Protein AF-0000000075578015 (afdb_homodimer)

Nearest PDB structures (foldseek):
  3hz7-assembly1_A  TM=9.507E-01  e=8.071E-06  Desulfitobacterium hafniense
  2pd2-assembly1_A  TM=6.941E-01  e=3.840E-02  Sulfurisphaera tokodaii str. 7
  8uja-assembly1_A  TM=7.040E-01  e=8.244E-02  Sulfurisphaera tokodaii str. 7
  1ako-assembly1_A  TM=5.306E-01  e=6.739E-01  Escherichia coli K-12
  4dcm-assembly1_A  TM=3.090E-01  e=4.092E-02  Escherichia coli K-12

Radius of gyration: 25.87 Å; Cα contacts (8 Å, |Δi|>4): 712; chains: 2; bounding box: 61×65×74 Å

Structure (mmCIF, N/CA/C/O backbone):
data_AF-0000000075578015-model_v1
#
loop_
_entity.id
_entity.type
_entity.pdbx_description
1 polymer 'UPF0033 domain-containing protein'
#
loop_
_atom_site.group_PDB
_atom_site.id
_atom_site.type_symbol
_atom_site.label_atom_id
_atom_site.label_alt_id
_atom_site.label_comp_id
_atom_site.label_asym_id
_atom_site.label_entity_id
_atom_site.label_seq_id
_atom_site.pdbx_PDB_ins_code
_atom_site.Cartn_x
_atom_site.Cartn_y
_atom_site.Cartn_z
_atom_site.occupancy
_atom_site.B_iso_or_equiv
_atom_site.auth_seq_id
_atom_site.auth_comp_id
_atom_site.auth_asym_id
_atom_site.auth_atom_id
_atom_site.pdbx_PDB_model_num
ATOM 1 N N . MET A 1 1 ? 0.118 32.438 24.547 1 87.56 1 MET A N 1
ATOM 2 C CA . MET A 1 1 ? 0.528 32.562 23.156 1 87.56 1 MET A CA 1
ATOM 3 C C . MET A 1 1 ? -0.663 32.375 22.219 1 87.56 1 MET A C 1
ATOM 5 O O . MET A 1 1 ? -1.585 31.609 22.516 1 87.56 1 MET A O 1
ATOM 9 N N . THR A 1 2 ? -0.71 33.25 21.125 1 94.19 2 THR A N 1
ATOM 10 C CA . THR A 1 2 ? -1.819 33.188 20.172 1 94.19 2 THR A CA 1
ATOM 11 C C . THR A 1 2 ? -1.326 32.75 18.797 1 94.19 2 THR A C 1
ATOM 13 O O . THR A 1 2 ? -0.339 33.281 18.297 1 94.19 2 THR A O 1
ATOM 16 N N . ILE A 1 3 ? -1.949 31.719 18.266 1 95.06 3 ILE A N 1
ATOM 17 C CA . ILE A 1 3 ? -1.655 31.203 16.938 1 95.06 3 ILE A CA 1
ATOM 18 C C . ILE A 1 3 ? -2.734 31.656 15.961 1 95.06 3 ILE A C 1
ATOM 20 O O . ILE A 1 3 ? -3.928 31.469 16.203 1 95.06 3 ILE A O 1
ATOM 24 N N . ASP A 1 4 ? -2.311 32.344 14.891 1 95.75 4 ASP A N 1
ATOM 25 C CA . ASP A 1 4 ? -3.281 32.75 13.875 1 95.75 4 ASP A CA 1
ATOM 26 C C . ASP A 1 4 ? -3.346 31.734 12.734 1 95.75 4 ASP A C 1
ATOM 28 O O . ASP A 1 4 ? -2.455 31.688 11.883 1 95.75 4 ASP A O 1
ATOM 32 N N . ALA A 1 5 ? -4.434 30.984 12.758 1 94.25 5 ALA A N 1
ATOM 33 C CA . ALA A 1 5 ? -4.621 29.953 11.727 1 94.25 5 ALA A CA 1
ATOM 34 C C . ALA A 1 5 ? -5.781 30.312 10.805 1 94.25 5 ALA A C 1
ATOM 36 O O . ALA A 1 5 ? -6.324 29.453 10.117 1 94.25 5 ALA A O 1
ATOM 37 N N . ARG A 1 6 ? -6.219 31.562 10.859 1 93.94 6 ARG A N 1
ATOM 38 C CA . ARG A 1 6 ? -7.254 32.031 9.93 1 93.94 6 ARG A CA 1
ATOM 39 C C . ARG A 1 6 ? -6.789 31.891 8.484 1 93.94 6 ARG A C 1
ATOM 41 O O . ARG A 1 6 ? -5.629 32.188 8.172 1 93.94 6 ARG A O 1
ATOM 48 N N . GLY A 1 7 ? -7.641 31.469 7.621 1 90.94 7 GLY A N 1
ATOM 49 C CA . GLY A 1 7 ? -7.301 31.297 6.219 1 90.94 7 GLY A CA 1
ATOM 50 C C . GLY A 1 7 ? -6.672 29.938 5.922 1 90.94 7 GLY A C 1
ATOM 51 O O . GLY A 1 7 ? -6.453 29.594 4.758 1 90.94 7 GLY A O 1
ATOM 52 N N . LYS A 1 8 ? -6.348 29.141 6.93 1 87.81 8 LYS A N 1
ATOM 53 C CA . LYS A 1 8 ? -5.742 27.828 6.738 1 87.81 8 LYS A CA 1
ATOM 54 C C . LYS A 1 8 ? -6.801 26.734 6.719 1 87.81 8 LYS A C 1
ATOM 56 O O . LYS A 1 8 ? -7.68 26.688 7.582 1 87.81 8 LYS A O 1
ATOM 61 N N . ASN A 1 9 ? -6.766 25.938 5.676 1 78.38 9 ASN A N 1
ATOM 62 C CA . ASN A 1 9 ? -7.719 24.844 5.559 1 78.38 9 ASN A CA 1
ATOM 63 C C . ASN A 1 9 ? -7.398 23.719 6.531 1 78.38 9 ASN A C 1
ATOM 65 O O . ASN A 1 9 ? -6.25 23.562 6.957 1 78.38 9 ASN A O 1
ATOM 69 N N . CYS A 1 10 ? -8.484 22.969 6.91 1 77 10 CYS A N 1
ATOM 70 C CA . CYS A 1 10 ? -8.227 21.75 7.66 1 77 10 CYS A CA 1
ATOM 71 C C . CYS A 1 10 ? -7.32 20.812 6.875 1 77 10 CYS A C 1
ATOM 73 O O . CYS A 1 10 ? -7.457 20.688 5.656 1 77 10 CYS A O 1
ATOM 75 N N . PRO A 1 11 ? -6.406 20.156 7.578 1 80.19 11 PRO A N 1
ATOM 76 C CA . PRO A 1 11 ? -6.266 20.016 9.031 1 80.19 11 PRO A CA 1
ATOM 77 C C . PRO A 1 11 ? -5.184 20.922 9.609 1 80.19 11 PRO A C 1
ATOM 79 O O . PRO A 1 11 ? -4.699 20.672 10.719 1 80.19 11 PRO A O 1
ATOM 82 N N . ILE A 1 12 ? -4.816 22.016 9 1 84.31 12 ILE A N 1
ATOM 83 C CA . ILE A 1 12 ? -3.645 22.797 9.375 1 84.31 12 ILE A CA 1
ATOM 84 C C . ILE A 1 12 ? -3.842 23.391 10.773 1 84.31 12 ILE A C 1
ATOM 86 O O . ILE A 1 12 ? -2.971 23.25 11.641 1 84.31 12 ILE A O 1
ATOM 90 N N . PRO A 1 13 ? -4.965 24.016 11.094 1 90.5 13 PRO A N 1
ATOM 91 C CA . PRO A 1 13 ? -5.148 24.547 12.453 1 90.5 13 PRO A CA 1
ATOM 92 C C . PRO A 1 13 ? -4.973 23.484 13.531 1 90.5 13 PRO A C 1
ATOM 94 O O . PRO A 1 13 ? -4.387 23.75 14.578 1 90.5 13 PRO A O 1
ATOM 97 N N . VAL A 1 14 ? -5.469 22.297 13.195 1 91.25 14 VAL A N 1
ATOM 98 C CA . VAL A 1 14 ? -5.395 21.203 14.156 1 91.25 14 VAL A CA 1
ATOM 99 C C . VAL A 1 14 ? -3.939 20.781 14.352 1 91.25 14 VAL A C 1
ATOM 101 O O . VAL A 1 14 ? -3.5 20.531 15.477 1 91.25 14 VAL A O 1
ATOM 104 N N . ILE A 1 15 ? -3.234 20.797 13.281 1 87.75 15 ILE A N 1
ATOM 105 C CA . ILE A 1 15 ? -1.821 20.438 13.312 1 87.75 15 ILE A CA 1
ATOM 106 C C . ILE A 1 15 ? -1.045 21.453 14.148 1 87.75 15 ILE A C 1
ATOM 108 O O . ILE A 1 15 ? -0.224 21.078 14.984 1 87.75 15 ILE A O 1
ATOM 112 N N . LEU A 1 16 ? -1.325 22.688 14.031 1 90.25 16 LEU A N 1
ATOM 113 C CA . LEU A 1 16 ? -0.649 23.766 14.758 1 90.25 16 LEU A CA 1
ATOM 114 C C . LEU A 1 16 ? -0.935 23.672 16.25 1 90.25 16 LEU A C 1
ATOM 116 O O . LEU A 1 16 ? -0.026 23.812 17.078 1 90.25 16 LEU A O 1
ATOM 120 N N . ALA A 1 17 ? -2.16 23.438 16.578 1 92.62 17 ALA A N 1
ATOM 121 C CA . ALA A 1 17 ? -2.529 23.281 17.984 1 92.62 17 ALA A CA 1
ATOM 122 C C . ALA A 1 17 ? -1.826 22.078 18.609 1 92.62 17 ALA A C 1
ATOM 124 O O . ALA A 1 17 ? -1.276 22.172 19.703 1 92.62 17 ALA A O 1
ATOM 125 N N . ASN A 1 18 ? -1.867 20.953 17.859 1 90.88 18 ASN A N 1
ATOM 126 C CA . ASN A 1 18 ? -1.242 19.734 18.359 1 90.88 18 ASN A CA 1
ATOM 127 C C . ASN A 1 18 ? 0.254 19.922 18.594 1 90.88 18 ASN A C 1
ATOM 129 O O . ASN A 1 18 ? 0.811 19.391 19.547 1 90.88 18 ASN A O 1
ATOM 133 N N . LYS A 1 19 ? 0.865 20.672 17.75 1 89.62 19 LYS A N 1
ATOM 134 C CA . LYS A 1 19 ? 2.287 20.953 17.906 1 89.62 19 LYS A CA 1
ATOM 135 C C . LYS A 1 19 ? 2.553 21.703 19.219 1 89.62 19 LYS A C 1
ATOM 137 O O . LYS A 1 19 ? 3.527 21.406 19.906 1 89.62 19 LYS A O 1
ATOM 142 N N . GLU A 1 20 ? 1.71 22.594 19.594 1 91.5 20 GLU A N 1
ATOM 143 C CA . GLU A 1 20 ? 1.866 23.312 20.859 1 91.5 20 GLU A CA 1
ATOM 144 C C . GLU A 1 20 ? 1.693 22.391 22.047 1 91.5 20 GLU A C 1
ATOM 146 O O . GLU A 1 20 ? 2.436 22.484 23.031 1 91.5 20 GLU A O 1
ATOM 151 N N . ILE A 1 21 ? 0.729 21.531 21.875 1 90.19 21 ILE A N 1
ATOM 152 C CA . ILE A 1 21 ? 0.454 20.562 22.938 1 90.19 21 ILE A CA 1
ATOM 153 C C . ILE A 1 21 ? 1.66 19.656 23.125 1 90.19 21 ILE A C 1
ATOM 155 O O . ILE A 1 21 ? 2.068 19.391 24.266 1 90.19 21 ILE A O 1
ATOM 159 N N . GLU A 1 22 ? 2.254 19.266 22.047 1 87.06 22 GLU A N 1
ATOM 160 C CA . GLU A 1 22 ? 3.396 18.359 22.094 1 87.06 22 GLU A CA 1
ATOM 161 C C . GLU A 1 22 ? 4.629 19.047 22.672 1 87.06 22 GLU A C 1
ATOM 163 O O . GLU A 1 22 ? 5.484 18.406 23.281 1 87.06 22 GLU A O 1
ATOM 168 N N . LYS A 1 23 ? 4.629 20.359 22.516 1 89.38 23 LYS A N 1
ATOM 169 C CA . LYS A 1 23 ? 5.699 21.156 23.109 1 89.38 23 LYS A CA 1
ATOM 170 C C . LYS A 1 23 ? 5.441 21.406 24.594 1 89.38 23 LYS A C 1
ATOM 172 O O . LYS A 1 23 ? 6.18 22.156 25.234 1 89.38 23 LYS A O 1
ATOM 177 N N . LYS A 1 24 ? 4.328 20.859 25.047 1 90.38 24 LYS A N 1
ATOM 178 C CA . LYS A 1 24 ? 3.932 20.938 26.453 1 90.38 24 LYS A CA 1
ATOM 179 C C . LYS A 1 24 ? 3.527 22.359 26.828 1 90.38 24 LYS A C 1
ATOM 181 O O . LYS A 1 24 ? 3.779 22.812 27.938 1 90.38 24 LYS A O 1
ATOM 186 N N . VAL A 1 25 ? 3.09 23.062 25.828 1 89.75 25 VAL A N 1
ATOM 187 C CA . VAL A 1 25 ? 2.455 24.344 26.125 1 89.75 25 VAL A CA 1
ATOM 188 C C . VAL A 1 25 ? 1.088 24.109 26.766 1 89.75 25 VAL A C 1
ATOM 190 O O . VAL A 1 25 ? 0.22 23.453 26.172 1 89.75 25 VAL A O 1
ATOM 193 N N . LEU A 1 26 ? 0.885 24.578 27.891 1 91.62 26 LEU A N 1
ATOM 194 C CA . LEU A 1 26 ? -0.275 24.188 28.688 1 91.62 26 LEU A CA 1
ATOM 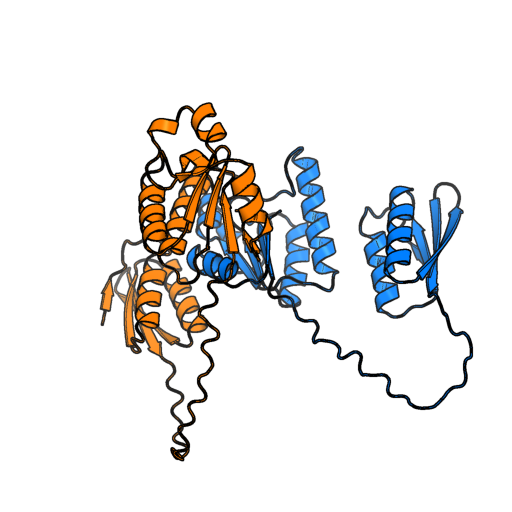195 C C . LEU A 1 26 ? -1.457 25.109 28.406 1 91.62 26 LEU A C 1
ATOM 197 O O . LEU A 1 26 ? -2.604 24.766 28.703 1 91.62 26 LEU A O 1
ATOM 201 N N . VAL A 1 27 ? -1.139 26.391 28.047 1 93.94 27 VAL A N 1
ATOM 202 C CA . VAL A 1 27 ? -2.197 27.328 27.719 1 93.94 27 VAL A CA 1
ATOM 203 C C . VAL A 1 27 ? -1.853 28.078 26.438 1 93.94 27 VAL A C 1
ATOM 205 O O . VAL A 1 27 ? -0.749 28.625 26.297 1 93.94 27 VAL A O 1
ATOM 208 N N . PHE A 1 28 ? -2.773 28.031 25.453 1 95.88 28 PHE A N 1
ATOM 209 C CA . PHE A 1 28 ? -2.59 28.812 24.234 1 95.88 28 PHE A CA 1
ATOM 210 C C . PHE A 1 28 ? -3.926 29.062 23.547 1 95.88 28 PHE A C 1
ATOM 212 O O . PHE A 1 28 ? -4.949 28.5 23.938 1 95.88 28 PHE A O 1
ATOM 219 N N . THR A 1 29 ? -3.863 30.047 22.609 1 96.5 29 THR A N 1
ATOM 220 C CA . THR A 1 29 ? -5.059 30.406 21.844 1 96.5 29 THR A CA 1
ATOM 221 C C . THR A 1 29 ? -4.809 30.25 20.344 1 96.5 29 THR A C 1
ATOM 223 O O . THR A 1 29 ? -3.715 30.562 19.859 1 96.5 29 THR A O 1
ATOM 226 N N . ILE A 1 30 ? -5.84 29.781 19.656 1 96.44 30 ILE A N 1
ATOM 227 C CA . ILE A 1 30 ? -5.73 29.688 18.203 1 96.44 30 ILE A CA 1
ATOM 228 C C . ILE A 1 30 ? -6.934 30.359 17.547 1 96.44 30 ILE A C 1
ATOM 230 O O . ILE A 1 30 ? -8.07 30.188 18 1 96.44 30 ILE A O 1
ATOM 234 N N . LEU A 1 31 ? -6.625 31.203 16.531 1 96.12 31 LEU A N 1
ATOM 235 C CA . LEU A 1 31 ? -7.672 31.891 15.781 1 96.12 31 LEU A CA 1
ATOM 236 C C . LEU A 1 31 ? -8.016 31.141 14.508 1 96.12 31 LEU A C 1
ATOM 238 O O . LEU A 1 31 ? -7.113 30.734 13.766 1 96.12 31 LEU A O 1
ATOM 242 N N . VAL A 1 32 ? -9.305 30.922 14.211 1 95.38 32 VAL A N 1
ATOM 243 C CA . VAL A 1 32 ? -9.773 30.25 13.008 1 95.38 32 VAL A CA 1
ATOM 244 C C . VAL A 1 32 ? -10.969 31 12.414 1 95.38 32 VAL A C 1
ATOM 246 O O . VAL A 1 32 ? -11.562 31.844 13.078 1 95.38 32 VAL A O 1
ATOM 249 N N . ASP A 1 33 ? -11.266 30.656 11.117 1 93.38 33 ASP A N 1
ATOM 250 C CA . ASP A 1 33 ? -12.266 31.484 10.445 1 93.38 33 ASP A CA 1
ATOM 251 C C . ASP A 1 33 ? -13.461 30.641 10 1 93.38 33 ASP A C 1
ATOM 253 O O . ASP A 1 33 ? -14.195 31.047 9.094 1 93.38 33 ASP A O 1
ATOM 257 N N . ASN A 1 34 ? -13.602 29.375 10.477 1 88.5 34 ASN A N 1
ATOM 258 C CA . ASN A 1 34 ? -14.75 28.547 10.133 1 88.5 34 ASN A CA 1
ATOM 259 C C . ASN A 1 34 ? -15.109 27.594 11.266 1 88.5 34 ASN A C 1
ATOM 261 O O . ASN A 1 34 ? -14.258 27.25 12.086 1 88.5 34 ASN A O 1
ATOM 265 N N . ALA A 1 35 ? -16.359 27.219 11.172 1 89.38 35 ALA A N 1
ATOM 266 C CA . ALA A 1 35 ? -16.938 26.453 12.266 1 89.38 35 ALA A CA 1
ATOM 267 C C . ALA A 1 35 ? -16.391 25.031 12.289 1 89.38 35 ALA A C 1
ATOM 269 O O . ALA A 1 35 ? -16.297 24.406 13.359 1 89.38 35 ALA A O 1
ATOM 270 N N . ILE A 1 36 ? -16.016 24.578 11.156 1 86.19 36 ILE A N 1
ATOM 271 C CA . ILE A 1 36 ? -15.492 23.219 11.062 1 86.19 36 ILE A CA 1
ATOM 272 C C . ILE A 1 36 ? -14.164 23.109 11.805 1 86.19 36 ILE A C 1
ATOM 274 O O . ILE A 1 36 ? -13.938 22.156 12.555 1 86.19 36 ILE A O 1
ATOM 278 N N . ALA A 1 37 ? -13.375 24.156 11.68 1 89.88 37 ALA A N 1
ATOM 279 C CA . ALA A 1 37 ? -12.102 24.203 12.391 1 89.88 37 ALA A CA 1
ATOM 280 C C . ALA A 1 37 ? -12.32 24.234 13.898 1 89.88 37 ALA A C 1
ATOM 282 O O . ALA A 1 37 ? -11.602 23.578 14.656 1 89.88 37 ALA A O 1
ATOM 283 N N . VAL A 1 38 ? -13.289 25 14.352 1 92.81 38 VAL A N 1
ATOM 284 C CA . VAL A 1 38 ? -13.594 25.078 15.773 1 92.81 38 VAL A CA 1
ATOM 285 C C . VAL A 1 38 ? -13.93 23.688 16.312 1 92.81 38 VAL A C 1
ATOM 287 O O . VAL A 1 38 ? -13.383 23.281 17.344 1 92.81 38 VAL A O 1
ATOM 290 N N . GLU A 1 39 ? -14.75 22.984 15.562 1 90.31 39 GLU A N 1
ATOM 291 C CA . GLU A 1 39 ? -15.18 21.672 16.016 1 90.31 39 GLU A CA 1
ATOM 292 C C . GLU A 1 39 ? -14.008 20.688 16.062 1 90.31 39 GLU A C 1
ATOM 294 O O . GLU A 1 39 ? -13.891 19.906 17.016 1 90.31 39 GLU A O 1
ATOM 299 N N . ASN A 1 40 ? -13.164 20.75 15.062 1 89.62 40 ASN A N 1
ATOM 300 C CA . ASN A 1 40 ? -12.008 19.875 15.016 1 89.62 40 ASN A CA 1
ATOM 301 C C . ASN A 1 40 ? -11.023 20.172 16.141 1 89.62 40 ASN A C 1
ATOM 303 O O . ASN A 1 40 ? -10.406 19.266 16.688 1 89.62 40 ASN A O 1
ATOM 307 N N . LEU A 1 41 ? -10.938 21.438 16.562 1 93.31 41 LEU A N 1
ATOM 308 C CA . LEU A 1 41 ? -10.062 21.844 17.656 1 93.31 41 LEU A CA 1
ATOM 309 C C . LEU A 1 41 ? -10.602 21.375 19 1 93.31 41 LEU A C 1
ATOM 311 O O . LEU A 1 41 ? -9.836 20.938 19.859 1 93.31 41 LEU A O 1
ATOM 315 N N . LYS A 1 42 ? -11.883 21.422 19.109 1 92.12 42 LYS A N 1
ATOM 316 C CA . LYS A 1 42 ? -12.508 20.906 20.328 1 92.12 42 LYS A CA 1
ATOM 317 C C . LYS A 1 42 ? -12.234 19.422 20.484 1 92.12 42 LYS A C 1
ATOM 319 O O . LYS A 1 42 ? -11.93 18.953 21.594 1 92.12 42 LYS A O 1
ATOM 324 N N . LYS A 1 43 ? -12.359 18.75 19.406 1 91.44 43 LYS A N 1
ATOM 325 C CA . LYS A 1 43 ? -12.117 17.312 19.438 1 91.44 43 LYS A CA 1
ATOM 326 C C . LYS A 1 43 ? -10.664 17.016 19.812 1 91.44 43 LYS A C 1
ATOM 328 O O . LYS A 1 43 ? -10.406 16.109 20.609 1 91.44 43 LYS A O 1
ATOM 333 N N . LEU A 1 44 ? -9.766 17.734 19.266 1 91.25 44 LEU A N 1
ATOM 334 C CA . LEU A 1 44 ? -8.359 17.578 19.609 1 91.25 44 LEU A CA 1
ATOM 335 C C . LEU A 1 44 ? -8.141 17.797 21.109 1 91.25 44 LEU A C 1
ATOM 337 O O . LEU A 1 44 ? -7.449 17.016 21.75 1 91.25 44 LEU A O 1
ATOM 341 N N . ALA A 1 45 ? -8.695 18.844 21.594 1 92.69 45 ALA A N 1
ATOM 342 C CA . ALA A 1 45 ? -8.531 19.188 23 1 92.69 45 ALA A CA 1
ATOM 343 C C . ALA A 1 45 ? -9.023 18.062 23.906 1 92.69 45 ALA A C 1
ATOM 345 O O . ALA A 1 45 ? -8.344 17.672 24.859 1 92.69 45 ALA A O 1
ATOM 346 N N . LYS A 1 46 ? -10.172 17.578 23.547 1 88.38 46 LYS A N 1
ATOM 347 C CA . LYS A 1 46 ? -10.75 16.469 24.312 1 88.38 46 LYS A CA 1
ATOM 348 C C . LYS A 1 46 ? -9.844 15.242 24.281 1 88.38 46 LYS A C 1
ATOM 350 O O . LYS A 1 46 ? -9.602 14.625 25.312 1 88.38 46 LYS A O 1
ATOM 355 N N . ASN A 1 47 ? -9.297 14.984 23.172 1 88 47 ASN A N 1
ATOM 356 C CA . ASN A 1 47 ? -8.43 13.82 22.969 1 88 47 ASN A CA 1
ATOM 357 C C . ASN A 1 47 ? -7.113 13.977 23.734 1 88 47 ASN A C 1
ATOM 359 O O . ASN A 1 47 ? -6.523 12.984 24.156 1 88 47 ASN A O 1
ATOM 363 N N . LYS A 1 48 ? -6.68 15.234 23.922 1 90.44 48 LYS A N 1
ATOM 364 C CA . LYS A 1 48 ? -5.375 15.516 24.516 1 90.44 48 LYS A CA 1
ATOM 365 C C . LYS A 1 48 ? -5.523 15.984 25.969 1 90.44 48 LYS A C 1
ATOM 367 O O . LYS A 1 48 ? -4.562 16.453 26.578 1 90.44 48 LYS A O 1
ATOM 372 N N . ASP A 1 49 ? -6.727 15.852 26.484 1 90.25 49 ASP A N 1
ATOM 373 C CA . ASP A 1 49 ? -7.039 16.234 27.859 1 90.25 49 ASP A CA 1
ATOM 374 C C . ASP A 1 49 ? -6.797 17.719 28.094 1 90.25 49 ASP A C 1
ATOM 376 O O . ASP A 1 49 ? -6.184 18.109 29.078 1 90.25 49 ASP A O 1
ATOM 380 N N . PHE A 1 50 ? -7.156 18.453 27.109 1 92.38 50 PHE A N 1
ATOM 381 C CA . PHE A 1 50 ? -7.219 19.906 27.219 1 92.38 50 PHE A CA 1
ATOM 382 C C . PHE A 1 50 ? -8.664 20.375 27.297 1 92.38 50 PHE A C 1
ATOM 384 O O . PHE A 1 50 ? -9.57 19.719 26.766 1 92.38 50 PHE A O 1
ATOM 391 N N . GLN A 1 51 ? -8.93 21.5 27.938 1 93.56 51 GLN A N 1
ATOM 392 C CA . GLN A 1 51 ? -10.188 22.219 27.859 1 93.56 51 GLN A CA 1
ATOM 393 C C . GLN A 1 51 ? -10.102 23.344 26.828 1 93.56 51 GLN A C 1
ATOM 395 O O . GLN A 1 51 ? -9.023 23.906 26.594 1 93.56 51 GLN A O 1
ATOM 400 N N . THR A 1 52 ? -11.266 23.609 26.219 1 95.94 52 THR A N 1
ATOM 401 C CA . THR A 1 52 ? -11.266 24.719 25.25 1 95.94 52 THR A CA 1
ATOM 402 C C . THR A 1 52 ? -12.344 25.734 25.594 1 95.94 52 THR A C 1
ATOM 404 O O . THR A 1 52 ? -13.391 25.375 26.156 1 95.94 52 THR A O 1
ATOM 407 N N . GLU A 1 53 ? -12.078 27 25.391 1 94 53 GLU A N 1
ATOM 408 C CA . GLU A 1 53 ? -13.047 28.094 25.422 1 94 53 GLU A CA 1
ATOM 409 C C . GLU A 1 53 ? -13.117 28.797 24.078 1 94 53 GLU A C 1
ATOM 411 O O . GLU A 1 53 ? -12.109 29.312 23.578 1 94 53 GLU A O 1
ATOM 416 N N . VAL A 1 54 ? -14.328 28.828 23.547 1 95.62 54 VAL A N 1
ATOM 417 C CA . VAL A 1 54 ? -14.492 29.406 22.219 1 95.62 54 VAL A CA 1
ATOM 418 C C . VAL A 1 54 ? -15.141 30.781 22.328 1 95.62 54 VAL A C 1
ATOM 420 O O . VAL A 1 54 ? -16.125 30.953 23.047 1 95.62 54 VAL A O 1
ATOM 423 N N . SER A 1 55 ? -14.508 31.766 21.656 1 94.12 55 SER A N 1
ATOM 424 C CA . SER A 1 55 ? -15.086 33.094 21.578 1 94.12 55 SER A CA 1
ATOM 425 C C . SER A 1 55 ? -15.195 33.562 20.141 1 94.12 55 SER A 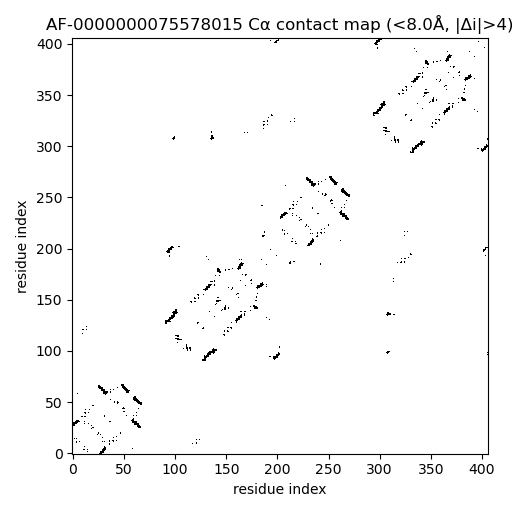C 1
ATOM 427 O O . SER A 1 55 ? -14.328 33.281 19.312 1 94.12 55 SER A O 1
ATOM 429 N N . GLU A 1 56 ? -16.266 34.281 19.828 1 91.69 56 GLU A N 1
ATOM 430 C CA . GLU A 1 56 ? -16.438 34.844 18.5 1 91.69 56 GLU A CA 1
ATOM 431 C C . GLU A 1 56 ? -15.703 36.156 18.344 1 91.69 56 GLU A C 1
ATOM 433 O O . GLU A 1 56 ? -15.711 36.969 19.266 1 91.69 56 GLU A O 1
ATOM 438 N N . LEU A 1 57 ? -14.977 36.25 17.297 1 89.31 57 LEU A N 1
ATOM 439 C CA . LEU A 1 57 ? -14.289 37.5 16.922 1 89.31 57 LEU A CA 1
ATOM 440 C C . LEU A 1 57 ? -14.781 38 15.578 1 89.31 57 LEU A C 1
ATOM 442 O O . LEU A 1 57 ? -14.125 37.812 14.555 1 89.31 57 LEU A O 1
ATOM 446 N N . GLY A 1 58 ? -15.836 38.688 15.625 1 89.94 58 GLY A N 1
ATOM 447 C CA . GLY A 1 58 ? -16.469 39.031 14.359 1 89.94 58 GLY A CA 1
ATOM 448 C C . GLY A 1 58 ? -16.953 37.812 13.602 1 89.94 58 GLY A C 1
ATOM 449 O O . GLY A 1 58 ? -17.812 37.062 14.102 1 89.94 58 GLY A O 1
ATOM 450 N N . SER A 1 59 ? -16.453 37.594 12.469 1 92.5 59 SER A N 1
ATOM 451 C CA . SER A 1 59 ? -16.812 36.438 11.672 1 92.5 59 SER A CA 1
ATOM 452 C C . SER A 1 59 ? -15.875 35.281 11.945 1 92.5 59 SER A C 1
ATOM 454 O O . SER A 1 59 ? -16.078 34.188 11.422 1 92.5 59 SER A O 1
ATOM 456 N N . ASP A 1 60 ? -14.938 35.594 12.797 1 95.69 60 ASP A N 1
ATOM 457 C CA . ASP A 1 60 ? -13.945 34.562 13.109 1 95.69 60 ASP A CA 1
ATOM 458 C C . ASP A 1 60 ? -14.156 34 14.516 1 95.69 60 ASP A C 1
ATOM 460 O O . ASP A 1 60 ? -15.117 34.375 15.195 1 95.69 60 ASP A O 1
ATOM 464 N N . TYR A 1 61 ? -13.273 33.031 14.883 1 95.06 61 TYR A N 1
ATOM 465 C CA . TYR A 1 61 ? -13.375 32.375 16.188 1 95.06 61 TYR A CA 1
ATOM 466 C C . TYR A 1 61 ? -12.031 32.344 16.891 1 95.06 61 TYR A C 1
ATOM 468 O O . TYR A 1 61 ? -10.984 32.219 16.25 1 95.06 61 TYR A O 1
ATOM 476 N N . SER A 1 62 ? -12.055 32.594 18.141 1 96.5 62 SER A N 1
ATOM 477 C CA . SER A 1 62 ? -10.922 32.344 19.031 1 96.5 62 SER A CA 1
ATOM 478 C C . SER A 1 62 ? -11.148 31.109 19.891 1 96.5 62 SER A C 1
ATOM 480 O O . SER A 1 62 ? -12.164 31 20.578 1 96.5 62 SER A O 1
ATOM 482 N N . VAL A 1 63 ? -10.203 30.156 19.812 1 96.88 63 VAL A N 1
ATOM 483 C CA . VAL A 1 63 ? -10.305 28.953 20.609 1 96.88 63 VAL A CA 1
ATOM 484 C C . VAL A 1 63 ? -9.141 28.891 21.609 1 96.88 63 VAL A C 1
ATOM 486 O O . VAL A 1 63 ? -7.988 28.719 21.203 1 96.88 63 VAL A O 1
ATOM 489 N N . ALA A 1 64 ? -9.492 29 22.844 1 96.81 64 ALA A N 1
ATOM 490 C CA . ALA A 1 64 ? -8.492 28.953 23.906 1 96.81 64 ALA A CA 1
ATOM 491 C C . ALA A 1 64 ? -8.32 27.516 24.422 1 96.81 64 ALA A C 1
ATOM 493 O O . ALA A 1 64 ? -9.312 26.844 24.703 1 96.81 64 ALA A O 1
ATOM 494 N N . PHE A 1 65 ? -7.121 27.031 24.5 1 95.94 65 PHE A N 1
ATOM 495 C CA . PHE A 1 65 ? -6.758 25.734 25.047 1 95.94 65 PHE A CA 1
ATOM 496 C C . PHE A 1 65 ? -6.152 25.875 26.438 1 95.94 65 PHE A C 1
ATOM 498 O O . PHE A 1 65 ? -5.352 26.781 26.688 1 95.94 65 PHE A O 1
ATOM 505 N N . ALA A 1 66 ? -6.535 25.016 27.344 1 94.94 66 ALA A N 1
ATOM 506 C CA . ALA A 1 66 ? -5.949 24.906 28.672 1 94.94 66 ALA A CA 1
ATOM 507 C C . ALA A 1 66 ? -5.852 23.453 29.125 1 94.94 66 ALA A C 1
ATOM 509 O O . ALA A 1 66 ? -6.832 22.719 29.062 1 94.94 66 ALA A O 1
ATOM 510 N N . ALA A 1 67 ? -4.688 23.094 29.5 1 93.44 67 ALA A N 1
ATOM 511 C CA . ALA A 1 67 ? -4.496 21.719 29.969 1 93.44 67 ALA A CA 1
ATOM 512 C C . ALA A 1 67 ? -5.316 21.453 31.219 1 93.44 67 ALA A C 1
ATOM 514 O O . ALA A 1 67 ? -5.414 22.312 32.094 1 93.44 67 ALA A O 1
ATOM 515 N N . ASN A 1 68 ? -5.871 20.328 31.328 1 86.94 68 ASN A N 1
ATOM 516 C CA . ASN A 1 68 ? -6.617 19.953 32.531 1 86.94 68 ASN A CA 1
ATOM 517 C C . ASN A 1 68 ? -5.688 19.609 33.688 1 86.94 68 ASN A C 1
ATOM 519 O O . ASN A 1 68 ? -4.773 18.797 33.531 1 86.94 68 ASN A O 1
ATOM 523 N N . ASN A 1 69 ? -5.172 20.578 34.531 1 67 69 ASN A N 1
ATOM 524 C CA . ASN A 1 69 ? -4.402 20.312 35.75 1 67 69 ASN A CA 1
ATOM 525 C C . ASN A 1 69 ? -5.211 19.5 36.75 1 67 69 ASN A C 1
ATOM 527 O O . ASN A 1 69 ? -6.117 20.031 37.406 1 67 69 ASN A O 1
ATOM 531 N N . ASN A 1 70 ? -5.828 18.422 36.719 1 51.59 70 ASN A N 1
ATOM 532 C CA . ASN A 1 70 ? -6.309 17.734 37.906 1 51.59 70 ASN A CA 1
ATOM 533 C C . ASN A 1 70 ? -5.223 17.641 39 1 51.59 70 ASN A C 1
ATOM 535 O O . ASN A 1 70 ? -4.449 16.688 39 1 51.59 70 ASN A O 1
ATOM 539 N N . SER A 1 71 ? -4.453 18.688 39.406 1 42.12 71 SER A N 1
ATOM 540 C CA . SER A 1 71 ? -3.715 18.641 40.688 1 42.12 71 SER A CA 1
ATOM 541 C C . SER A 1 71 ? -4.664 18.562 41.875 1 42.12 71 SER A C 1
ATOM 543 O O . SER A 1 71 ? -5.129 19.594 42.375 1 42.12 71 SER A O 1
ATOM 545 N N . ASN A 1 72 ? -5.793 17.938 42.156 1 36.72 72 ASN A N 1
ATOM 546 C CA . ASN A 1 72 ? -6.117 17.766 43.562 1 36.72 72 ASN A CA 1
ATOM 547 C C . ASN A 1 72 ? -4.906 17.281 44.344 1 36.72 72 ASN A C 1
ATOM 549 O O . ASN A 1 72 ? -4.191 16.375 43.906 1 36.72 72 ASN A O 1
ATOM 553 N N . GLN A 1 73 ? -4.496 18.062 45.5 1 32.91 73 GLN A N 1
ATOM 554 C CA . GLN A 1 73 ? -3.482 18.016 46.531 1 32.91 73 GLN A CA 1
ATOM 555 C C . GLN A 1 73 ? -3.449 16.641 47.219 1 32.91 73 GLN A C 1
ATOM 557 O O . GLN A 1 73 ? -3.812 16.5 48.375 1 32.91 73 GLN A O 1
ATOM 562 N N . ALA A 1 74 ? -4.016 15.523 47.062 1 31.41 74 ALA A N 1
ATOM 563 C CA . ALA A 1 74 ? -3.615 14.539 48.062 1 31.41 74 ALA A CA 1
ATOM 564 C C . ALA A 1 74 ? -2.105 14.555 48.281 1 31.41 74 ALA A C 1
ATOM 566 O O . ALA A 1 74 ? -1.351 14.984 47.406 1 31.41 74 ALA A O 1
ATOM 567 N N . ALA A 1 75 ? -1.69 14.258 49.625 1 32.22 75 ALA A N 1
ATOM 568 C CA . ALA A 1 75 ? -0.427 14.031 50.312 1 32.22 75 ALA A CA 1
ATOM 569 C C . ALA A 1 75 ? 0.603 13.383 49.406 1 32.22 75 ALA A C 1
ATOM 571 O O . ALA A 1 75 ? 0.268 12.508 48.594 1 32.22 75 ALA A O 1
ATOM 572 N N . ILE A 1 76 ? 1.646 14.102 49.125 1 30.83 76 ILE A N 1
ATOM 573 C CA . ILE A 1 76 ? 2.887 13.953 48.375 1 30.83 76 ILE A CA 1
ATOM 574 C C . ILE A 1 76 ? 3.531 12.609 48.688 1 30.83 76 ILE A C 1
ATOM 576 O O . ILE A 1 76 ? 4.289 12.5 49.656 1 30.83 76 ILE A O 1
ATOM 580 N N . GLU A 1 77 ? 2.729 11.656 49.281 1 27.7 77 GLU A N 1
ATOM 581 C CA . GLU A 1 77 ? 3.682 10.578 49.531 1 27.7 77 GLU A CA 1
ATOM 582 C C . GLU A 1 77 ? 4.613 10.383 48.344 1 27.7 77 GLU A C 1
ATOM 584 O O . GLU A 1 77 ? 4.207 10.578 47.188 1 27.7 77 GLU A O 1
ATOM 589 N N . ASP A 1 78 ? 5.941 10.516 48.594 1 28.97 78 ASP A N 1
ATOM 590 C CA . ASP A 1 78 ? 7.23 10.508 47.906 1 28.97 78 ASP A CA 1
ATOM 591 C C . ASP A 1 78 ? 7.258 9.453 46.812 1 28.97 78 ASP A C 1
ATOM 593 O O . ASP A 1 78 ? 8.297 9.219 46.188 1 28.97 78 ASP A O 1
ATOM 597 N N . SER A 1 79 ? 6.426 8.414 47.062 1 29.03 79 SER A N 1
ATOM 598 C CA . SER A 1 79 ? 7.133 7.426 46.25 1 29.03 79 SER A CA 1
ATOM 599 C C . SER A 1 79 ? 7.152 7.836 44.781 1 29.03 79 SER A C 1
ATOM 601 O O . SER A 1 79 ? 6.102 7.953 44.125 1 29.03 79 SER A O 1
ATOM 603 N N . PRO A 1 80 ? 8.078 8.766 44.438 1 28.41 80 PRO A N 1
ATOM 604 C CA . PRO A 1 80 ? 8.266 9.203 43.062 1 28.41 80 PRO A CA 1
ATOM 605 C C . PRO A 1 80 ? 8.156 8.055 42.062 1 28.41 80 PRO A C 1
ATOM 607 O O . PRO A 1 80 ? 8.555 8.203 40.906 1 28.41 80 PRO A O 1
ATOM 610 N N . VAL A 1 81 ? 7.699 6.914 42.5 1 25.95 81 VAL A N 1
ATOM 611 C CA . VAL A 1 81 ? 8.086 6.039 41.406 1 25.95 81 VAL A CA 1
ATOM 612 C C . VAL A 1 81 ? 7.383 6.488 40.125 1 25.95 81 VAL A C 1
ATOM 614 O O . VAL A 1 81 ? 6.16 6.367 40 1 25.95 81 VAL A O 1
ATOM 617 N N . ILE A 1 82 ? 7.488 7.773 39.781 1 27.28 82 ILE A N 1
ATOM 618 C CA . ILE A 1 82 ? 7.035 7.961 38.406 1 27.28 82 ILE A CA 1
ATOM 619 C C . ILE A 1 82 ? 7.445 6.762 37.562 1 27.28 82 ILE A C 1
ATOM 621 O O . ILE A 1 82 ? 8.633 6.48 37.406 1 27.28 82 ILE A O 1
ATOM 625 N N . GLU A 1 83 ? 6.805 5.699 37.781 1 26.03 83 GLU A N 1
ATOM 626 C CA . GLU A 1 83 ? 7.016 4.668 36.781 1 26.03 83 GLU A CA 1
ATOM 627 C C . GLU A 1 83 ? 7.238 5.281 35.375 1 26.03 83 GLU A C 1
ATOM 629 O O . GLU A 1 83 ? 6.562 6.242 35.031 1 26.03 83 GLU A O 1
ATOM 634 N N . SER A 1 84 ? 8.516 5.387 35 1 26.06 84 SER A N 1
ATOM 635 C CA . SER A 1 84 ? 8.938 5.602 33.625 1 26.06 84 SER A CA 1
ATOM 636 C C . SER A 1 84 ? 7.844 5.188 32.625 1 26.06 84 SER A C 1
ATOM 638 O O . SER A 1 84 ? 7.359 4.055 32.688 1 26.06 84 SER A O 1
ATOM 640 N N . VAL A 1 85 ? 6.785 6.078 32.625 1 28.58 85 VAL A N 1
ATOM 641 C CA . VAL A 1 85 ? 6.117 5.758 31.375 1 28.58 85 VAL A CA 1
ATOM 642 C C . VAL A 1 85 ? 7.121 5.164 30.391 1 28.58 85 VAL A C 1
ATOM 644 O O . VAL A 1 85 ? 8.141 5.781 30.094 1 28.58 85 VAL A O 1
ATOM 647 N N . SER A 1 86 ? 7.637 4.074 30.734 1 27.84 86 SER A N 1
ATOM 648 C CA . SER A 1 86 ? 8.367 3.412 29.656 1 27.84 86 SER A CA 1
ATOM 649 C C . SER A 1 86 ? 7.934 3.93 28.297 1 27.84 86 SER A C 1
ATOM 651 O O . SER A 1 86 ? 6.746 3.9 27.969 1 27.84 86 SER A O 1
ATOM 653 N N . GLU A 1 87 ? 8.383 5.203 28 1 30.39 87 GLU A N 1
ATOM 654 C CA . GLU A 1 87 ? 8.375 5.422 26.562 1 30.39 87 GLU A CA 1
ATOM 655 C C . GLU A 1 87 ? 8.352 4.098 25.797 1 30.39 87 GLU A C 1
ATOM 657 O O . GLU A 1 87 ? 9.312 3.332 25.844 1 30.39 87 GLU A O 1
ATOM 662 N N . ARG A 1 88 ? 7.375 3.332 26.047 1 31.78 88 ARG A N 1
ATOM 663 C CA . ARG A 1 88 ? 7.434 2.309 25.016 1 31.78 88 ARG A CA 1
ATOM 664 C C . ARG A 1 88 ? 8.164 2.822 23.781 1 31.78 88 ARG A C 1
ATOM 666 O O . ARG A 1 88 ? 7.996 3.98 23.391 1 31.78 88 ARG A O 1
ATOM 673 N N . PRO A 1 89 ? 9.375 2.59 23.656 1 34.22 89 PRO A N 1
ATOM 674 C CA . PRO A 1 89 ? 9.961 3.031 22.375 1 34.22 89 PRO A CA 1
ATOM 675 C C . PRO A 1 89 ? 8.898 3.457 21.359 1 34.22 89 PRO A C 1
ATOM 677 O O . PRO A 1 89 ? 7.773 2.955 21.391 1 34.22 89 PRO A O 1
ATOM 680 N N . ASP A 1 90 ? 8.641 4.762 21.109 1 37.53 90 ASP A N 1
ATOM 681 C CA . ASP A 1 90 ? 7.922 5.062 19.875 1 37.53 90 ASP A CA 1
ATOM 682 C C . ASP A 1 90 ? 7.848 3.836 18.969 1 37.53 90 ASP A C 1
ATOM 684 O O . ASP A 1 90 ? 8.867 3.393 18.422 1 37.53 90 ASP A O 1
ATOM 688 N N . SER A 1 91 ? 7.441 2.707 19.422 1 41.59 91 SER A N 1
ATOM 689 C CA . SER A 1 91 ? 7.23 1.556 18.547 1 41.59 91 SER A CA 1
ATOM 690 C C . SER A 1 91 ? 7 1.989 17.109 1 41.59 91 SER A C 1
ATOM 692 O O . SER A 1 91 ? 5.945 2.545 16.781 1 41.59 91 SER A O 1
ATOM 694 N N . THR A 1 92 ? 7.902 2.801 16.594 1 50.94 92 THR A N 1
ATOM 695 C CA . THR A 1 92 ? 7.809 2.902 15.148 1 50.94 92 THR A CA 1
ATOM 696 C C . THR A 1 92 ? 7.082 1.693 14.57 1 50.94 92 THR A C 1
ATOM 698 O O . THR A 1 92 ? 7.613 0.582 14.578 1 50.94 92 THR A O 1
ATOM 701 N N . GLU A 1 93 ? 5.746 1.732 14.789 1 68.31 93 GLU A N 1
ATOM 702 C CA . GLU A 1 93 ? 4.836 0.72 14.258 1 68.31 93 GLU A CA 1
ATOM 703 C C . GLU A 1 93 ? 5.211 0.336 12.828 1 68.31 93 GLU A C 1
ATOM 705 O O . GLU A 1 93 ? 5.484 1.204 12 1 68.31 93 GLU A O 1
ATOM 710 N N . ASN A 1 94 ? 5.711 -0.847 12.617 1 87.94 94 ASN A N 1
ATOM 711 C CA . ASN A 1 94 ? 6.09 -1.441 11.344 1 87.94 94 ASN A CA 1
ATOM 712 C C . ASN A 1 94 ? 4.91 -1.499 10.375 1 87.94 94 ASN A C 1
ATOM 714 O O . ASN A 1 94 ? 4.285 -2.549 10.211 1 87.94 94 ASN A O 1
ATOM 718 N N . TRP A 1 95 ? 4.562 -0.124 9.961 1 94.62 95 TRP A N 1
ATOM 719 C CA . TRP A 1 95 ? 3.488 -0.148 8.977 1 94.62 95 TRP A CA 1
ATOM 720 C C . TRP A 1 95 ? 3.939 0.488 7.664 1 94.62 95 TRP A C 1
ATOM 722 O O . TRP A 1 95 ? 4.93 1.223 7.633 1 94.62 95 TRP A O 1
ATOM 732 N N . ALA A 1 96 ? 3.268 0.073 6.555 1 97.44 96 ALA A N 1
ATOM 733 C CA . ALA A 1 96 ? 3.561 0.572 5.211 1 97.44 96 ALA A CA 1
ATOM 734 C C . ALA A 1 96 ? 2.344 1.265 4.605 1 97.44 96 ALA A C 1
ATOM 736 O O . ALA A 1 96 ? 1.203 0.915 4.918 1 97.44 96 ALA A O 1
ATOM 737 N N . LEU A 1 97 ? 2.594 2.342 3.848 1 98.31 97 LEU A N 1
ATOM 738 C CA . LEU A 1 97 ? 1.565 3.027 3.07 1 98.31 97 LEU A CA 1
ATOM 739 C C . LEU A 1 97 ? 1.649 2.641 1.597 1 98.31 97 LEU A C 1
ATOM 741 O O . LEU A 1 97 ? 2.695 2.807 0.966 1 98.31 97 LEU A O 1
ATOM 745 N N . PHE A 1 98 ? 0.602 2.004 1.121 1 98.38 98 PHE A N 1
ATOM 746 C CA . PHE A 1 98 ? 0.526 1.625 -0.284 1 98.38 98 PHE A CA 1
ATOM 747 C C . PHE A 1 98 ? -0.314 2.625 -1.07 1 98.38 98 PHE A C 1
ATOM 749 O O . PHE A 1 98 ? -1.504 2.795 -0.797 1 98.38 98 PHE A O 1
ATOM 756 N N . MET A 1 99 ? 0.331 3.293 -2.096 1 98.25 99 MET A N 1
ATOM 757 C CA . MET A 1 99 ? -0.323 4.273 -2.959 1 98.25 99 MET A CA 1
ATOM 758 C C . MET A 1 99 ? -0.416 3.758 -4.391 1 98.25 99 MET A C 1
ATOM 760 O O . MET A 1 99 ? 0.496 3.971 -5.191 1 98.25 99 MET A O 1
ATOM 764 N N . GLY A 1 100 ? -1.537 3.209 -4.691 1 97.81 100 GLY A N 1
ATOM 765 C CA . GLY A 1 100 ? -1.752 2.668 -6.023 1 97.81 100 GLY A CA 1
ATOM 766 C C . GLY A 1 100 ? -2.42 3.648 -6.969 1 97.81 100 GLY A C 1
ATOM 767 O O . GLY A 1 100 ? -2.777 3.293 -8.094 1 97.81 100 GLY A O 1
ATOM 768 N N . LYS A 1 101 ? -2.695 4.824 -6.555 1 97 101 LYS A N 1
ATOM 769 C CA . LYS A 1 101 ? -3.316 5.883 -7.344 1 97 101 LYS A CA 1
ATOM 770 C C . LYS A 1 101 ? -2.846 7.258 -6.879 1 97 101 LYS A C 1
ATOM 772 O O . LYS A 1 101 ? -2.271 7.391 -5.797 1 97 101 LYS A O 1
ATOM 777 N N . ASP A 1 102 ? -3.135 8.258 -7.691 1 97.81 102 ASP A N 1
ATOM 778 C CA . ASP A 1 102 ? -2.566 9.578 -7.426 1 97.81 102 ASP A CA 1
ATOM 779 C C . ASP A 1 102 ? -3.604 10.508 -6.805 1 97.81 102 ASP A C 1
ATOM 781 O O . ASP A 1 102 ? -3.422 11.727 -6.789 1 97.81 102 ASP A O 1
ATOM 785 N N . VAL A 1 103 ? -4.789 9.922 -6.391 1 96.12 103 VAL A N 1
ATOM 786 C CA . VAL A 1 103 ? -5.82 10.68 -5.691 1 96.12 103 VAL A CA 1
ATOM 787 C C . VAL A 1 103 ? -6.234 9.945 -4.418 1 96.12 103 VAL A C 1
ATOM 789 O O . VAL A 1 103 ? -5.938 8.758 -4.258 1 96.12 103 VAL A O 1
ATOM 792 N N . LEU A 1 104 ? -6.844 10.672 -3.514 1 95.62 104 LEU A N 1
ATOM 793 C CA . LEU A 1 104 ? -7.34 10.031 -2.303 1 95.62 104 LEU A CA 1
ATOM 794 C C . LEU A 1 104 ? -8.812 9.672 -2.441 1 95.62 104 LEU A C 1
ATOM 796 O O . LEU A 1 104 ? -9.633 10.523 -2.781 1 95.62 104 LEU A O 1
ATOM 800 N N . GLY A 1 105 ? -9.117 8.406 -2.262 1 94 105 GLY A N 1
ATOM 801 C CA . GLY A 1 105 ? -10.484 7.93 -2.342 1 94 105 GLY A CA 1
ATOM 802 C C . GLY A 1 105 ? -10.984 7.785 -3.768 1 94 105 GLY A C 1
ATOM 803 O O . GLY A 1 105 ? -10.203 7.516 -4.68 1 94 105 GLY A O 1
ATOM 804 N N . GLU A 1 106 ? -12.281 7.688 -3.906 1 93.69 106 GLU A N 1
ATOM 805 C CA . GLU A 1 106 ? -12.977 7.602 -5.188 1 93.69 106 GLU A CA 1
ATOM 806 C C . GLU A 1 106 ? -14.07 8.656 -5.293 1 93.69 106 GLU A C 1
ATOM 808 O O . GLU A 1 106 ? -14.789 8.914 -4.32 1 93.69 106 GLU A O 1
ATOM 813 N N . GLY A 1 107 ? -14.258 9.383 -6.355 1 94.56 107 GLY A N 1
ATOM 814 C CA . GLY A 1 107 ? -15.234 10.438 -6.582 1 94.56 107 GLY A CA 1
ATOM 815 C C . GLY A 1 107 ? -14.727 11.531 -7.504 1 94.56 107 GLY A C 1
ATOM 816 O O . GLY A 1 107 ? -14.164 11.242 -8.562 1 94.56 107 GLY A O 1
ATOM 817 N N . ASP A 1 108 ? -14.898 12.719 -7.082 1 95.25 108 ASP A N 1
ATOM 818 C CA . ASP A 1 108 ? -14.453 13.859 -7.871 1 95.25 108 ASP A CA 1
ATOM 819 C C . ASP A 1 108 ? -12.93 13.961 -7.883 1 95.25 108 ASP A C 1
ATOM 821 O O . ASP A 1 108 ? -12.305 14.023 -6.824 1 95.25 108 ASP A O 1
ATOM 825 N N . PRO A 1 109 ? -12.328 13.945 -9.023 1 92.94 109 PRO A N 1
ATOM 826 C CA . PRO A 1 109 ? -10.859 13.922 -9.094 1 92.94 109 PRO A CA 1
ATOM 827 C C . PRO A 1 109 ? -10.219 15.188 -8.523 1 92.94 109 PRO A C 1
ATOM 829 O O . PRO A 1 109 ? -9.109 15.133 -7.992 1 92.94 109 PRO A O 1
ATOM 832 N N . ILE A 1 110 ? -10.859 16.359 -8.656 1 94.44 110 ILE A N 1
ATOM 833 C CA . ILE A 1 110 ? -10.328 17.609 -8.109 1 94.44 110 ILE A CA 1
ATOM 834 C C . ILE A 1 110 ? -10.281 17.531 -6.59 1 94.44 110 ILE A C 1
ATOM 836 O O . ILE A 1 110 ? -9.273 17.891 -5.973 1 94.44 110 ILE A O 1
ATOM 840 N N . LEU A 1 111 ? -11.383 17.031 -6.094 1 92.25 111 LEU A N 1
ATOM 841 C CA . LEU A 1 111 ? -11.414 16.844 -4.645 1 92.25 111 LEU A CA 1
ATOM 842 C C . LEU A 1 111 ? -10.359 15.836 -4.203 1 92.25 111 LEU A C 1
ATOM 844 O O . LEU A 1 111 ? -9.641 16.062 -3.232 1 92.25 111 LEU A O 1
ATOM 848 N N . GLY A 1 112 ? -10.219 14.664 -4.867 1 96.75 112 GLY A N 1
ATOM 849 C CA . GLY A 1 112 ? -9.227 13.641 -4.555 1 96.75 112 GLY A CA 1
ATOM 850 C C . GLY A 1 112 ? -7.809 14.172 -4.551 1 96.75 112 GLY A C 1
ATOM 851 O O . GLY A 1 112 ? -7 13.797 -3.699 1 96.75 112 GLY A O 1
ATOM 852 N N . ASP A 1 113 ? -7.555 15.039 -5.469 1 96 113 ASP A N 1
ATOM 853 C CA . ASP A 1 113 ? -6.234 15.648 -5.582 1 96 113 ASP A CA 1
ATOM 854 C C . ASP A 1 113 ? -5.945 16.562 -4.391 1 96 113 ASP A C 1
ATOM 856 O O . ASP A 1 113 ? -4.848 16.531 -3.83 1 96 113 ASP A O 1
ATOM 860 N N . SER A 1 114 ? -6.914 17.312 -3.955 1 92.38 114 SER A N 1
ATOM 861 C CA . SER A 1 114 ? -6.754 18.188 -2.799 1 92.38 114 SER A CA 1
ATOM 862 C C . SER A 1 114 ? -6.547 17.391 -1.521 1 92.38 114 SER A C 1
ATOM 864 O O . SER A 1 114 ? -5.684 17.719 -0.705 1 92.38 114 SER A O 1
ATOM 866 N N . LEU A 1 115 ? -7.25 16.312 -1.48 1 93 115 LEU A N 1
ATOM 867 C CA . LEU A 1 115 ? -7.215 15.5 -0.274 1 93 115 LEU A CA 1
ATOM 868 C C . LEU A 1 115 ? -5.871 14.797 -0.136 1 93 115 LEU A C 1
ATOM 870 O O . LEU A 1 115 ? -5.344 14.664 0.971 1 93 115 LEU A O 1
ATOM 874 N N . ILE A 1 116 ? -5.316 14.359 -1.241 1 97.25 116 ILE A N 1
ATOM 875 C CA . ILE A 1 116 ? -4.07 13.609 -1.166 1 97.25 116 ILE A CA 1
ATOM 876 C C . ILE A 1 116 ? -2.932 14.539 -0.753 1 97.25 116 ILE A C 1
ATOM 878 O O . ILE A 1 116 ? -2.027 14.133 -0.017 1 97.25 116 ILE A O 1
ATOM 882 N N . LYS A 1 117 ? -2.934 15.75 -1.179 1 94.25 117 LYS A N 1
ATOM 883 C CA . LYS A 1 117 ? -1.954 16.75 -0.757 1 94.25 117 LYS A CA 1
ATOM 884 C C . LYS A 1 117 ? -2.031 16.984 0.748 1 94.25 117 LYS A C 1
ATOM 886 O O . LYS A 1 117 ? -1.007 16.984 1.436 1 94.25 117 LYS A O 1
ATOM 891 N N . MET A 1 118 ? -3.227 17.078 1.213 1 88.56 118 MET A N 1
ATOM 892 C CA . MET A 1 118 ? -3.438 17.344 2.635 1 88.56 118 MET A CA 1
ATOM 893 C C . MET A 1 118 ? -3.029 16.125 3.473 1 88.56 118 MET A C 1
ATOM 895 O O . MET A 1 118 ? -2.494 16.281 4.57 1 88.56 118 MET A O 1
ATOM 899 N N . TYR A 1 119 ? -3.279 15.016 2.947 1 96 119 TYR A N 1
ATOM 900 C CA . TYR A 1 119 ? -2.908 13.797 3.648 1 96 119 TYR A CA 1
ATOM 901 C C . TYR A 1 119 ? -1.403 13.727 3.877 1 96 119 TYR A C 1
ATOM 903 O O . TYR A 1 119 ? -0.949 13.508 5 1 96 119 TYR A O 1
ATOM 911 N N . PHE A 1 120 ? -0.644 13.953 2.803 1 97 120 PHE A N 1
ATOM 912 C CA . PHE A 1 120 ? 0.805 13.844 2.926 1 97 120 PHE A CA 1
ATOM 913 C C . PHE A 1 120 ? 1.365 14.992 3.758 1 97 120 PHE A C 1
ATOM 915 O O . PHE A 1 120 ? 2.352 14.82 4.477 1 97 120 PHE A O 1
ATOM 922 N N . TYR A 1 121 ? 0.725 16.141 3.705 1 89.31 121 TYR A N 1
ATOM 923 C CA . TYR A 1 121 ? 1.098 17.219 4.617 1 89.31 121 TYR A CA 1
ATOM 924 C C . TYR A 1 121 ? 0.942 16.781 6.066 1 89.31 121 TYR A C 1
ATOM 926 O O . TYR A 1 121 ? 1.883 16.875 6.859 1 89.31 121 TYR A O 1
ATOM 934 N N . THR A 1 122 ? -0.224 16.281 6.402 1 87.88 122 THR A N 1
ATOM 935 C CA . THR A 1 122 ? -0.537 15.867 7.766 1 87.88 122 THR A CA 1
ATOM 936 C C . THR A 1 122 ? 0.398 14.75 8.211 1 87.88 122 THR A C 1
ATOM 938 O O . THR A 1 122 ? 0.906 14.766 9.336 1 87.88 122 THR A O 1
ATOM 941 N N . LEU A 1 123 ? 0.643 13.836 7.262 1 92.38 123 LEU A N 1
ATOM 942 C CA . LEU A 1 123 ? 1.539 12.719 7.555 1 92.38 123 LEU A CA 1
ATOM 943 C C . LEU A 1 123 ? 2.943 13.227 7.875 1 92.38 123 LEU A C 1
ATOM 945 O O . LEU A 1 123 ? 3.576 12.758 8.82 1 92.38 123 LEU A O 1
ATOM 949 N N . SER A 1 124 ? 3.4 14.211 7.145 1 91.5 124 SER A N 1
ATOM 950 C CA . SER A 1 124 ? 4.75 14.742 7.305 1 91.5 124 SER A CA 1
ATOM 951 C C . SER A 1 124 ? 4.895 15.508 8.617 1 91.5 124 SER A C 1
ATOM 953 O O . SER A 1 124 ? 6 15.641 9.148 1 91.5 124 SER A O 1
ATOM 955 N N . GLN A 1 125 ? 3.742 15.906 9.242 1 80.5 125 GLN A N 1
ATOM 956 C CA . GLN A 1 125 ? 3.764 16.688 10.469 1 80.5 125 GLN A CA 1
ATOM 957 C C . GLN A 1 125 ? 3.51 15.812 11.688 1 80.5 125 GLN A C 1
ATOM 959 O O . GLN A 1 125 ? 3.76 16.234 12.82 1 80.5 125 GLN A O 1
ATOM 964 N N . GLY A 1 126 ? 3.076 14.602 11.391 1 80.62 126 GLY A N 1
ATOM 965 C CA . GLY A 1 126 ? 2.695 13.727 12.484 1 80.62 126 GLY A CA 1
ATOM 966 C C . GLY A 1 126 ? 3.865 12.953 13.062 1 80.62 126 GLY A C 1
ATOM 967 O O . GLY A 1 126 ? 4.984 13.039 12.555 1 80.62 126 GLY A O 1
ATOM 968 N N . ASN A 1 127 ? 3.555 12.141 14.117 1 79.38 127 ASN A N 1
ATOM 969 C CA . ASN A 1 127 ? 4.613 11.43 14.812 1 79.38 127 ASN A CA 1
ATOM 970 C C . ASN A 1 127 ? 4.551 9.93 14.539 1 79.38 127 ASN A C 1
ATOM 972 O O . ASN A 1 127 ? 5.445 9.18 14.945 1 79.38 127 ASN A O 1
ATOM 976 N N . HIS A 1 128 ? 3.586 9.531 13.938 1 87.44 128 HIS A N 1
ATOM 977 C CA . HIS A 1 128 ? 3.447 8.125 13.57 1 87.44 128 HIS A CA 1
ATOM 978 C C . HIS A 1 128 ? 3.684 7.918 12.078 1 87.44 128 HIS A C 1
ATOM 980 O O . HIS A 1 128 ? 2.742 7.98 11.281 1 87.44 128 HIS A O 1
ATOM 986 N N . LEU A 1 129 ? 4.914 7.656 11.758 1 92.81 129 LEU A N 1
ATOM 987 C CA . LEU A 1 129 ? 5.301 7.594 10.352 1 92.81 129 LEU A CA 1
ATOM 988 C C . LEU A 1 129 ? 5.352 6.148 9.867 1 92.81 129 LEU A C 1
ATOM 990 O O . LEU A 1 129 ? 5.676 5.242 10.641 1 92.81 129 LEU A O 1
ATOM 994 N N . PRO A 1 130 ? 5 5.984 8.578 1 95.88 130 PRO A N 1
ATOM 995 C CA . PRO A 1 130 ? 5.238 4.648 8.023 1 95.88 130 PRO A CA 1
ATOM 996 C C . PRO A 1 130 ? 6.727 4.336 7.863 1 95.88 130 PRO A C 1
ATOM 998 O O . PRO A 1 130 ? 7.539 5.246 7.684 1 95.88 130 PRO A O 1
ATOM 1001 N N . LYS A 1 131 ? 6.949 3.051 7.941 1 95.69 131 LYS A N 1
ATOM 1002 C CA . LYS A 1 131 ? 8.305 2.611 7.637 1 95.69 131 LYS A CA 1
ATOM 1003 C C . LYS A 1 131 ? 8.617 2.775 6.152 1 95.69 131 LYS A C 1
ATOM 1005 O O . LYS A 1 131 ? 9.734 3.125 5.781 1 95.69 131 LYS A O 1
ATOM 1010 N N . ALA A 1 132 ? 7.598 2.529 5.32 1 97.12 132 ALA A N 1
ATOM 1011 C CA . ALA A 1 132 ? 7.781 2.633 3.877 1 97.12 132 ALA A CA 1
ATOM 1012 C C . ALA A 1 132 ? 6.52 3.158 3.199 1 97.12 132 ALA A C 1
ATOM 1014 O O . ALA A 1 132 ? 5.406 2.859 3.633 1 97.12 132 ALA A O 1
ATOM 1015 N N . ILE A 1 133 ? 6.723 3.939 2.188 1 98.62 133 ILE A N 1
ATOM 1016 C CA . ILE A 1 133 ? 5.664 4.363 1.272 1 98.62 133 ILE A CA 1
ATOM 1017 C C . ILE A 1 133 ? 5.922 3.779 -0.115 1 98.62 133 ILE A C 1
ATOM 1019 O O . ILE A 1 133 ? 7.004 3.951 -0.678 1 98.62 133 ILE A O 1
ATOM 1023 N N . LEU A 1 134 ? 4.926 3.084 -0.639 1 98.5 134 LEU A N 1
ATOM 1024 C CA . LEU A 1 134 ? 5.059 2.299 -1.861 1 98.5 134 LEU A CA 1
ATOM 1025 C C . LEU A 1 134 ? 4.156 2.852 -2.961 1 98.5 134 LEU A C 1
ATOM 1027 O O . LEU A 1 134 ? 2.928 2.836 -2.83 1 98.5 134 LEU A O 1
ATOM 1031 N N . PHE A 1 135 ? 4.777 3.328 -4.066 1 98.56 135 PHE A N 1
ATOM 1032 C CA . PHE A 1 135 ? 4.016 3.932 -5.152 1 98.56 135 PHE A CA 1
ATOM 1033 C C . PHE A 1 135 ? 3.951 2.996 -6.355 1 98.56 135 PHE A C 1
ATOM 1035 O O . PHE A 1 135 ? 4.984 2.543 -6.852 1 98.56 135 PHE A O 1
ATOM 1042 N N . MET A 1 136 ? 2.74 2.752 -6.754 1 97.5 136 MET A N 1
ATOM 1043 C CA . MET A 1 136 ? 2.525 1.915 -7.93 1 97.5 136 MET A CA 1
ATOM 1044 C C . MET A 1 136 ? 1.446 2.508 -8.828 1 97.5 136 MET A C 1
ATOM 1046 O O . MET A 1 136 ? 0.663 3.352 -8.398 1 97.5 136 MET A O 1
ATOM 1050 N N . ASN A 1 137 ? 1.402 2.027 -10.047 1 97.5 137 ASN A N 1
ATOM 1051 C CA . ASN A 1 137 ? 0.432 2.475 -11.039 1 97.5 137 ASN A CA 1
ATOM 1052 C C . ASN A 1 137 ? 0.363 3.998 -11.109 1 97.5 137 ASN A C 1
ATOM 1054 O O . ASN A 1 137 ? 1.393 4.668 -11.211 1 97.5 137 ASN A O 1
ATOM 1058 N N . SER A 1 138 ? -0.824 4.633 -11.117 1 98.25 138 SER A N 1
ATOM 1059 C CA . SER A 1 138 ? -0.866 6.086 -11.25 1 98.25 138 SER A CA 1
ATOM 1060 C C . SER A 1 138 ? -0.321 6.773 -10.008 1 98.25 138 SER A C 1
ATOM 1062 O O . SER A 1 138 ? -0.029 7.973 -10.031 1 98.25 138 SER A O 1
ATOM 1064 N N . GLY A 1 139 ? -0.08 6.039 -8.953 1 98.38 139 GLY A N 1
ATOM 1065 C CA . GLY A 1 139 ? 0.524 6.586 -7.746 1 98.38 139 GLY A CA 1
ATOM 1066 C C . GLY A 1 139 ? 1.914 7.148 -7.977 1 98.38 139 GLY A C 1
ATOM 1067 O O . GLY A 1 139 ? 2.367 8.023 -7.238 1 98.38 139 GLY A O 1
ATOM 1068 N N . VAL A 1 140 ? 2.551 6.727 -9.039 1 98.56 140 VAL A N 1
ATOM 1069 C CA . VAL A 1 140 ? 3.926 7.141 -9.297 1 98.56 140 VAL A CA 1
ATOM 1070 C C . VAL A 1 140 ? 3.953 8.602 -9.742 1 98.56 140 VAL A C 1
ATOM 1072 O O . VAL A 1 140 ? 5.016 9.227 -9.773 1 98.56 140 VAL A O 1
ATOM 1075 N N . LYS A 1 141 ? 2.824 9.141 -9.984 1 98.69 141 LYS A N 1
ATOM 1076 C CA . LYS A 1 141 ? 2.748 10.547 -10.375 1 98.69 141 LYS A CA 1
ATOM 1077 C C . LYS A 1 141 ? 2.975 11.461 -9.18 1 98.69 141 LYS A C 1
ATOM 1079 O O . LYS A 1 141 ? 3.387 12.609 -9.344 1 98.69 141 LYS A O 1
ATOM 1084 N N . LEU A 1 142 ? 2.781 10.969 -8.008 1 98.75 142 LEU A N 1
ATOM 1085 C CA . LEU A 1 142 ? 2.877 11.773 -6.797 1 98.75 142 LEU A CA 1
ATOM 1086 C C . LEU A 1 142 ? 4.328 12.141 -6.5 1 98.75 142 LEU A C 1
ATOM 1088 O O . LEU A 1 142 ? 4.648 13.32 -6.324 1 98.75 142 LEU A O 1
ATOM 1092 N N . PRO A 1 143 ? 5.23 11.227 -6.574 1 98.75 143 PRO A N 1
ATOM 1093 C CA . PRO A 1 143 ? 6.629 11.594 -6.312 1 98.75 143 PRO A CA 1
ATOM 1094 C C . PRO A 1 143 ? 7.34 12.133 -7.551 1 98.75 143 PRO A C 1
ATOM 1096 O O . PRO A 1 143 ? 8.547 12.383 -7.512 1 98.75 143 PRO A O 1
ATOM 1099 N N . THR A 1 144 ? 6.645 12.422 -8.688 1 98.56 144 THR A N 1
ATOM 1100 C CA . THR A 1 144 ? 7.305 12.844 -9.922 1 98.56 144 THR A CA 1
ATOM 1101 C C . THR A 1 144 ? 6.789 14.203 -10.375 1 98.56 144 THR A C 1
ATOM 1103 O O . THR A 1 144 ? 7.57 15.078 -10.758 1 98.56 144 THR A O 1
ATOM 1106 N N . THR A 1 145 ? 5.434 14.383 -10.273 1 97.88 145 THR A N 1
ATOM 1107 C CA . THR A 1 145 ? 4.91 15.578 -10.922 1 97.88 145 THR A CA 1
ATOM 1108 C C . THR A 1 145 ? 4.066 16.391 -9.945 1 97.88 145 THR A C 1
ATOM 1110 O O . THR A 1 145 ? 3.738 17.547 -10.211 1 97.88 145 THR A O 1
ATOM 1113 N N . ASN A 1 146 ? 3.697 15.852 -8.859 1 97.38 146 ASN A N 1
ATOM 1114 C CA . ASN A 1 146 ? 2.916 16.578 -7.871 1 97.38 146 ASN A CA 1
ATOM 1115 C C . ASN A 1 146 ? 3.811 17.359 -6.914 1 97.38 146 ASN A C 1
ATOM 1117 O O . ASN A 1 146 ? 4.254 16.828 -5.898 1 97.38 146 ASN A O 1
ATOM 1121 N N . ILE A 1 147 ? 4.035 18.594 -7.172 1 96.56 147 ILE A N 1
ATOM 1122 C CA . ILE A 1 147 ? 5.043 19.422 -6.512 1 96.56 147 ILE A CA 1
ATOM 1123 C C . ILE A 1 147 ? 4.758 19.484 -5.016 1 96.56 147 ILE A C 1
ATOM 1125 O O . ILE A 1 147 ? 5.672 19.391 -4.195 1 96.56 147 ILE A O 1
ATOM 1129 N N . GLN A 1 148 ? 3.574 19.656 -4.633 1 94.5 148 GLN A N 1
ATOM 1130 C CA . GLN A 1 148 ? 3.227 19.766 -3.223 1 94.5 148 GLN A CA 1
ATOM 1131 C C . GLN A 1 148 ? 3.494 18.469 -2.48 1 94.5 148 GLN A C 1
ATOM 1133 O O . GLN A 1 148 ? 4.074 18.469 -1.393 1 94.5 148 GLN A O 1
ATOM 1138 N N . VAL A 1 149 ? 3.082 17.359 -3.068 1 98.31 149 VAL A N 1
ATOM 1139 C CA . VAL A 1 149 ? 3.301 16.062 -2.439 1 98.31 149 VAL A CA 1
ATOM 1140 C C . VAL A 1 149 ? 4.797 15.773 -2.361 1 98.31 149 VAL A C 1
ATOM 1142 O O . VAL A 1 149 ? 5.281 15.234 -1.359 1 98.31 149 VAL A O 1
ATOM 1145 N N . ILE A 1 150 ? 5.516 16.156 -3.375 1 98.62 150 ILE A N 1
ATOM 1146 C CA . ILE A 1 150 ? 6.957 15.93 -3.436 1 98.62 150 ILE A CA 1
ATOM 1147 C C . ILE A 1 150 ? 7.629 16.578 -2.23 1 98.62 150 ILE A C 1
ATOM 1149 O O . ILE A 1 150 ? 8.477 15.977 -1.58 1 98.62 150 ILE A O 1
ATOM 1153 N N . GLU A 1 151 ? 7.266 17.75 -1.854 1 96.75 151 GLU A N 1
ATOM 1154 C CA . GLU A 1 151 ? 7.848 18.469 -0.719 1 96.75 151 GLU A CA 1
ATOM 1155 C C . GLU A 1 151 ? 7.594 17.719 0.587 1 96.75 151 GLU A C 1
ATOM 1157 O O . GLU A 1 151 ? 8.484 17.594 1.427 1 96.75 151 GLU A O 1
ATOM 1162 N N . HIS A 1 152 ? 6.441 17.234 0.706 1 96.06 152 HIS A N 1
ATOM 1163 C CA . HIS A 1 152 ? 6.105 16.5 1.922 1 96.06 152 HIS A CA 1
ATOM 1164 C C . HIS A 1 152 ? 6.824 15.156 1.973 1 96.06 152 HIS A C 1
ATOM 1166 O O . HIS A 1 152 ? 7.242 14.711 3.045 1 96.06 152 HIS A O 1
ATOM 1172 N N . LEU A 1 153 ? 6.961 14.508 0.781 1 98.56 153 LEU A N 1
ATOM 1173 C CA . LEU A 1 153 ? 7.676 13.234 0.711 1 98.56 153 LEU A CA 1
ATOM 1174 C C . LEU A 1 153 ? 9.148 13.422 1.069 1 98.56 153 LEU A C 1
ATOM 1176 O O . LEU A 1 153 ? 9.758 12.539 1.687 1 98.56 153 LEU A O 1
ATOM 1180 N N . LYS A 1 154 ? 9.695 14.547 0.714 1 97.44 154 LYS A N 1
ATOM 1181 C CA . LYS A 1 154 ? 11.078 14.836 1.082 1 97.44 154 LYS A CA 1
ATOM 1182 C C . LYS A 1 154 ? 11.234 14.93 2.598 1 97.44 154 LYS A C 1
ATOM 1184 O O . LYS A 1 154 ? 12.188 14.375 3.162 1 97.44 154 LYS A O 1
ATOM 1189 N N . VAL A 1 155 ? 10.328 15.594 3.201 1 94.19 155 VAL A N 1
ATOM 1190 C CA . VAL A 1 155 ? 10.344 15.695 4.656 1 94.19 155 VAL A CA 1
ATOM 1191 C C . VAL A 1 155 ? 10.234 14.297 5.27 1 94.19 155 VAL A C 1
ATOM 1193 O O . VAL A 1 155 ? 10.992 13.953 6.18 1 94.19 155 VAL A O 1
ATOM 1196 N N . LEU A 1 156 ? 9.352 13.477 4.766 1 96.06 156 LEU A N 1
ATOM 1197 C CA . LEU A 1 156 ? 9.141 12.125 5.273 1 96.06 156 LEU A CA 1
ATOM 1198 C C . LEU A 1 156 ? 10.391 11.273 5.098 1 96.06 156 LEU A C 1
ATOM 1200 O O . LEU A 1 156 ? 10.766 10.516 5.992 1 96.06 156 LEU A O 1
ATOM 1204 N N . SER A 1 157 ? 11 11.43 3.922 1 96.62 157 SER A N 1
ATOM 1205 C CA . SER A 1 157 ? 12.25 10.711 3.658 1 96.62 157 SER A CA 1
ATOM 1206 C C . SER A 1 157 ? 13.336 11.109 4.648 1 96.62 157 SER A C 1
ATOM 1208 O O . SER A 1 157 ? 14.047 10.25 5.176 1 96.62 157 SER A O 1
ATOM 1210 N N . GLU A 1 158 ? 13.422 12.32 4.957 1 93.88 158 GLU A N 1
ATOM 1211 C CA . GLU A 1 158 ? 14.406 12.828 5.906 1 93.88 158 GLU A CA 1
ATOM 1212 C C . GLU A 1 158 ? 14.141 12.312 7.316 1 93.88 158 GLU A C 1
ATOM 1214 O O . GLU A 1 158 ? 15.07 12.141 8.109 1 93.88 158 GLU A O 1
ATOM 1219 N N . ARG A 1 159 ? 12.977 12.047 7.531 1 93 159 ARG A N 1
ATOM 1220 C CA . ARG A 1 159 ? 12.57 11.594 8.859 1 93 159 ARG A CA 1
ATOM 1221 C C . ARG A 1 159 ? 12.648 10.078 8.961 1 93 159 ARG A C 1
ATOM 1223 O O . ARG A 1 159 ? 12.211 9.492 9.961 1 93 159 ARG A O 1
ATOM 1230 N N . GLY A 1 160 ? 13.047 9.43 7.836 1 93.31 160 GLY A N 1
ATOM 1231 C CA . GLY A 1 160 ? 13.391 8.023 7.957 1 93.31 160 GLY A CA 1
ATOM 1232 C C . GLY A 1 160 ? 12.469 7.109 7.168 1 93.31 160 GLY A C 1
ATOM 1233 O O . GLY A 1 160 ? 12.648 5.891 7.164 1 93.31 160 GLY A O 1
ATOM 1234 N N . CYS A 1 161 ? 11.523 7.633 6.461 1 95.75 161 CYS A N 1
ATOM 1235 C CA . CYS A 1 161 ? 10.609 6.824 5.66 1 95.75 161 CYS A CA 1
ATOM 1236 C C . CYS A 1 161 ? 11.273 6.363 4.371 1 95.75 161 CYS A C 1
ATOM 1238 O O . CYS A 1 161 ? 11.883 7.168 3.658 1 95.75 161 CYS A O 1
ATOM 1240 N N . GLU A 1 162 ? 11.188 5.125 4.113 1 96.44 162 GLU A N 1
ATOM 1241 C CA . GLU A 1 162 ? 11.656 4.617 2.826 1 96.44 162 GLU A CA 1
ATOM 1242 C C . GLU A 1 162 ? 10.617 4.828 1.733 1 96.44 162 GLU A C 1
ATOM 1244 O O . GLU A 1 162 ? 9.477 4.379 1.86 1 96.44 162 GLU A O 1
ATOM 1249 N N . ILE A 1 163 ? 11.023 5.523 0.73 1 98.38 163 ILE A N 1
ATOM 1250 C CA . ILE A 1 163 ? 10.102 5.793 -0.37 1 98.38 163 ILE A CA 1
ATOM 1251 C C . ILE A 1 163 ? 10.484 4.938 -1.578 1 98.38 163 ILE A C 1
ATOM 1253 O O . ILE A 1 163 ? 11.562 5.102 -2.146 1 98.38 163 ILE A O 1
ATOM 1257 N N . LEU A 1 164 ? 9.586 4.023 -1.998 1 95.94 164 LEU A N 1
ATOM 1258 C CA . LEU A 1 164 ? 9.828 3.105 -3.107 1 95.94 164 LEU A CA 1
ATOM 1259 C C . LEU A 1 164 ? 8.836 3.352 -4.238 1 95.94 164 LEU A C 1
ATOM 1261 O O . LEU A 1 164 ? 7.621 3.387 -4.012 1 95.94 164 LEU A O 1
ATOM 1265 N N . VAL A 1 165 ? 9.375 3.482 -5.434 1 97.38 165 VAL A N 1
ATOM 1266 C CA . VAL A 1 165 ? 8.555 3.822 -6.59 1 97.38 165 VAL A CA 1
ATOM 1267 C C . VAL A 1 165 ? 8.711 2.752 -7.668 1 97.38 165 VAL A C 1
ATOM 1269 O O . VAL A 1 165 ? 9.828 2.436 -8.086 1 97.38 165 VAL A O 1
ATOM 1272 N N . CYS A 1 166 ? 7.621 2.275 -8.141 1 94.75 166 CYS A N 1
ATOM 1273 C CA . CYS A 1 166 ? 7.621 1.185 -9.109 1 94.75 166 CYS A CA 1
ATOM 1274 C C . CYS A 1 166 ? 8.258 1.623 -10.422 1 94.75 166 CYS A C 1
ATOM 1276 O O . CYS A 1 166 ? 7.711 2.473 -11.125 1 94.75 166 CYS A O 1
ATOM 1278 N N . GLY A 1 167 ? 9.258 0.92 -10.836 1 91.25 167 GLY A N 1
ATOM 1279 C CA . GLY A 1 167 ? 9.992 1.261 -12.047 1 91.25 167 GLY A CA 1
ATOM 1280 C C . GLY A 1 167 ? 9.188 1.048 -13.312 1 91.25 167 GLY A C 1
ATOM 1281 O O . GLY A 1 167 ? 9.164 1.908 -14.195 1 91.25 167 GLY A O 1
ATOM 1282 N N . ALA A 1 168 ? 8.547 -0.099 -13.383 1 87.81 168 ALA A N 1
ATOM 1283 C CA . ALA A 1 168 ? 7.738 -0.399 -14.562 1 87.81 168 ALA A CA 1
ATOM 1284 C C . ALA A 1 168 ? 6.645 0.649 -14.75 1 87.81 168 ALA A C 1
ATOM 1286 O O . ALA A 1 168 ? 6.316 1.011 -15.883 1 87.81 168 ALA A O 1
ATOM 1287 N N . CYS A 1 169 ? 6.098 1.132 -13.672 1 96.25 169 CYS A N 1
ATOM 1288 C CA . CYS A 1 169 ? 5.062 2.158 -13.742 1 96.25 169 CYS A CA 1
ATOM 1289 C C . CYS A 1 169 ? 5.637 3.479 -14.242 1 96.25 169 CYS A C 1
ATOM 1291 O O . CYS A 1 169 ? 5.031 4.152 -15.078 1 96.25 169 CYS A O 1
ATOM 1293 N N . LEU A 1 170 ? 6.812 3.822 -13.711 1 96.38 170 LEU A N 1
ATOM 1294 C CA . LEU A 1 170 ? 7.492 5.023 -14.188 1 96.38 170 LEU A CA 1
ATOM 1295 C C . LEU A 1 170 ? 7.742 4.957 -15.688 1 96.38 170 LEU A C 1
ATOM 1297 O O . LEU A 1 170 ? 7.488 5.922 -16.406 1 96.38 170 LEU A O 1
ATOM 1301 N N . ASP A 1 171 ? 8.211 3.834 -16.125 1 93.75 171 ASP A N 1
ATOM 1302 C CA . ASP A 1 171 ? 8.484 3.643 -17.547 1 93.75 171 ASP A CA 1
ATOM 1303 C C . ASP A 1 171 ? 7.207 3.758 -18.375 1 93.75 171 ASP A C 1
ATOM 1305 O O . ASP A 1 171 ? 7.191 4.426 -19.406 1 93.75 171 ASP A O 1
ATOM 1309 N N . PHE A 1 172 ? 6.168 3.176 -17.938 1 95.94 172 PHE A N 1
ATOM 1310 C CA . PHE A 1 172 ? 4.898 3.168 -18.656 1 95.94 172 PHE A CA 1
ATOM 1311 C C . PHE A 1 172 ? 4.379 4.586 -18.844 1 95.94 172 PHE A C 1
ATOM 1313 O O . PHE A 1 172 ? 3.926 4.941 -19.938 1 95.94 172 PHE A O 1
ATOM 1320 N N . TYR A 1 173 ? 4.473 5.383 -17.797 1 97.81 173 TYR A N 1
ATOM 1321 C CA . TYR A 1 173 ? 3.938 6.738 -17.828 1 97.81 173 TYR A CA 1
ATOM 1322 C C . TYR A 1 173 ? 4.984 7.727 -18.312 1 97.81 173 TYR A C 1
ATOM 1324 O O . TYR A 1 173 ? 4.75 8.938 -18.328 1 97.81 173 TYR A O 1
ATOM 1332 N N . LYS A 1 174 ? 6.195 7.203 -18.672 1 98 174 LYS A N 1
ATOM 1333 C CA . LYS A 1 174 ? 7.305 8.023 -19.172 1 98 174 LYS A CA 1
ATOM 1334 C C . LYS A 1 174 ? 7.699 9.078 -18.141 1 98 174 LYS A C 1
ATOM 1336 O O . LYS A 1 174 ? 7.879 10.25 -18.484 1 98 174 LYS A O 1
ATOM 1341 N N . LEU A 1 175 ? 7.852 8.594 -16.891 1 98 175 LEU A N 1
ATOM 1342 C CA . LEU A 1 175 ? 8.125 9.516 -15.805 1 98 175 LEU A CA 1
ATOM 1343 C C . LEU A 1 175 ? 9.453 9.18 -15.133 1 98 175 LEU A C 1
ATOM 1345 O O . LEU A 1 175 ? 9.789 9.75 -14.086 1 98 175 LEU A O 1
ATOM 1349 N N . THR A 1 176 ? 10.203 8.305 -15.688 1 94.88 176 THR A N 1
ATOM 1350 C CA . THR A 1 176 ? 11.43 7.809 -15.062 1 94.88 176 THR A CA 1
ATOM 1351 C C . THR A 1 176 ? 12.375 8.961 -14.742 1 94.88 176 THR A C 1
ATOM 1353 O O . THR A 1 176 ? 12.891 9.055 -13.625 1 94.88 176 THR A O 1
ATOM 1356 N N . GLU A 1 177 ? 12.516 9.898 -15.57 1 96.5 177 GLU A N 1
ATOM 1357 C CA . GLU A 1 177 ? 13.461 11 -15.414 1 96.5 177 GLU A CA 1
ATOM 1358 C C . GLU A 1 177 ? 12.875 12.109 -14.539 1 96.5 177 GLU A C 1
ATOM 1360 O O . GLU A 1 177 ? 13.578 13.055 -14.18 1 96.5 177 GLU A O 1
ATOM 1365 N N . GLN A 1 178 ? 11.68 12 -14.188 1 97.38 178 GLN A N 1
ATOM 1366 C CA . GLN A 1 178 ? 11 13.039 -13.422 1 97.38 178 GLN A CA 1
ATOM 1367 C C . GLN A 1 178 ? 10.891 12.664 -11.953 1 97.38 178 GLN A C 1
ATOM 1369 O O . GLN A 1 178 ? 10.273 13.383 -11.164 1 97.38 178 GLN A O 1
ATOM 1374 N N . LEU A 1 179 ? 11.445 11.555 -11.609 1 97.5 179 LEU A N 1
ATOM 1375 C CA . LEU A 1 179 ? 11.391 11.156 -10.211 1 97.5 179 LEU A CA 1
ATOM 1376 C C . LEU A 1 179 ? 12.164 12.148 -9.336 1 97.5 179 LEU A C 1
ATOM 1378 O O . LEU A 1 179 ? 13.352 12.383 -9.57 1 97.5 179 LEU A O 1
ATOM 1382 N N . GLN A 1 180 ? 11.492 12.719 -8.305 1 97.5 180 GLN A N 1
ATOM 1383 C CA . GLN A 1 180 ? 12.102 13.789 -7.52 1 97.5 180 GLN A CA 1
ATOM 1384 C C . GLN A 1 180 ? 12.438 13.312 -6.109 1 97.5 180 GLN A C 1
ATOM 1386 O O . GLN A 1 180 ? 13.227 13.945 -5.406 1 97.5 180 GLN A O 1
ATOM 1391 N N . VAL A 1 181 ? 11.875 12.305 -5.664 1 98 181 VAL A N 1
ATOM 1392 C CA . VAL A 1 181 ? 12.086 11.789 -4.312 1 98 181 VAL A CA 1
ATOM 1393 C C . VAL A 1 181 ? 11.797 10.289 -4.285 1 98 181 VAL A C 1
ATOM 1395 O O . VAL A 1 181 ? 10.859 9.812 -4.93 1 98 181 VAL A O 1
ATOM 1398 N N . GLY A 1 182 ? 12.602 9.516 -3.594 1 96.5 182 GLY A N 1
ATOM 1399 C CA . GLY A 1 182 ? 12.461 8.07 -3.504 1 96.5 182 GLY A CA 1
ATOM 1400 C C . GLY A 1 182 ? 13.391 7.324 -4.441 1 96.5 182 GLY A C 1
ATOM 1401 O O . GLY A 1 182 ? 14.227 7.934 -5.117 1 96.5 182 GLY A O 1
ATOM 1402 N N . SER A 1 183 ? 13.234 6.039 -4.367 1 93.81 183 SER A N 1
ATOM 1403 C CA . SER A 1 183 ? 14.07 5.184 -5.199 1 93.81 183 SER A CA 1
ATOM 1404 C C . SER A 1 183 ? 13.227 4.266 -6.078 1 93.81 183 SER A C 1
ATOM 1406 O O . SER A 1 183 ? 12.172 3.795 -5.652 1 93.81 183 SER A O 1
ATOM 1408 N N . VAL A 1 184 ? 13.781 4.027 -7.188 1 91 184 VAL A N 1
ATOM 1409 C CA . VAL A 1 184 ? 13.148 3.086 -8.102 1 91 184 VAL A CA 1
ATOM 1410 C C . VAL A 1 184 ? 13.195 1.679 -7.512 1 91 184 VAL A C 1
ATOM 1412 O O . VAL A 1 184 ? 14.227 1.255 -6.988 1 91 184 VAL A O 1
ATOM 1415 N N . SER A 1 185 ? 12.047 1.053 -7.543 1 89.94 185 SER A N 1
ATOM 1416 C CA . SER A 1 185 ? 11.914 -0.3 -7.012 1 89.94 185 SER A CA 1
ATOM 1417 C C . SER A 1 185 ? 11.164 -1.204 -7.98 1 89.94 185 SER A C 1
ATOM 1419 O O . SER A 1 185 ? 10.945 -0.837 -9.141 1 89.94 185 SER A O 1
ATOM 1421 N N . ASN A 1 186 ? 10.922 -2.434 -7.516 1 82.25 186 ASN A N 1
ATOM 1422 C CA . ASN A 1 186 ? 10.203 -3.406 -8.336 1 82.25 186 ASN A CA 1
ATOM 1423 C C . ASN A 1 186 ? 9.188 -4.188 -7.508 1 82.25 186 ASN A C 1
ATOM 1425 O O . ASN A 1 186 ? 9.094 -4.008 -6.293 1 82.25 186 ASN A O 1
ATOM 1429 N N . MET A 1 187 ? 8.383 -4.992 -8.219 1 87.06 187 MET A N 1
ATOM 1430 C CA . MET A 1 187 ? 7.254 -5.691 -7.609 1 87.06 187 MET A CA 1
ATOM 1431 C C . MET A 1 187 ? 7.723 -6.617 -6.492 1 87.06 187 MET A C 1
ATOM 1433 O O . MET A 1 187 ? 7.039 -6.77 -5.48 1 87.06 187 MET A O 1
ATOM 1437 N N . TYR A 1 188 ? 8.836 -7.098 -6.633 1 81.81 188 TYR A N 1
ATOM 1438 C CA . TYR A 1 188 ? 9.352 -8.039 -5.645 1 81.81 188 TYR A CA 1
ATOM 1439 C C . TYR A 1 188 ? 9.617 -7.348 -4.312 1 81.81 188 TYR A C 1
ATOM 1441 O O . TYR A 1 188 ? 9.117 -7.781 -3.271 1 81.81 188 TYR A O 1
ATOM 1449 N N . VAL A 1 189 ? 10.398 -6.316 -4.398 1 86.25 189 VAL A N 1
ATOM 1450 C CA . VAL A 1 189 ? 10.742 -5.574 -3.189 1 86.25 189 VAL A CA 1
ATOM 1451 C C . VAL A 1 189 ? 9.477 -4.988 -2.568 1 86.25 189 VAL A C 1
ATOM 1453 O O . VAL A 1 189 ? 9.289 -5.047 -1.351 1 86.25 189 VAL A O 1
ATOM 1456 N N . ILE A 1 190 ? 8.602 -4.477 -3.404 1 92.62 190 ILE A N 1
ATOM 1457 C CA . ILE A 1 190 ? 7.371 -3.859 -2.922 1 92.62 190 ILE A CA 1
ATOM 1458 C C . ILE A 1 190 ? 6.5 -4.914 -2.242 1 92.62 190 ILE A C 1
ATOM 1460 O O . ILE A 1 190 ? 5.984 -4.688 -1.146 1 92.62 190 ILE A O 1
ATOM 1464 N N . THR A 1 191 ? 6.359 -6.102 -2.84 1 91.81 191 THR A N 1
ATOM 1465 C CA . THR A 1 191 ? 5.594 -7.195 -2.256 1 91.81 191 THR A CA 1
ATOM 1466 C C . THR A 1 191 ? 6.191 -7.625 -0.919 1 91.81 191 THR A C 1
ATOM 1468 O O . THR A 1 191 ? 5.465 -7.871 0.044 1 91.81 191 THR A O 1
ATOM 1471 N N . GLU A 1 192 ? 7.441 -7.637 -0.82 1 87.12 192 GLU A N 1
ATOM 1472 C CA . GLU A 1 192 ? 8.109 -8.008 0.422 1 87.12 192 GLU A CA 1
ATOM 1473 C C . GLU A 1 192 ? 7.82 -7 1.53 1 87.12 192 GLU A C 1
ATOM 1475 O O . GLU A 1 192 ? 7.617 -7.379 2.686 1 87.12 192 GLU A O 1
ATOM 1480 N N . LYS A 1 193 ? 7.852 -5.727 1.128 1 92.12 193 LYS A N 1
ATOM 1481 C CA . LYS A 1 193 ? 7.547 -4.684 2.102 1 92.12 193 LYS A CA 1
ATOM 1482 C C . LYS A 1 193 ? 6.113 -4.805 2.609 1 92.12 193 LYS A C 1
ATOM 1484 O O . LYS A 1 193 ? 5.855 -4.645 3.805 1 92.12 193 LYS A O 1
ATOM 1489 N N . ILE A 1 194 ? 5.227 -5.109 1.699 1 94.69 194 ILE A N 1
ATOM 1490 C CA . ILE A 1 194 ? 3.82 -5.285 2.051 1 94.69 194 ILE A CA 1
ATOM 1491 C C . ILE A 1 194 ? 3.672 -6.461 3.012 1 94.69 194 ILE A C 1
ATOM 1493 O O . ILE A 1 194 ? 3.039 -6.336 4.062 1 94.69 194 ILE A O 1
ATOM 1497 N N . ASN A 1 195 ? 4.336 -7.516 2.701 1 89.12 195 ASN A N 1
ATOM 1498 C CA . ASN A 1 195 ? 4.203 -8.75 3.473 1 89.12 195 ASN A CA 1
ATOM 1499 C C . ASN A 1 195 ? 4.84 -8.617 4.855 1 89.12 195 ASN A C 1
ATOM 1501 O O . ASN A 1 195 ? 4.324 -9.164 5.832 1 89.12 195 ASN A O 1
ATOM 1505 N N . ALA A 1 196 ? 5.867 -7.887 4.961 1 86.81 196 ALA A N 1
ATOM 1506 C CA . ALA A 1 196 ? 6.637 -7.781 6.199 1 86.81 196 ALA A CA 1
ATOM 1507 C C . ALA A 1 196 ? 6 -6.777 7.156 1 86.81 196 ALA A C 1
ATOM 1509 O O . ALA A 1 196 ? 6.285 -6.785 8.352 1 86.81 196 ALA A O 1
ATOM 1510 N N . ALA A 1 197 ? 5.215 -5.906 6.609 1 92.38 197 ALA A N 1
ATOM 1511 C CA . ALA A 1 197 ? 4.617 -4.863 7.441 1 92.38 197 ALA A CA 1
ATOM 1512 C C . ALA A 1 197 ? 3.57 -5.445 8.383 1 92.38 197 ALA A C 1
ATOM 1514 O O . ALA A 1 197 ? 2.822 -6.352 8.008 1 92.38 197 ALA A O 1
ATOM 1515 N N . ALA A 1 198 ? 3.568 -4.914 9.539 1 90.56 198 ALA A N 1
ATOM 1516 C CA . ALA A 1 198 ? 2.543 -5.301 10.508 1 90.56 198 ALA A CA 1
ATOM 1517 C C . ALA A 1 198 ? 1.177 -4.758 10.102 1 90.56 198 ALA A C 1
ATOM 1519 O O . ALA A 1 198 ? 0.144 -5.34 10.445 1 90.56 198 ALA A O 1
ATOM 1520 N N . LYS A 1 199 ? 1.194 -3.715 9.383 1 93.12 199 LYS A N 1
ATOM 1521 C CA . LYS A 1 199 ? -0.003 -3.031 8.906 1 93.12 199 LYS A CA 1
ATOM 1522 C C . LYS A 1 199 ? 0.255 -2.354 7.559 1 93.12 199 LYS A C 1
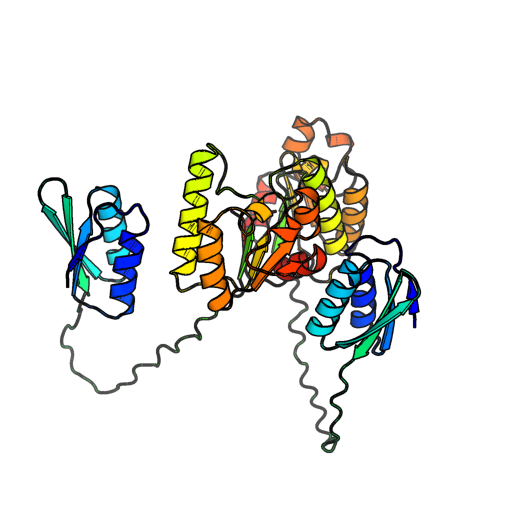ATOM 1524 O O . LYS A 1 199 ? 1.318 -1.769 7.348 1 93.12 199 LYS A O 1
ATOM 1529 N N . VAL A 1 200 ? -0.725 -2.594 6.66 1 95.62 200 VAL A N 1
ATOM 1530 C CA . VAL A 1 200 ? -0.654 -1.903 5.379 1 95.62 200 VAL A CA 1
ATOM 1531 C C . VAL A 1 200 ? -1.867 -0.991 5.215 1 95.62 200 VAL A C 1
ATOM 1533 O O . VAL A 1 200 ? -3.01 -1.438 5.34 1 95.62 200 VAL A O 1
ATOM 1536 N N . VAL A 1 201 ? -1.627 0.266 4.961 1 95.94 201 VAL A N 1
ATOM 1537 C CA . VAL A 1 201 ? -2.689 1.234 4.711 1 95.94 201 VAL A CA 1
ATOM 1538 C C . VAL A 1 201 ? -2.803 1.507 3.215 1 95.94 201 VAL A C 1
ATOM 1540 O O . VAL A 1 201 ? -1.808 1.828 2.559 1 95.94 201 VAL A O 1
ATOM 1543 N N . THR A 1 202 ? -3.916 1.235 2.664 1 95.31 202 THR A N 1
ATOM 1544 C CA . THR A 1 202 ? -4.234 1.556 1.277 1 95.31 202 THR A CA 1
ATOM 1545 C C . THR A 1 202 ? -5.352 2.592 1.202 1 95.31 202 THR A C 1
ATOM 1547 O O . THR A 1 202 ? -6.391 2.438 1.849 1 95.31 202 THR A O 1
ATOM 1550 N N . LEU A 1 203 ? -5.07 3.652 0.388 1 92.06 203 LEU A N 1
ATOM 1551 C CA . LEU A 1 203 ? -5.988 4.785 0.425 1 92.06 203 LEU A CA 1
ATOM 1552 C C . LEU A 1 203 ? -6.672 4.977 -0.924 1 92.06 203 LEU A C 1
ATOM 1554 O O . LEU A 1 203 ? -6.086 4.688 -1.97 1 92.06 203 LEU A O 1
ATOM 1558 N N . MET B 1 1 ? 27.797 -21.703 -8.961 1 85.62 1 MET B N 1
ATOM 1559 C CA . MET B 1 1 ? 26.672 -21.953 -9.844 1 85.62 1 MET B CA 1
ATOM 1560 C C . MET B 1 1 ? 26.25 -20.688 -10.562 1 85.62 1 MET B C 1
ATOM 1562 O O . MET B 1 1 ? 26.359 -19.578 -10.023 1 85.62 1 MET B O 1
ATOM 1566 N N . THR B 1 2 ? 25.906 -20.844 -11.938 1 92.62 2 THR B N 1
ATOM 1567 C CA . THR B 1 2 ? 25.5 -19.688 -12.734 1 92.62 2 THR B CA 1
ATOM 1568 C C . THR B 1 2 ? 24.047 -19.797 -13.18 1 92.62 2 THR B C 1
ATOM 1570 O O . THR B 1 2 ? 23.641 -20.859 -13.68 1 92.62 2 THR B O 1
ATOM 1573 N N . ILE B 1 3 ? 23.25 -18.766 -12.891 1 93.19 3 ILE B N 1
ATOM 1574 C CA . ILE B 1 3 ? 21.844 -18.688 -13.281 1 93.19 3 ILE B CA 1
ATOM 1575 C C . ILE B 1 3 ? 21.688 -17.75 -14.477 1 93.19 3 ILE B C 1
ATOM 1577 O O . ILE B 1 3 ? 22.172 -16.609 -14.445 1 93.19 3 ILE B O 1
ATOM 1581 N N . ASP B 1 4 ? 21.125 -18.266 -15.539 1 93.94 4 ASP B N 1
ATOM 1582 C CA . ASP B 1 4 ? 20.875 -17.406 -16.688 1 93.94 4 ASP B CA 1
ATOM 1583 C C . ASP B 1 4 ? 19.469 -16.828 -16.672 1 93.94 4 ASP B C 1
ATOM 1585 O O . ASP B 1 4 ? 18.5 -17.547 -16.953 1 93.94 4 ASP B O 1
ATOM 1589 N N . ALA B 1 5 ? 19.438 -15.578 -16.297 1 90.62 5 ALA B N 1
ATOM 1590 C CA . ALA B 1 5 ? 18.141 -14.898 -16.219 1 90.62 5 ALA B CA 1
ATOM 1591 C C . ALA B 1 5 ? 18 -13.859 -17.328 1 90.62 5 ALA B C 1
ATOM 1593 O O . ALA B 1 5 ? 17.188 -12.938 -17.234 1 90.62 5 ALA B O 1
ATOM 1594 N N . ARG B 1 6 ? 18.781 -13.883 -18.359 1 89.69 6 ARG B N 1
ATOM 1595 C CA . ARG B 1 6 ? 18.688 -12.984 -19.5 1 89.69 6 ARG B CA 1
ATOM 1596 C C . ARG B 1 6 ? 17.344 -13.164 -20.219 1 89.69 6 ARG B C 1
ATOM 1598 O O . ARG B 1 6 ? 16.875 -14.289 -20.391 1 89.69 6 ARG B O 1
ATOM 1605 N N . GLY B 1 7 ? 16.734 -12.164 -20.578 1 82.31 7 GLY B N 1
ATOM 1606 C CA . GLY B 1 7 ? 15.453 -12.227 -21.266 1 82.31 7 GLY B CA 1
ATOM 1607 C C . GLY B 1 7 ? 14.273 -12.258 -20.312 1 82.31 7 GLY B C 1
ATOM 1608 O O . GLY B 1 7 ? 13.125 -12.18 -20.734 1 82.31 7 GLY B O 1
ATOM 1609 N N . LYS B 1 8 ? 14.562 -12.445 -19.078 1 79 8 LYS B N 1
ATOM 1610 C CA . LYS B 1 8 ? 13.492 -12.477 -18.078 1 79 8 LYS B CA 1
ATOM 1611 C C . LYS B 1 8 ? 13.227 -11.078 -17.516 1 79 8 LYS B C 1
ATOM 1613 O O . LYS B 1 8 ? 14.156 -10.359 -17.172 1 79 8 LYS B O 1
ATOM 1618 N N . ASN B 1 9 ? 11.992 -10.664 -17.641 1 68.81 9 ASN B N 1
ATOM 1619 C CA . ASN B 1 9 ? 11.617 -9.352 -17.125 1 68.81 9 ASN B CA 1
ATOM 1620 C C . ASN B 1 9 ? 11.695 -9.312 -15.594 1 68.81 9 ASN B C 1
ATOM 1622 O O . ASN B 1 9 ? 11.586 -10.344 -14.938 1 68.81 9 ASN B O 1
ATOM 1626 N N . CYS B 1 10 ? 12.078 -8.148 -15.102 1 68.44 10 CYS B N 1
ATOM 1627 C CA . CYS B 1 10 ? 11.945 -7.988 -13.656 1 68.44 10 CYS B CA 1
ATOM 1628 C C . CYS B 1 10 ? 10.539 -8.359 -13.195 1 68.44 10 CYS B C 1
ATOM 1630 O O . CYS B 1 10 ? 9.555 -8.07 -13.891 1 68.44 10 CYS B O 1
ATOM 1632 N N . PRO B 1 11 ? 10.414 -9.07 -12.031 1 71.25 11 PRO B N 1
ATOM 1633 C CA . PRO B 1 11 ? 11.375 -9.352 -10.969 1 71.25 11 PRO B CA 1
ATOM 1634 C C . PRO B 1 11 ? 11.945 -10.766 -11.047 1 71.25 11 PRO B C 1
ATOM 1636 O O . PRO B 1 11 ? 12.523 -11.258 -10.07 1 71.25 11 PRO B O 1
ATOM 1639 N N . ILE B 1 12 ? 11.883 -11.43 -12.164 1 76.94 12 ILE B N 1
ATOM 1640 C CA . ILE B 1 12 ? 12.211 -12.852 -12.242 1 76.94 12 ILE B CA 1
ATOM 1641 C C . ILE B 1 12 ? 13.664 -13.062 -11.852 1 76.94 12 ILE B C 1
ATOM 1643 O O . ILE B 1 12 ? 13.977 -13.914 -11.008 1 76.94 12 ILE B O 1
ATOM 1647 N N . PRO B 1 13 ? 14.602 -12.281 -12.383 1 85.25 13 PRO B N 1
ATOM 1648 C CA . PRO B 1 13 ? 15.992 -12.484 -11.969 1 85.25 13 PRO B CA 1
ATOM 1649 C C . PRO B 1 13 ? 16.172 -12.367 -10.461 1 85.25 13 PRO B C 1
ATOM 1651 O O . PRO B 1 13 ? 16.938 -13.133 -9.867 1 85.25 13 PRO B O 1
ATOM 1654 N N . VAL B 1 14 ? 15.453 -11.445 -9.867 1 85.88 14 VAL B N 1
ATOM 1655 C CA . VAL B 1 14 ? 15.562 -11.211 -8.43 1 85.88 14 VAL B CA 1
ATOM 1656 C C . VAL B 1 14 ? 14.992 -12.406 -7.668 1 85.88 14 VAL B C 1
ATOM 1658 O O . VAL B 1 14 ? 15.578 -12.852 -6.68 1 85.88 14 VAL B O 1
ATOM 1661 N N . ILE B 1 15 ? 13.93 -12.953 -8.188 1 81.25 15 ILE B N 1
ATOM 1662 C CA . ILE B 1 15 ? 13.289 -14.109 -7.578 1 81.25 15 ILE B CA 1
ATOM 1663 C C . ILE B 1 15 ? 14.242 -15.305 -7.625 1 81.25 15 ILE B C 1
ATOM 1665 O O . ILE B 1 15 ? 14.406 -16.016 -6.629 1 81.25 15 ILE B O 1
ATOM 1669 N N . LEU B 1 16 ? 14.875 -15.461 -8.727 1 84.31 16 LEU B N 1
ATOM 1670 C CA . LEU B 1 16 ? 15.797 -16.578 -8.906 1 84.31 16 LEU B CA 1
ATOM 1671 C C . LEU B 1 16 ? 16.984 -16.453 -7.961 1 84.31 16 LEU B C 1
ATOM 1673 O O . LEU B 1 16 ? 17.391 -17.438 -7.348 1 84.31 16 LEU B O 1
ATOM 1677 N N . ALA B 1 17 ? 17.484 -15.281 -7.855 1 89.69 17 ALA B N 1
ATOM 1678 C CA . ALA B 1 17 ? 18.609 -15.047 -6.938 1 89.69 17 ALA B CA 1
ATOM 1679 C C . ALA B 1 17 ? 18.188 -15.297 -5.492 1 89.69 17 ALA B C 1
ATOM 1681 O O . ALA B 1 17 ? 18.906 -15.961 -4.742 1 89.69 17 ALA B O 1
ATOM 1682 N N . ASN B 1 18 ? 17 -14.766 -5.137 1 86.06 18 ASN B N 1
ATOM 1683 C CA . ASN B 1 18 ? 16.5 -14.938 -3.777 1 86.06 18 ASN B CA 1
ATOM 1684 C C . ASN B 1 18 ? 16.297 -16.406 -3.436 1 86.06 18 ASN B C 1
ATOM 1686 O O . ASN B 1 18 ? 16.562 -16.828 -2.309 1 86.06 18 ASN B O 1
ATOM 1690 N N . LYS B 1 19 ? 15.844 -17.156 -4.375 1 83.19 19 LYS B N 1
ATOM 1691 C CA . LYS B 1 19 ? 15.664 -18.594 -4.176 1 83.19 19 LYS B CA 1
ATOM 1692 C C . LYS B 1 19 ? 16.984 -19.266 -3.834 1 83.19 19 LYS B C 1
ATOM 1694 O O . LYS B 1 19 ? 17.047 -20.141 -2.957 1 83.19 19 LYS B O 1
ATOM 1699 N N . GLU B 1 20 ? 18.047 -18.844 -4.48 1 88.12 20 GLU B N 1
ATOM 1700 C CA . GLU B 1 20 ? 19.359 -19.406 -4.195 1 88.12 20 GLU B CA 1
ATOM 1701 C C . GLU B 1 20 ? 19.812 -19.031 -2.787 1 88.12 20 GLU B C 1
ATOM 1703 O O . GLU B 1 20 ? 20.391 -19.875 -2.076 1 88.12 20 GLU B O 1
ATOM 1708 N N . ILE B 1 21 ? 19.531 -17.828 -2.447 1 86.5 21 ILE B N 1
ATOM 1709 C CA . ILE B 1 21 ? 19.906 -17.344 -1.126 1 86.5 21 ILE B CA 1
ATOM 1710 C C . ILE B 1 21 ? 19.156 -18.125 -0.053 1 86.5 21 ILE B C 1
ATOM 1712 O O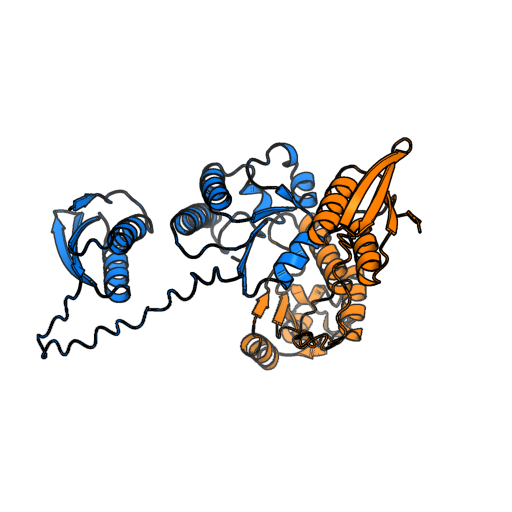 . ILE B 1 21 ? 19.75 -18.547 0.949 1 86.5 21 ILE B O 1
ATOM 1716 N N . GLU B 1 22 ? 17.922 -18.375 -0.3 1 80.81 22 GLU B N 1
ATOM 1717 C CA . GLU B 1 22 ? 17.078 -19.094 0.658 1 80.81 22 GLU B CA 1
ATOM 1718 C C . GLU B 1 22 ? 17.5 -20.562 0.771 1 80.81 22 GLU B C 1
ATOM 1720 O O . GLU B 1 22 ? 17.328 -21.172 1.826 1 80.81 22 GLU B O 1
ATOM 1725 N N . LYS B 1 23 ? 18.078 -21.047 -0.301 1 83.25 23 LYS B N 1
ATOM 1726 C CA . LYS B 1 23 ? 18.625 -22.406 -0.286 1 83.25 23 LYS B CA 1
ATOM 1727 C C . LYS B 1 23 ? 19.984 -22.453 0.395 1 83.25 23 LYS B C 1
ATOM 1729 O O . LYS B 1 23 ? 20.656 -23.484 0.382 1 83.25 23 LYS B O 1
ATOM 1734 N N . LYS B 1 24 ? 20.453 -21.25 0.851 1 86.31 24 LYS B N 1
ATOM 1735 C CA . LYS B 1 24 ? 21.703 -21.078 1.571 1 86.31 24 LYS B CA 1
ATOM 1736 C C . LYS B 1 24 ? 22.906 -21.297 0.647 1 86.31 24 LYS B C 1
ATOM 1738 O O . LYS B 1 24 ? 23.922 -21.844 1.064 1 86.31 24 LYS B O 1
ATOM 1743 N N . VAL B 1 25 ? 22.625 -21.078 -0.588 1 86.56 25 VAL B N 1
ATOM 1744 C CA . VAL B 1 25 ? 23.75 -21.031 -1.506 1 86.56 25 VAL B CA 1
ATOM 1745 C C . VAL B 1 25 ? 24.562 -19.75 -1.245 1 86.56 25 VAL B C 1
ATOM 1747 O O . VAL B 1 25 ? 24.047 -18.641 -1.353 1 86.56 25 VAL B O 1
ATOM 1750 N N . LEU B 1 26 ? 25.797 -19.859 -0.894 1 89.5 26 LEU B N 1
ATOM 1751 C CA . LEU B 1 26 ? 26.578 -18.75 -0.37 1 89.5 26 LEU B CA 1
ATOM 1752 C C . LEU B 1 26 ? 27.25 -17.969 -1.5 1 89.5 26 LEU B C 1
ATOM 1754 O O . LEU B 1 26 ? 27.656 -16.828 -1.316 1 89.5 26 LEU B O 1
ATOM 1758 N N . VAL B 1 27 ? 27.609 -18.703 -2.598 1 92.12 27 VAL B N 1
ATOM 1759 C CA . VAL B 1 27 ? 28.234 -18.047 -3.742 1 92.12 27 VAL B CA 1
ATOM 1760 C C . VAL B 1 27 ? 27.547 -18.5 -5.031 1 92.12 27 VAL B C 1
ATOM 1762 O O . VAL B 1 27 ? 27.359 -19.688 -5.27 1 92.12 27 VAL B O 1
ATOM 1765 N N . PHE B 1 28 ? 27.016 -17.531 -5.82 1 94.69 28 PHE B N 1
ATOM 1766 C CA . PHE B 1 28 ? 26.438 -17.844 -7.121 1 94.69 28 PHE B CA 1
ATOM 1767 C C . PHE B 1 28 ? 26.484 -16.625 -8.039 1 94.69 28 PHE B C 1
ATOM 1769 O O . PHE B 1 28 ? 26.812 -15.516 -7.602 1 94.69 28 PHE B O 1
ATOM 1776 N N . THR B 1 29 ? 26.312 -16.922 -9.359 1 95.44 29 THR B N 1
ATOM 1777 C CA . THR B 1 29 ? 26.312 -15.859 -10.367 1 95.44 29 THR B CA 1
ATOM 1778 C C . THR B 1 29 ? 25 -15.859 -11.148 1 95.44 29 THR B C 1
ATOM 1780 O O . THR B 1 29 ? 24.453 -16.922 -11.438 1 95.44 29 THR B O 1
ATOM 1783 N N . ILE B 1 30 ? 24.5 -14.625 -11.43 1 95 30 ILE B N 1
ATOM 1784 C CA . ILE B 1 30 ? 23.297 -14.523 -12.25 1 95 30 ILE B CA 1
ATOM 1785 C C . ILE B 1 30 ? 23.578 -13.594 -13.438 1 95 30 ILE B C 1
ATOM 1787 O O . ILE B 1 30 ? 24.203 -12.547 -13.281 1 95 30 ILE B O 1
ATOM 1791 N N . LEU B 1 31 ? 23.156 -14.086 -14.633 1 94.75 31 LEU B N 1
ATOM 1792 C CA . LEU B 1 31 ? 23.297 -13.297 -15.852 1 94.75 31 LEU B CA 1
ATOM 1793 C C . LEU B 1 31 ? 22.016 -12.547 -16.172 1 94.75 31 LEU B C 1
ATOM 1795 O O . LEU B 1 31 ? 20.922 -13.125 -16.125 1 94.75 31 LEU B O 1
ATOM 1799 N N . VAL B 1 32 ? 22.109 -11.242 -16.438 1 93.38 32 VAL B N 1
ATOM 1800 C CA . VAL B 1 32 ? 20.969 -10.422 -16.797 1 93.38 32 VAL B CA 1
ATOM 1801 C C . VAL B 1 32 ? 21.312 -9.539 -17.984 1 93.38 32 VAL B C 1
ATOM 1803 O O . VAL B 1 32 ? 22.484 -9.391 -18.344 1 93.38 32 VAL B O 1
ATOM 1806 N N . ASP B 1 33 ? 20.172 -8.961 -18.562 1 90.62 33 ASP B N 1
ATOM 1807 C CA . ASP B 1 33 ? 20.438 -8.273 -19.828 1 90.62 33 ASP B CA 1
ATOM 1808 C C . ASP B 1 33 ? 20.047 -6.801 -19.75 1 90.62 33 ASP B C 1
ATOM 1810 O O . ASP B 1 33 ? 19.828 -6.152 -20.766 1 90.62 33 ASP B O 1
ATOM 1814 N N . ASN B 1 34 ? 19.797 -6.301 -18.547 1 80.75 34 ASN B N 1
ATOM 1815 C CA . ASN B 1 34 ? 19.469 -4.887 -18.406 1 80.75 34 ASN B CA 1
ATOM 1816 C C . ASN B 1 34 ? 19.938 -4.34 -17.062 1 80.75 34 ASN B C 1
ATOM 1818 O O . ASN B 1 34 ? 20.109 -5.098 -16.094 1 80.75 34 ASN B O 1
ATOM 1822 N N . ALA B 1 35 ? 20.078 -3.004 -17.109 1 83.12 35 ALA B N 1
ATOM 1823 C CA . ALA B 1 35 ? 20.688 -2.316 -15.961 1 83.12 35 ALA B CA 1
ATOM 1824 C C . ALA B 1 35 ? 19.734 -2.305 -14.766 1 83.12 35 ALA B C 1
ATOM 1826 O O . ALA B 1 35 ? 20.188 -2.301 -13.617 1 83.12 35 ALA B O 1
ATOM 1827 N N . ILE B 1 36 ? 18.516 -2.354 -15.07 1 76.81 36 ILE B N 1
ATOM 1828 C CA . ILE B 1 36 ? 17.531 -2.307 -14 1 76.81 36 ILE B CA 1
ATOM 1829 C C . ILE B 1 36 ? 17.609 -3.584 -13.172 1 76.81 36 ILE B C 1
ATOM 1831 O O . ILE B 1 36 ? 17.594 -3.531 -11.938 1 76.81 36 ILE B O 1
ATOM 1835 N N . ALA B 1 37 ? 17.797 -4.703 -13.883 1 82.5 37 ALA B N 1
ATOM 1836 C CA . ALA B 1 37 ? 17.953 -5.98 -13.188 1 82.5 37 ALA B CA 1
ATOM 1837 C C . ALA B 1 37 ? 19.203 -5.984 -12.312 1 82.5 37 ALA B C 1
ATOM 1839 O O . ALA B 1 37 ? 19.172 -6.492 -11.188 1 82.5 37 ALA B O 1
ATOM 1840 N N . VAL B 1 38 ? 20.25 -5.379 -12.789 1 89.25 38 VAL B N 1
ATOM 1841 C CA . VAL B 1 38 ? 21.484 -5.301 -12.023 1 89.25 38 VAL B CA 1
ATOM 1842 C C . VAL B 1 38 ? 21.25 -4.551 -10.719 1 89.25 38 VAL B C 1
ATOM 1844 O O . VAL B 1 38 ? 21.625 -5.02 -9.648 1 89.25 38 VAL B O 1
ATOM 1847 N N . GLU B 1 39 ? 20.562 -3.449 -10.82 1 84.62 39 GLU B N 1
ATOM 1848 C CA . GLU B 1 39 ? 20.328 -2.613 -9.648 1 84.62 39 GLU B CA 1
ATOM 1849 C C . GLU B 1 39 ? 19.438 -3.328 -8.633 1 84.62 39 GLU B C 1
ATOM 1851 O O . GLU B 1 39 ? 19.688 -3.266 -7.43 1 84.62 39 GLU B O 1
ATOM 1856 N N . ASN B 1 40 ? 18.5 -4.027 -9.109 1 82.38 40 ASN B N 1
ATOM 1857 C CA . ASN B 1 40 ? 17.594 -4.758 -8.234 1 82.38 40 ASN B CA 1
ATOM 1858 C C . ASN B 1 40 ? 18.297 -5.926 -7.543 1 82.38 40 ASN B C 1
ATOM 1860 O O . ASN B 1 40 ? 18.016 -6.219 -6.379 1 82.38 40 ASN B O 1
ATOM 1864 N N . LEU B 1 41 ? 19.219 -6.523 -8.258 1 89.38 41 LEU B N 1
ATOM 1865 C CA . LEU B 1 41 ? 20 -7.617 -7.688 1 89.38 41 LEU B CA 1
ATOM 1866 C C . LEU B 1 41 ? 20.938 -7.109 -6.602 1 89.38 41 LEU B C 1
ATOM 1868 O O . LEU B 1 41 ? 21.109 -7.758 -5.566 1 89.38 41 LEU B O 1
ATOM 1872 N N . LYS B 1 42 ? 21.422 -5.938 -6.875 1 89 42 LYS B N 1
ATOM 1873 C CA . LYS B 1 42 ? 22.266 -5.32 -5.859 1 89 42 LYS B CA 1
ATOM 1874 C C . LYS B 1 42 ? 21.484 -5.031 -4.586 1 89 42 LYS B C 1
ATOM 1876 O O . LYS B 1 42 ? 21.969 -5.277 -3.48 1 89 42 LYS B O 1
ATOM 1881 N N . LYS B 1 43 ? 20.328 -4.555 -4.773 1 82.75 43 LYS B N 1
ATOM 1882 C CA . LYS B 1 43 ? 19.469 -4.246 -3.637 1 82.75 43 LYS B CA 1
ATOM 1883 C C . LYS B 1 43 ? 19.125 -5.512 -2.857 1 82.75 43 LYS B C 1
ATOM 1885 O O . LYS B 1 43 ? 19.156 -5.516 -1.625 1 82.75 43 LYS B O 1
ATOM 1890 N N . LEU B 1 44 ? 18.812 -6.543 -3.545 1 84.25 44 LEU B N 1
ATOM 1891 C CA . LEU B 1 44 ? 18.547 -7.832 -2.914 1 84.25 44 LEU B CA 1
ATOM 1892 C C . LEU B 1 44 ? 19.734 -8.289 -2.082 1 84.25 44 LEU B C 1
ATOM 1894 O O . LEU B 1 44 ? 19.578 -8.711 -0.934 1 84.25 44 LEU B O 1
ATOM 1898 N N . ALA B 1 45 ? 20.906 -8.219 -2.691 1 89.56 45 ALA B N 1
ATOM 1899 C CA . ALA B 1 45 ? 22.125 -8.664 -2.025 1 89.56 45 ALA B CA 1
ATOM 1900 C C . ALA B 1 45 ? 22.359 -7.895 -0.726 1 89.56 45 ALA B C 1
ATOM 1902 O O . ALA B 1 45 ? 22.656 -8.492 0.31 1 89.56 45 ALA B O 1
ATOM 1903 N N . LYS B 1 46 ? 22.125 -6.645 -0.83 1 83.19 46 LYS B N 1
ATOM 1904 C CA . LYS B 1 46 ? 22.297 -5.789 0.341 1 83.19 46 LYS B CA 1
ATOM 1905 C C . LYS B 1 46 ? 21.297 -6.156 1.437 1 83.19 46 LYS B C 1
ATOM 1907 O O . LYS B 1 46 ? 21.672 -6.277 2.605 1 83.19 46 LYS B O 1
ATOM 1912 N N . ASN B 1 47 ? 20.109 -6.406 1.055 1 78.44 47 ASN B N 1
ATOM 1913 C CA . ASN B 1 47 ? 19.031 -6.738 1.986 1 78.44 47 ASN B CA 1
ATOM 1914 C C . ASN B 1 47 ? 19.266 -8.094 2.643 1 78.44 47 ASN B C 1
ATOM 1916 O O . ASN B 1 47 ? 18.859 -8.32 3.779 1 78.44 47 ASN B O 1
ATOM 1920 N N . LYS B 1 48 ? 19.984 -8.961 1.926 1 82.06 48 LYS B N 1
ATOM 1921 C CA . LYS B 1 48 ? 20.172 -10.336 2.387 1 82.06 48 LYS B CA 1
ATOM 1922 C C . LYS B 1 48 ? 21.578 -10.539 2.922 1 82.06 48 LYS B C 1
ATOM 1924 O O . LYS B 1 48 ? 22 -11.68 3.16 1 82.06 48 LYS B O 1
ATOM 1929 N N . ASP B 1 49 ? 22.312 -9.461 3.053 1 86 49 ASP B N 1
ATOM 1930 C CA . ASP B 1 49 ? 23.672 -9.477 3.57 1 86 49 ASP B CA 1
ATOM 1931 C C . ASP B 1 49 ? 24.609 -10.281 2.656 1 86 49 ASP B C 1
ATOM 1933 O O . ASP B 1 49 ? 25.391 -11.102 3.129 1 86 49 ASP B O 1
ATOM 1937 N N . PHE B 1 50 ? 24.375 -10.125 1.391 1 90.69 50 PHE B N 1
ATOM 1938 C CA . PHE B 1 50 ? 25.281 -10.625 0.355 1 90.69 50 PHE B CA 1
ATOM 1939 C C . PHE B 1 50 ? 26.062 -9.492 -0.281 1 90.69 50 PHE B C 1
ATOM 1941 O O . PHE B 1 50 ? 25.594 -8.344 -0.304 1 90.69 50 PHE B O 1
ATOM 1948 N N . GLN B 1 51 ? 27.266 -9.703 -0.751 1 92.88 51 GLN B N 1
ATOM 1949 C CA . GLN B 1 51 ? 28.016 -8.805 -1.627 1 92.88 51 GLN B CA 1
ATOM 1950 C C . GLN B 1 51 ? 27.828 -9.188 -3.092 1 92.88 51 GLN B C 1
ATOM 1952 O O . GLN B 1 51 ? 27.609 -10.359 -3.41 1 92.88 51 GLN B O 1
ATOM 1957 N N . THR B 1 52 ? 27.859 -8.141 -3.949 1 94.88 52 THR B N 1
ATOM 1958 C CA . THR B 1 52 ? 27.734 -8.445 -5.371 1 94.88 52 THR B CA 1
ATOM 1959 C C . THR B 1 52 ? 28.922 -7.883 -6.148 1 94.88 52 THR B C 1
ATOM 1961 O O . THR B 1 52 ? 29.5 -6.867 -5.758 1 94.88 52 THR B O 1
ATOM 1964 N N . GLU B 1 53 ? 29.438 -8.562 -7.141 1 92.62 53 GLU B N 1
ATOM 1965 C CA . GLU B 1 53 ? 30.391 -8.094 -8.148 1 92.62 53 GLU B CA 1
ATOM 1966 C C . GLU B 1 53 ? 29.781 -8.141 -9.547 1 92.62 53 GLU B C 1
ATOM 1968 O O . GLU B 1 53 ? 29.344 -9.195 -10.008 1 92.62 53 GLU B O 1
ATOM 1973 N N . VAL B 1 54 ? 29.719 -6.961 -10.125 1 94.38 54 VAL B N 1
ATOM 1974 C CA . VAL B 1 54 ? 29.078 -6.867 -11.43 1 94.38 54 VAL B CA 1
ATOM 1975 C C . VAL B 1 54 ? 30.141 -6.809 -12.523 1 94.38 54 VAL B C 1
ATOM 1977 O O . VAL B 1 54 ? 31.109 -6.055 -12.422 1 94.38 54 VAL B O 1
ATOM 1980 N N . SER B 1 55 ? 30 -7.676 -13.531 1 93.06 55 SER B N 1
ATOM 1981 C CA . SER B 1 55 ? 30.875 -7.656 -14.703 1 93.06 55 SER B CA 1
ATOM 1982 C C . SER B 1 55 ? 30.062 -7.551 -15.992 1 93.06 55 SER B C 1
ATOM 1984 O O . SER B 1 55 ? 28.984 -8.148 -16.094 1 93.06 55 SER B O 1
ATOM 1986 N N . GLU B 1 56 ? 30.547 -6.754 -16.906 1 90.81 56 GLU B N 1
ATOM 1987 C CA . GLU B 1 56 ? 29.891 -6.629 -18.188 1 90.81 56 GLU B CA 1
ATOM 1988 C C . GLU B 1 56 ? 30.281 -7.777 -19.125 1 90.81 56 GLU B C 1
ATOM 1990 O O . GLU B 1 56 ? 31.438 -8.18 -19.172 1 90.81 56 GLU B O 1
ATOM 1995 N N . LEU B 1 57 ? 29.312 -8.406 -19.75 1 88.31 57 LEU B N 1
ATOM 1996 C CA . LEU B 1 57 ? 29.469 -9.445 -20.766 1 88.31 57 LEU B CA 1
ATOM 1997 C C . LEU B 1 57 ? 28.875 -9.008 -22.094 1 88.31 57 LEU B C 1
ATOM 1999 O O . LEU B 1 57 ? 27.766 -9.414 -22.453 1 88.31 57 LEU B O 1
ATOM 2003 N N . GLY B 1 58 ? 29.625 -8.289 -22.812 1 88.25 58 GLY B N 1
ATOM 2004 C CA . GLY B 1 58 ? 29.031 -7.684 -23.984 1 88.25 58 GLY B CA 1
ATOM 2005 C C . GLY B 1 58 ? 27.938 -6.684 -23.656 1 88.25 58 GLY B C 1
ATOM 2006 O O . GLY B 1 58 ? 28.203 -5.68 -22.984 1 88.25 58 GLY B O 1
ATOM 2007 N N . SER B 1 59 ? 26.75 -6.996 -24.125 1 90.38 59 SER B N 1
ATOM 2008 C CA . SER B 1 59 ? 25.594 -6.141 -23.859 1 90.38 59 SER B CA 1
ATOM 2009 C C . SER B 1 59 ? 24.859 -6.586 -22.594 1 90.38 59 SER B C 1
ATOM 2011 O O . SER B 1 59 ? 23.922 -5.934 -22.156 1 90.38 59 SER B O 1
ATOM 2013 N N . ASP B 1 60 ? 25.422 -7.703 -22.047 1 94.5 60 ASP B N 1
ATOM 2014 C CA . ASP B 1 60 ? 24.766 -8.258 -20.859 1 94.5 60 ASP B CA 1
ATOM 2015 C C . ASP B 1 60 ? 25.609 -8.023 -19.609 1 94.5 60 ASP B C 1
ATOM 2017 O O . ASP B 1 60 ? 26.656 -7.383 -19.672 1 94.5 60 ASP B O 1
ATOM 2021 N N . TYR B 1 61 ? 25.078 -8.461 -18.422 1 94.38 61 TYR B N 1
ATOM 2022 C CA . TYR B 1 61 ? 25.75 -8.289 -17.141 1 94.38 61 TYR B CA 1
ATOM 2023 C C . TYR B 1 61 ? 25.844 -9.617 -16.391 1 94.38 61 TYR B C 1
ATOM 2025 O O . TYR B 1 61 ? 24.922 -10.438 -16.469 1 94.38 61 TYR B O 1
ATOM 2033 N N . SER B 1 62 ? 26.969 -9.836 -15.852 1 95.69 62 SER B N 1
ATOM 2034 C CA . SER B 1 62 ? 27.141 -10.898 -14.867 1 95.69 62 SER B CA 1
ATOM 2035 C C . SER B 1 62 ? 27.203 -10.336 -13.453 1 95.69 62 SER B C 1
ATOM 2037 O O . SER B 1 62 ? 28.016 -9.453 -13.164 1 95.69 62 SER B O 1
ATOM 2039 N N . VAL B 1 63 ? 26.281 -10.82 -12.586 1 96.12 63 VAL B N 1
ATOM 2040 C CA . VAL B 1 63 ? 26.25 -10.375 -11.195 1 96.12 63 VAL B CA 1
ATOM 2041 C C . VAL B 1 63 ? 26.609 -11.539 -10.281 1 96.12 63 VAL B C 1
ATOM 2043 O O . VAL B 1 63 ? 25.844 -12.484 -10.133 1 96.12 63 VAL B O 1
ATOM 2046 N N . ALA B 1 64 ? 27.766 -11.445 -9.656 1 95.94 64 ALA B N 1
ATOM 2047 C CA . ALA B 1 64 ? 28.219 -12.477 -8.727 1 95.94 64 ALA B CA 1
ATOM 2048 C C . ALA B 1 64 ? 27.781 -12.156 -7.297 1 95.94 64 ALA B C 1
ATOM 2050 O O . ALA B 1 64 ? 27.969 -11.031 -6.824 1 95.94 64 ALA B O 1
ATOM 2051 N N . PHE B 1 65 ? 27.125 -13.07 -6.66 1 94.75 65 PHE B N 1
ATOM 2052 C CA . PHE B 1 65 ? 26.703 -12.977 -5.266 1 94.75 65 PHE B CA 1
ATOM 2053 C C . PHE B 1 65 ? 27.656 -13.75 -4.359 1 94.75 65 PHE B C 1
ATOM 2055 O O . PHE B 1 65 ? 28.094 -14.852 -4.699 1 94.75 65 PHE B O 1
ATOM 2062 N N . ALA B 1 66 ? 28.062 -13.18 -3.184 1 93.88 66 ALA B N 1
ATOM 2063 C CA . ALA B 1 66 ? 28.844 -13.836 -2.143 1 93.88 66 ALA B CA 1
ATOM 2064 C C . ALA B 1 66 ? 28.344 -13.445 -0.753 1 93.88 66 ALA B C 1
ATOM 2066 O O . ALA B 1 66 ? 28.203 -12.25 -0.456 1 93.88 66 ALA B O 1
ATOM 2067 N N . ALA B 1 67 ? 28.047 -14.445 0.054 1 91.94 67 ALA B N 1
ATOM 2068 C CA . ALA B 1 67 ? 27.609 -14.164 1.417 1 91.94 67 ALA B CA 1
ATOM 2069 C C . ALA B 1 67 ? 28.703 -13.461 2.219 1 91.94 67 ALA B C 1
ATOM 2071 O O . ALA B 1 67 ? 29.875 -13.797 2.102 1 91.94 67 ALA B O 1
ATOM 2072 N N . ASN B 1 68 ? 28.359 -12.492 3.008 1 85.25 68 ASN B N 1
ATOM 2073 C CA . ASN B 1 68 ? 29.328 -11.812 3.873 1 85.25 68 ASN B CA 1
ATOM 2074 C C . ASN B 1 68 ? 29.734 -12.68 5.055 1 85.25 68 ASN B C 1
ATOM 2076 O O . ASN B 1 68 ? 28.875 -13.18 5.789 1 85.25 68 ASN B O 1
ATOM 2080 N N . ASN B 1 69 ? 30.828 -13.656 5 1 64.75 69 ASN B N 1
ATOM 2081 C CA . ASN B 1 69 ? 31.375 -14.445 6.105 1 64.75 69 ASN B CA 1
ATOM 2082 C C . ASN B 1 69 ? 32.031 -13.555 7.152 1 64.75 69 ASN B C 1
ATOM 2084 O O . ASN B 1 69 ? 33.156 -13.055 6.941 1 64.75 69 ASN B O 1
ATOM 2088 N N . ASN B 1 70 ? 31.719 -12.609 7.922 1 49.41 70 ASN B N 1
ATOM 2089 C CA . ASN B 1 70 ? 32.5 -12.156 9.07 1 49.41 70 ASN B CA 1
ATOM 2090 C C . ASN B 1 70 ? 32.781 -13.305 10.031 1 49.41 70 ASN B C 1
ATOM 2092 O O . ASN B 1 70 ? 31.969 -13.641 10.883 1 49.41 70 ASN B O 1
ATOM 2096 N N . SER B 1 71 ? 33.5 -14.445 9.672 1 40.38 71 SER B N 1
ATOM 2097 C CA . SER B 1 71 ? 34.094 -15.461 10.547 1 40.38 71 SER B CA 1
ATOM 2098 C C . SER B 1 71 ? 35.156 -14.867 11.461 1 40.38 71 SER B C 1
ATOM 2100 O O . SER B 1 71 ? 36.344 -14.953 11.156 1 40.38 71 SER B O 1
ATOM 2102 N N . ASN B 1 72 ? 35.406 -13.734 12.156 1 34.84 72 ASN B N 1
ATOM 2103 C CA . ASN B 1 72 ? 36.375 -13.789 13.25 1 34.84 72 ASN B CA 1
ATOM 2104 C C . ASN B 1 72 ? 36.062 -14.938 14.211 1 34.84 72 ASN B C 1
ATOM 2106 O O . ASN B 1 72 ? 34.906 -15.133 14.602 1 34.84 72 ASN B O 1
ATOM 2110 N N . GLN B 1 73 ? 37.125 -15.898 14.422 1 28.05 73 GLN B N 1
ATOM 2111 C CA . GLN B 1 73 ? 37.344 -17.125 15.18 1 28.05 73 GLN B CA 1
ATOM 2112 C C . GLN B 1 73 ? 37.031 -16.922 16.656 1 28.05 73 GLN B C 1
ATOM 2114 O O . GLN B 1 73 ? 37.938 -16.859 17.484 1 28.05 73 GLN B O 1
ATOM 2119 N N . ALA B 1 74 ? 36.625 -16.047 17.469 1 27.33 74 ALA B N 1
ATOM 2120 C CA . ALA B 1 74 ? 36.594 -16.406 18.875 1 27.33 74 ALA B CA 1
ATOM 2121 C C . ALA B 1 74 ? 36.125 -17.844 19.062 1 27.33 74 ALA B C 1
ATOM 2123 O O . ALA B 1 74 ? 35.219 -18.297 18.328 1 27.33 74 ALA B O 1
ATOM 2124 N N . ALA B 1 75 ? 36.969 -18.609 19.906 1 27.09 75 ALA B N 1
ATOM 2125 C CA . ALA B 1 75 ? 36.906 -19.953 20.484 1 27.09 75 ALA B CA 1
ATOM 2126 C C . ALA B 1 75 ? 35.469 -20.375 20.75 1 27.09 75 ALA B C 1
ATOM 2128 O O . ALA B 1 75 ? 34.656 -19.562 21.203 1 27.09 75 ALA B O 1
ATOM 2129 N N . ILE B 1 76 ? 35.094 -21.516 20.172 1 27.7 76 ILE B N 1
ATOM 2130 C CA . ILE B 1 76 ? 33.875 -22.328 20.156 1 27.7 76 ILE B CA 1
ATOM 2131 C C . ILE B 1 76 ? 33.438 -22.672 21.578 1 27.7 76 ILE B C 1
ATOM 2133 O O . ILE B 1 76 ? 33.969 -23.609 22.188 1 27.7 76 ILE B O 1
ATOM 2137 N N . GLU B 1 77 ? 33.844 -21.844 22.578 1 26.19 77 GLU B N 1
ATOM 2138 C CA . GLU B 1 77 ? 33.312 -22.516 23.75 1 26.19 77 GLU B CA 1
ATOM 2139 C C . GLU B 1 77 ? 31.906 -23.062 23.453 1 26.19 77 GLU B C 1
ATOM 2141 O O . GLU B 1 77 ? 31.172 -22.484 22.641 1 26.19 77 GLU B O 1
ATOM 2146 N N . ASP B 1 78 ? 31.719 -24.422 23.734 1 26.27 78 ASP B N 1
ATOM 2147 C CA . ASP B 1 78 ? 30.75 -25.484 23.516 1 26.27 78 ASP B CA 1
ATOM 2148 C C . ASP B 1 78 ? 29.328 -24.984 23.797 1 26.27 78 ASP B C 1
ATOM 2150 O O . ASP B 1 78 ? 28.359 -25.734 23.656 1 26.27 78 ASP B O 1
ATOM 2154 N N . SER B 1 79 ? 29.297 -24.062 24.812 1 27.27 79 SER B N 1
ATOM 2155 C CA . SER B 1 79 ? 27.938 -24.312 25.266 1 27.27 79 SER B CA 1
ATOM 2156 C C . SER B 1 79 ? 26.922 -24.094 24.141 1 27.27 79 SER B C 1
ATOM 2158 O O . SER B 1 79 ? 26.828 -23 23.594 1 27.27 79 SER B O 1
ATOM 2160 N N . PRO B 1 80 ? 26.734 -25.188 23.312 1 26.17 80 PRO B N 1
ATOM 2161 C CA . PRO B 1 80 ? 25.844 -25.203 22.156 1 26.17 80 PRO B CA 1
ATOM 2162 C C . PRO B 1 80 ? 24.516 -24.484 22.422 1 26.17 80 PRO B C 1
ATOM 2164 O O . PRO B 1 80 ? 23.578 -24.625 21.625 1 26.17 80 PRO B O 1
ATOM 2167 N N . VAL B 1 81 ? 24.406 -23.922 23.594 1 23.56 81 VAL B N 1
ATOM 2168 C CA . VAL B 1 81 ? 22.953 -23.766 23.625 1 23.56 81 VAL B CA 1
ATOM 2169 C C . VAL B 1 81 ? 22.5 -22.875 22.484 1 23.56 81 VAL B C 1
ATOM 2171 O O . VAL B 1 81 ? 22.859 -21.688 22.422 1 23.56 81 VAL B O 1
ATOM 2174 N N . ILE B 1 82 ? 22.828 -23.312 21.219 1 25.83 82 ILE B N 1
ATOM 2175 C CA . ILE B 1 82 ? 22.078 -22.625 20.156 1 25.83 82 ILE B CA 1
ATOM 2176 C C . ILE B 1 82 ? 20.688 -22.266 20.672 1 25.83 82 ILE B C 1
ATOM 2178 O O . ILE B 1 82 ? 19.875 -23.141 20.969 1 25.83 82 ILE B O 1
ATOM 2182 N N . GLU B 1 83 ? 20.703 -21.469 21.656 1 24.08 83 GLU B N 1
ATOM 2183 C CA . GLU B 1 83 ? 19.344 -21.031 21.938 1 24.08 83 GLU B CA 1
ATOM 2184 C C . GLU B 1 83 ? 18.516 -20.891 20.656 1 24.08 83 GLU B C 1
ATOM 2186 O O . GLU B 1 83 ? 19.016 -20.391 19.656 1 24.08 83 GLU B O 1
ATOM 2191 N N . SER B 1 84 ? 17.734 -21.953 20.406 1 23.92 84 SER B N 1
ATOM 2192 C CA . SER B 1 84 ? 16.625 -21.969 19.469 1 23.92 84 SER B CA 1
ATOM 2193 C C . SER B 1 84 ? 16.094 -20.562 19.219 1 23.92 84 SER B C 1
ATOM 2195 O O . SER B 1 84 ? 15.641 -19.891 20.156 1 23.92 84 SER B O 1
ATOM 2197 N N . VAL B 1 85 ? 17.031 -19.797 18.688 1 25.86 85 VAL B N 1
ATOM 2198 C CA . VAL B 1 85 ? 16.188 -18.688 18.219 1 25.86 85 VAL B CA 1
ATOM 2199 C C . VAL B 1 85 ? 14.773 -19.203 17.953 1 25.86 85 VAL B C 1
ATOM 2201 O O . VAL B 1 85 ? 14.586 -20.188 17.234 1 25.86 85 VAL B O 1
ATOM 2204 N N . SER B 1 86 ? 14.148 -19.547 19 1 25.59 86 SER B N 1
ATOM 2205 C CA . SER B 1 86 ? 12.727 -19.797 18.766 1 25.59 86 SER B CA 1
ATOM 2206 C C . SER B 1 86 ? 12.273 -19.234 17.438 1 25.59 86 SER B C 1
ATOM 2208 O O . SER B 1 86 ? 12.445 -18.031 17.156 1 25.59 86 SER B O 1
ATOM 2210 N N . GLU B 1 87 ? 12.781 -19.953 16.344 1 30.08 87 GLU B N 1
ATOM 2211 C CA . GLU B 1 87 ? 11.938 -19.672 15.18 1 30.08 87 GLU B CA 1
ATOM 2212 C C . GLU B 1 87 ? 10.586 -19.109 15.602 1 30.08 87 GLU B C 1
ATOM 2214 O O . GLU B 1 87 ? 9.828 -19.75 16.312 1 30.08 87 GLU B O 1
ATOM 2219 N N . ARG B 1 88 ? 10.656 -18.031 16.172 1 30.19 88 ARG B N 1
ATOM 2220 C CA . ARG B 1 88 ? 9.266 -17.609 16.266 1 30.19 88 ARG B CA 1
ATOM 2221 C C . ARG B 1 88 ? 8.398 -18.344 15.25 1 30.19 88 ARG B C 1
ATOM 2223 O O . ARG B 1 88 ? 8.852 -18.625 14.141 1 30.19 88 ARG B O 1
ATOM 2230 N N . PRO B 1 89 ? 7.668 -19.375 15.578 1 32.44 89 PRO B N 1
ATOM 2231 C CA . PRO B 1 89 ? 6.781 -20 14.602 1 32.44 89 PRO B CA 1
ATOM 2232 C C . PRO B 1 89 ? 6.684 -19.219 13.297 1 32.44 89 PRO B C 1
ATOM 2234 O O . PRO B 1 89 ? 6.812 -17.984 13.305 1 32.44 89 PRO B O 1
ATOM 2237 N N . ASP B 1 90 ? 7.352 -19.625 12.195 1 37.38 90 ASP B N 1
ATOM 2238 C CA . ASP B 1 90 ? 6.844 -19.125 10.922 1 37.38 90 ASP B CA 1
ATOM 2239 C C . ASP B 1 90 ? 5.453 -18.516 11.078 1 37.38 90 ASP B C 1
ATOM 2241 O O . ASP B 1 90 ? 4.465 -19.234 11.211 1 37.38 90 ASP B O 1
ATOM 2245 N N . SER B 1 91 ? 5.199 -17.875 12.125 1 41.34 91 SER B N 1
ATOM 2246 C CA . SER B 1 91 ? 3.912 -17.219 12.336 1 41.34 91 SER B CA 1
ATOM 2247 C C . SER B 1 91 ? 3.234 -16.891 11.008 1 41.34 91 SER B C 1
ATOM 2249 O O . SER B 1 91 ? 3.713 -16.047 10.258 1 41.34 91 SER B O 1
ATOM 2251 N N . THR B 1 92 ? 3.012 -17.906 10.211 1 50.53 92 THR B N 1
ATOM 2252 C CA . THR B 1 92 ? 1.979 -17.594 9.234 1 50.53 92 THR B CA 1
ATOM 2253 C C . THR B 1 92 ? 1.158 -16.391 9.688 1 50.53 92 THR B C 1
ATOM 2255 O O . THR B 1 92 ? 0.38 -16.484 10.633 1 50.53 92 THR B O 1
ATOM 2258 N N . GLU B 1 93 ? 1.814 -15.281 9.727 1 68.06 93 GLU B N 1
ATOM 2259 C CA . GLU B 1 93 ? 1.156 -14.016 10.031 1 68.06 93 GLU B CA 1
ATOM 2260 C C . GLU B 1 93 ? -0.257 -13.977 9.461 1 68.06 93 GLU B C 1
ATOM 2262 O O . GLU B 1 93 ? -0.469 -14.32 8.297 1 68.06 93 GLU B O 1
ATOM 2267 N N . ASN B 1 94 ? -1.266 -14.242 10.281 1 86.19 94 ASN B N 1
ATOM 2268 C CA . ASN B 1 94 ? -2.701 -14.258 10.016 1 86.19 94 ASN B CA 1
ATOM 2269 C C . ASN B 1 94 ? -3.152 -12.992 9.297 1 86.19 94 ASN B C 1
ATOM 2271 O O . ASN B 1 94 ? -3.74 -12.102 9.906 1 86.19 94 ASN B O 1
ATOM 2275 N N . TRP B 1 95 ? -2.686 -13.07 7.945 1 94.94 95 TRP B N 1
ATOM 2276 C CA . TRP B 1 95 ? -3.182 -11.93 7.188 1 94.94 95 TRP B CA 1
ATOM 2277 C C . TRP B 1 95 ? -3.965 -12.383 5.961 1 94.94 95 TRP B C 1
ATOM 2279 O O . TRP B 1 95 ? -3.867 -13.547 5.551 1 94.94 95 TRP B O 1
ATOM 2289 N N . ALA B 1 96 ? -4.879 -11.547 5.453 1 97.44 96 ALA B N 1
ATOM 2290 C CA . ALA B 1 96 ? -5.719 -11.82 4.293 1 97.44 96 ALA B CA 1
ATOM 2291 C C . ALA B 1 96 ? -5.48 -10.797 3.186 1 97.44 96 ALA B C 1
ATOM 2293 O O . ALA B 1 96 ? -5.137 -9.648 3.463 1 97.44 96 ALA B O 1
ATOM 2294 N N . LEU B 1 97 ? -5.523 -11.312 1.982 1 98.31 97 LEU B N 1
ATOM 2295 C CA . LEU B 1 97 ? -5.492 -10.445 0.808 1 98.31 97 LEU B CA 1
ATOM 2296 C C . LEU B 1 97 ? -6.895 -10.25 0.24 1 98.31 97 LEU B C 1
ATOM 2298 O O . LEU B 1 97 ? -7.594 -11.227 -0.041 1 98.31 97 LEU B O 1
ATOM 2302 N N . PHE B 1 98 ? -7.363 -9.016 0.196 1 98.44 98 PHE B N 1
ATOM 2303 C CA . PHE B 1 98 ? -8.664 -8.688 -0.373 1 98.44 98 PHE B CA 1
ATOM 2304 C C . PHE B 1 98 ? -8.516 -8.094 -1.767 1 98.44 98 PHE B C 1
ATOM 2306 O O . PHE B 1 98 ? -7.895 -7.039 -1.934 1 98.44 98 PHE B O 1
ATOM 2313 N N . MET B 1 99 ? -9.094 -8.758 -2.768 1 98.31 99 MET B N 1
ATOM 2314 C CA . MET B 1 99 ? -9.047 -8.32 -4.16 1 98.31 99 MET B CA 1
ATOM 2315 C C . MET B 1 99 ? -10.438 -7.918 -4.648 1 98.31 99 MET B C 1
ATOM 2317 O O . MET B 1 99 ? -11.203 -8.766 -5.117 1 98.31 99 MET B O 1
ATOM 2321 N N . GLY B 1 100 ? -10.648 -6.629 -4.613 1 97.75 100 GLY B N 1
ATOM 2322 C CA . GLY B 1 100 ? -11.938 -6.125 -5.047 1 97.75 100 GLY B CA 1
ATOM 2323 C C . GLY B 1 100 ? -11.961 -5.723 -6.508 1 97.75 100 GLY B C 1
ATOM 2324 O O . GLY B 1 100 ? -13.008 -5.328 -7.035 1 97.75 100 GLY B O 1
ATOM 2325 N N . LYS B 1 101 ? -10.859 -5.738 -7.168 1 97.12 101 LYS B N 1
ATOM 2326 C CA . LYS B 1 101 ? -10.688 -5.375 -8.57 1 97.12 101 LYS B CA 1
ATOM 2327 C C . LYS B 1 101 ? -9.766 -6.355 -9.289 1 97.12 101 LYS B C 1
ATOM 2329 O O . LYS B 1 101 ? -9.031 -7.105 -8.641 1 97.12 101 LYS B O 1
ATOM 2334 N N . ASP B 1 102 ? -9.883 -6.309 -10.633 1 97.94 102 ASP B N 1
ATOM 2335 C CA . ASP B 1 102 ? -9.109 -7.262 -11.414 1 97.94 102 ASP B CA 1
ATOM 2336 C C . ASP B 1 102 ? -7.832 -6.625 -11.953 1 97.94 102 ASP B C 1
ATOM 2338 O O . ASP B 1 102 ? -7.215 -7.145 -12.883 1 97.94 102 ASP B O 1
ATOM 2342 N N . VAL B 1 103 ? -7.504 -5.398 -11.438 1 96.88 103 VAL B N 1
ATOM 2343 C CA . VAL B 1 103 ? -6.27 -4.695 -11.773 1 96.88 103 VAL B CA 1
ATOM 2344 C C . VAL B 1 103 ? -5.582 -4.223 -10.492 1 96.88 103 VAL B C 1
ATOM 2346 O O . VAL B 1 103 ? -6.207 -4.156 -9.43 1 96.88 103 VAL B O 1
ATOM 2349 N N . LEU B 1 104 ? -4.277 -4 -10.57 1 97.12 104 LEU B N 1
ATOM 2350 C CA . LEU B 1 104 ? -3.551 -3.447 -9.43 1 97.12 104 LEU B CA 1
ATOM 2351 C C . LEU B 1 104 ? -3.475 -1.927 -9.523 1 97.12 104 LEU B C 1
ATOM 2353 O O . LEU B 1 104 ? -3.076 -1.382 -10.555 1 97.12 104 LEU B O 1
ATOM 2357 N N . GLY B 1 105 ? -3.879 -1.259 -8.406 1 95.38 105 GLY B N 1
ATOM 2358 C CA . GLY B 1 105 ? -3.898 0.196 -8.391 1 95.38 105 GLY B CA 1
ATOM 2359 C C . GLY B 1 105 ? -5 0.788 -9.25 1 95.38 105 GLY B C 1
ATOM 2360 O O . GLY B 1 105 ? -5.98 0.112 -9.562 1 95.38 105 GLY B O 1
ATOM 2361 N N . GLU B 1 106 ? -4.965 2.051 -9.43 1 94.56 106 GLU B N 1
ATOM 2362 C CA . GLU B 1 106 ? -5.883 2.787 -10.289 1 94.56 106 GLU B CA 1
ATOM 2363 C C . GLU B 1 106 ? -5.121 3.668 -11.281 1 94.56 106 GLU B C 1
ATOM 2365 O O . GLU B 1 106 ? -4.129 4.301 -10.914 1 94.56 106 GLU B O 1
ATOM 2370 N N . GLY B 1 107 ? -5.426 3.629 -12.547 1 94.38 107 GLY B N 1
ATOM 2371 C CA . GLY B 1 107 ? -4.785 4.309 -13.656 1 94.38 107 GLY B CA 1
ATOM 2372 C C . GLY B 1 107 ? -5.066 3.656 -15 1 94.38 107 GLY B C 1
ATOM 2373 O O . GLY B 1 107 ? -6.227 3.438 -15.359 1 94.38 107 GLY B O 1
ATOM 2374 N N . ASP B 1 108 ? -4.004 3.369 -15.703 1 94.62 108 ASP B N 1
ATOM 2375 C CA . ASP B 1 108 ? -4.168 2.709 -17 1 94.62 108 ASP B CA 1
ATOM 2376 C C . ASP B 1 108 ? -4.504 1.23 -16.812 1 94.62 108 ASP B C 1
ATOM 2378 O O . ASP B 1 108 ? -3.816 0.515 -16.094 1 94.62 108 ASP B O 1
ATOM 2382 N N . PRO B 1 109 ? -5.543 0.766 -17.5 1 93.38 109 PRO B N 1
ATOM 2383 C CA . PRO B 1 109 ? -5.969 -0.621 -17.297 1 93.38 109 PRO B CA 1
ATOM 2384 C C . PRO B 1 109 ? -4.957 -1.634 -17.828 1 93.38 109 PRO B C 1
ATOM 2386 O O . PRO B 1 109 ? -4.836 -2.734 -17.281 1 93.38 109 PRO B O 1
ATOM 2389 N N . ILE B 1 110 ? -4.207 -1.311 -18.844 1 96.31 110 ILE B N 1
ATOM 2390 C CA . ILE B 1 110 ? -3.197 -2.209 -19.391 1 96.31 110 ILE B CA 1
ATOM 2391 C C . ILE B 1 110 ? -2.064 -2.385 -18.375 1 96.31 110 ILE B C 1
ATOM 2393 O O . ILE B 1 110 ? -1.631 -3.51 -18.109 1 96.31 110 ILE B O 1
ATOM 2397 N N . LEU B 1 111 ? -1.663 -1.286 -17.859 1 95.62 111 LEU B N 1
ATOM 2398 C CA . LEU B 1 111 ? -0.626 -1.35 -16.828 1 95.62 111 LEU B CA 1
ATOM 2399 C C . LEU B 1 111 ? -1.118 -2.113 -15.609 1 95.62 111 LEU B C 1
ATOM 2401 O O . LEU B 1 111 ? -0.416 -2.986 -15.094 1 95.62 111 LEU B O 1
ATOM 2405 N N . GLY B 1 112 ? -2.293 -1.769 -15.086 1 97.38 112 GLY B N 1
ATOM 2406 C CA . GLY B 1 112 ? -2.865 -2.449 -13.938 1 97.38 112 GLY B CA 1
ATOM 2407 C C . GLY B 1 112 ? -2.926 -3.955 -14.102 1 97.38 112 GLY B C 1
ATOM 2408 O O . GLY B 1 112 ? -2.674 -4.699 -13.156 1 97.38 112 GLY B O 1
ATOM 2409 N N . ASP B 1 113 ? -3.262 -4.406 -15.328 1 96.88 113 ASP B N 1
ATOM 2410 C CA . ASP B 1 113 ? -3.328 -5.828 -15.648 1 96.88 113 ASP B CA 1
ATOM 2411 C C . ASP B 1 113 ? -1.943 -6.473 -15.578 1 96.88 113 ASP B C 1
ATOM 2413 O O . ASP B 1 113 ? -1.784 -7.562 -15.031 1 96.88 113 ASP B O 1
ATOM 2417 N N . SER B 1 114 ? -0.986 -5.824 -16.094 1 95 114 SER B N 1
ATOM 2418 C CA . SER B 1 114 ? 0.38 -6.34 -16.047 1 95 114 SER B CA 1
ATOM 2419 C C . SER B 1 114 ? 0.891 -6.422 -14.609 1 95 114 SER B C 1
ATOM 2421 O O . SER B 1 114 ? 1.506 -7.418 -14.219 1 95 114 SER B O 1
ATOM 2423 N N . LEU B 1 115 ? 0.583 -5.457 -13.828 1 94.75 115 LEU B N 1
ATOM 2424 C CA . LEU B 1 115 ? 1.063 -5.383 -12.453 1 94.75 115 LEU B CA 1
ATOM 2425 C C . LEU B 1 115 ? 0.439 -6.48 -11.594 1 94.75 115 LEU B C 1
ATOM 2427 O O . LEU B 1 115 ? 1.116 -7.086 -10.758 1 94.75 115 LEU B O 1
ATOM 2431 N N . ILE B 1 116 ? -0.871 -6.707 -11.781 1 97.56 116 ILE B N 1
ATOM 2432 C CA . ILE B 1 116 ? -1.55 -7.688 -10.938 1 97.56 116 ILE B CA 1
ATOM 2433 C C . ILE B 1 116 ? -1 -9.078 -11.227 1 97.56 116 ILE B C 1
ATOM 2435 O O . ILE B 1 116 ? -0.88 -9.906 -10.32 1 97.56 116 ILE B O 1
ATOM 2439 N N . LYS B 1 117 ? -0.642 -9.383 -12.469 1 95.62 117 LYS B N 1
ATOM 2440 C CA . LYS B 1 117 ? -0.007 -10.648 -12.828 1 95.62 117 LYS B CA 1
ATOM 2441 C C . LYS B 1 117 ? 1.34 -10.805 -12.125 1 95.62 117 LYS B C 1
ATOM 2443 O O . LYS B 1 117 ? 1.623 -11.852 -11.539 1 95.62 117 LYS B O 1
ATOM 2448 N N . MET B 1 118 ? 2.037 -9.758 -12.141 1 90.69 118 MET B N 1
ATOM 2449 C CA . MET B 1 118 ? 3.359 -9.789 -11.523 1 90.69 118 MET B CA 1
ATOM 2450 C C . MET B 1 118 ? 3.25 -9.898 -10.008 1 90.69 118 MET B C 1
ATOM 2452 O O . MET B 1 118 ? 4.07 -10.562 -9.367 1 90.69 118 MET B O 1
ATOM 2456 N N . TYR B 1 119 ? 2.271 -9.281 -9.438 1 96.44 119 TYR B N 1
ATOM 2457 C CA . TYR B 1 119 ? 2.051 -9.352 -7.996 1 96.44 119 TYR B CA 1
ATOM 2458 C C . TYR B 1 119 ? 1.798 -10.789 -7.555 1 96.44 119 TYR B C 1
ATOM 2460 O O . TYR B 1 119 ? 2.438 -11.281 -6.621 1 96.44 119 TYR B O 1
ATOM 2468 N N . PHE B 1 120 ? 0.896 -11.469 -8.258 1 97.06 120 PHE B N 1
ATOM 2469 C CA . PHE B 1 120 ? 0.549 -12.82 -7.852 1 97.06 120 PHE B CA 1
ATOM 2470 C C . PHE B 1 120 ? 1.698 -13.781 -8.141 1 97.06 120 PHE B C 1
ATOM 2472 O O . PHE B 1 120 ? 1.907 -14.75 -7.398 1 97.06 120 PHE B O 1
ATOM 2479 N N . TYR B 1 121 ? 2.414 -13.516 -9.227 1 91.12 121 TYR B N 1
ATOM 2480 C CA . TYR B 1 121 ? 3.629 -14.289 -9.445 1 91.12 121 TYR B CA 1
ATOM 2481 C C . TYR B 1 121 ? 4.578 -14.172 -8.258 1 91.12 121 TYR B C 1
ATOM 2483 O O . TYR B 1 121 ? 5.012 -15.18 -7.695 1 91.12 121 TYR B O 1
ATOM 2491 N N . THR B 1 122 ? 4.898 -12.945 -7.887 1 88.88 122 THR B N 1
ATOM 2492 C CA . THR B 1 122 ? 5.828 -12.68 -6.793 1 88.88 122 THR B CA 1
ATOM 2493 C C . THR B 1 122 ? 5.316 -13.273 -5.488 1 88.88 122 THR B C 1
ATOM 2495 O O . THR B 1 122 ? 6.078 -13.891 -4.738 1 88.88 122 THR B O 1
ATOM 2498 N N . LEU B 1 123 ? 4.027 -13.117 -5.23 1 93 123 LEU B N 1
ATOM 2499 C CA . LEU B 1 123 ? 3.406 -13.672 -4.031 1 93 123 LEU B CA 1
ATOM 2500 C C . LEU B 1 123 ? 3.557 -15.188 -3.99 1 93 123 LEU B C 1
ATOM 2502 O O . LEU B 1 123 ? 3.875 -15.758 -2.943 1 93 123 LEU B O 1
ATOM 2506 N N . SER B 1 124 ? 3.373 -15.852 -5.148 1 91.81 124 SER B N 1
ATOM 2507 C CA . SER B 1 124 ? 3.424 -17.312 -5.23 1 91.81 124 SER B CA 1
ATOM 2508 C C . SER B 1 124 ? 4.84 -17.828 -5 1 91.81 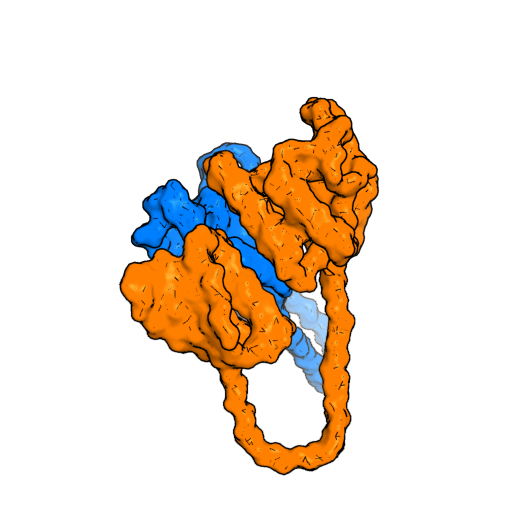124 SER B C 1
ATOM 2510 O O . SER B 1 124 ? 5.031 -18.969 -4.59 1 91.81 124 SER B O 1
ATOM 2512 N N . GLN B 1 125 ? 5.824 -16.906 -5.176 1 80.75 125 GLN B N 1
ATOM 2513 C CA . GLN B 1 125 ? 7.223 -17.297 -5.039 1 80.75 125 GLN B CA 1
ATOM 2514 C C . GLN B 1 125 ? 7.766 -16.938 -3.66 1 80.75 125 GLN B C 1
ATOM 2516 O O . GLN B 1 125 ? 8.82 -17.422 -3.252 1 80.75 125 GLN B O 1
ATOM 2521 N N . GLY B 1 126 ? 7.023 -16.141 -2.951 1 79.5 126 GLY B N 1
ATOM 2522 C CA . GLY B 1 126 ? 7.496 -15.633 -1.671 1 79.5 126 GLY B CA 1
ATOM 2523 C C . GLY B 1 126 ? 7.23 -16.578 -0.52 1 79.5 126 GLY B C 1
ATOM 2524 O O . GLY B 1 126 ? 6.602 -17.625 -0.704 1 79.5 126 GLY B O 1
ATOM 2525 N N . ASN B 1 127 ? 7.715 -16.094 0.712 1 77.81 127 ASN B N 1
ATOM 2526 C CA . ASN B 1 127 ? 7.605 -16.969 1.866 1 77.81 127 ASN B CA 1
ATOM 2527 C C . ASN B 1 127 ? 6.57 -16.469 2.865 1 77.81 127 ASN B C 1
ATOM 2529 O O . ASN B 1 127 ? 6.258 -17.156 3.842 1 77.81 127 ASN B O 1
ATOM 2533 N N . HIS B 1 128 ? 6.086 -15.398 2.617 1 85.56 128 HIS B N 1
ATOM 2534 C CA . HIS B 1 128 ? 5.047 -14.844 3.477 1 85.56 128 HIS B CA 1
ATOM 2535 C C . HIS B 1 128 ? 3.693 -14.836 2.771 1 85.56 128 HIS B C 1
ATOM 2537 O O . HIS B 1 128 ? 3.346 -13.859 2.102 1 85.56 128 HIS B O 1
ATOM 2543 N N . LEU B 1 129 ? 3.01 -15.898 2.959 1 90.81 129 LEU B N 1
ATOM 2544 C CA . LEU B 1 129 ? 1.762 -16.078 2.227 1 90.81 129 LEU B CA 1
ATOM 2545 C C . LEU B 1 129 ? 0.567 -15.656 3.076 1 90.81 129 LEU B C 1
ATOM 2547 O O . LEU B 1 129 ? 0.58 -15.828 4.297 1 90.81 129 LEU B O 1
ATOM 2551 N N . PRO B 1 130 ? -0.448 -15.102 2.398 1 95.56 130 PRO B N 1
ATOM 2552 C CA . PRO B 1 130 ? -1.686 -14.883 3.15 1 95.56 130 PRO B CA 1
ATOM 2553 C C . PRO B 1 130 ? -2.385 -16.188 3.533 1 95.56 130 PRO B C 1
ATOM 2555 O O . PRO B 1 130 ? -2.24 -17.203 2.838 1 95.56 130 PRO B O 1
ATOM 2558 N N . LYS B 1 131 ? -3.102 -16.062 4.613 1 95.5 131 LYS B N 1
ATOM 2559 C CA . LYS B 1 131 ? -3.938 -17.203 4.992 1 95.5 131 LYS B CA 1
ATOM 2560 C C . LYS B 1 131 ? -5.098 -17.375 4.016 1 95.5 131 LYS B C 1
ATOM 2562 O O . LYS B 1 131 ? -5.488 -18.5 3.707 1 95.5 131 LYS B O 1
ATOM 2567 N N . ALA B 1 132 ? -5.625 -16.25 3.549 1 97.38 132 ALA B N 1
ATOM 2568 C CA . ALA B 1 132 ? -6.754 -16.297 2.625 1 97.38 132 ALA B CA 1
ATOM 2569 C C . ALA B 1 132 ? -6.664 -15.172 1.597 1 97.38 132 ALA B C 1
ATOM 2571 O O . ALA B 1 132 ? -6.188 -14.078 1.905 1 97.38 132 ALA B O 1
ATOM 2572 N N . ILE B 1 133 ? -7.086 -15.484 0.4 1 98.62 133 ILE B N 1
ATOM 2573 C CA . ILE B 1 133 ? -7.289 -14.5 -0.657 1 98.62 133 ILE B CA 1
ATOM 2574 C C . ILE B 1 133 ? -8.773 -14.406 -0.998 1 98.62 133 ILE B C 1
ATOM 2576 O O . ILE B 1 133 ? -9.414 -15.422 -1.3 1 98.62 133 ILE B O 1
ATOM 2580 N N . LEU B 1 134 ? -9.32 -13.211 -0.909 1 98.75 134 LEU B N 1
ATOM 2581 C CA . LEU B 1 134 ? -10.758 -12.969 -1.021 1 98.75 134 LEU B CA 1
ATOM 2582 C C . LEU B 1 134 ? -11.078 -12.141 -2.26 1 98.75 134 LEU B C 1
ATOM 2584 O O . LEU B 1 134 ? -10.664 -10.984 -2.363 1 98.75 134 LEU B O 1
ATOM 2588 N N . PHE B 1 135 ? -11.836 -12.75 -3.186 1 98.69 135 PHE B N 1
ATOM 2589 C CA . PHE B 1 135 ? -12.164 -12.07 -4.438 1 98.69 135 PHE B CA 1
ATOM 2590 C C . PHE B 1 135 ? -13.609 -11.602 -4.438 1 98.69 135 PHE B C 1
ATOM 2592 O O . PHE B 1 135 ? -14.531 -12.391 -4.191 1 98.69 135 PHE B O 1
ATOM 2599 N N . MET B 1 136 ? -13.75 -10.328 -4.707 1 97.88 136 MET B N 1
ATOM 2600 C CA . MET B 1 136 ? -15.078 -9.734 -4.801 1 97.88 136 MET B CA 1
ATOM 2601 C C . MET B 1 136 ? -15.164 -8.758 -5.973 1 97.88 136 MET B C 1
ATOM 2603 O O . MET B 1 136 ? -14.133 -8.312 -6.48 1 97.88 136 MET B O 1
ATOM 2607 N N . ASN B 1 137 ? -16.375 -8.516 -6.387 1 97.94 137 ASN B N 1
ATOM 2608 C CA . ASN B 1 137 ? -16.641 -7.609 -7.496 1 97.94 137 ASN B CA 1
ATOM 2609 C C . ASN B 1 137 ? -15.852 -7.996 -8.742 1 97.94 137 ASN B C 1
ATOM 2611 O O . ASN B 1 137 ? -15.875 -9.148 -9.164 1 97.94 137 ASN B O 1
ATOM 2615 N N . SER B 1 138 ? -15.188 -7.02 -9.414 1 98.38 138 SER B N 1
ATOM 2616 C CA . SER B 1 138 ? -14.477 -7.379 -10.633 1 98.38 138 SER B CA 1
ATOM 2617 C C . SER B 1 138 ? -13.258 -8.25 -10.328 1 98.38 138 SER B C 1
ATOM 2619 O O . SER B 1 138 ? -12.688 -8.867 -11.234 1 98.38 138 SER B O 1
ATOM 2621 N N . GLY B 1 139 ? -12.898 -8.383 -9.094 1 98.62 139 GLY B N 1
ATOM 2622 C CA . GLY B 1 139 ? -11.805 -9.258 -8.695 1 98.62 139 GLY B CA 1
ATOM 2623 C C . GLY B 1 139 ? -12.055 -10.711 -9.039 1 98.62 139 GLY B C 1
ATOM 2624 O O . GLY B 1 139 ? -11.117 -11.492 -9.195 1 98.62 139 GLY B O 1
ATOM 2625 N N . VAL B 1 140 ? -13.289 -11.102 -9.234 1 98.69 140 VAL B N 1
ATOM 2626 C CA . VAL B 1 140 ? -13.633 -12.5 -9.484 1 98.69 140 VAL B CA 1
ATOM 2627 C C . VAL B 1 140 ? -13.18 -12.898 -10.883 1 98.69 140 VAL B C 1
ATOM 2629 O O . VAL B 1 140 ? -13.148 -14.086 -11.211 1 98.69 140 VAL B O 1
ATOM 2632 N N . LYS B 1 141 ? -12.781 -11.953 -11.656 1 98.75 141 LYS B N 1
ATOM 2633 C CA . LYS B 1 141 ? -12.289 -12.25 -12.992 1 98.75 141 LYS B CA 1
ATOM 2634 C C . LYS B 1 141 ? -10.898 -12.875 -12.945 1 98.75 141 LYS B C 1
ATOM 2636 O O . LYS B 1 141 ? -10.5 -13.578 -13.875 1 98.75 141 LYS B O 1
ATOM 2641 N N . LEU B 1 142 ? -10.18 -12.656 -11.891 1 98.81 142 LEU B N 1
ATOM 2642 C CA . LEU B 1 142 ? -8.805 -13.125 -11.75 1 98.81 142 LEU B CA 1
ATOM 2643 C C . LEU B 1 142 ? -8.75 -14.641 -11.617 1 98.81 142 LEU B C 1
ATOM 2645 O O . LEU B 1 142 ? -8.039 -15.312 -12.367 1 98.81 142 LEU B O 1
ATOM 2649 N N . PRO B 1 143 ? -9.547 -15.242 -10.805 1 98.81 143 PRO B N 1
ATOM 2650 C CA . PRO B 1 143 ? -9.516 -16.703 -10.695 1 98.81 143 PRO B CA 1
ATOM 2651 C C . PRO B 1 143 ? -10.375 -17.391 -11.75 1 98.81 143 PRO B C 1
ATOM 2653 O O . PRO B 1 143 ? -10.539 -18.609 -11.719 1 98.81 143 PRO B O 1
ATOM 2656 N N . THR B 1 144 ? -10.945 -16.656 -12.805 1 98.62 144 THR B N 1
ATOM 2657 C CA . THR B 1 144 ? -11.859 -17.266 -13.766 1 98.62 144 THR B CA 1
ATOM 2658 C C . THR B 1 144 ? -11.312 -17.125 -15.188 1 98.62 144 THR B C 1
ATOM 2660 O O . THR B 1 144 ? -11.297 -18.094 -15.953 1 98.62 144 THR B O 1
ATOM 2663 N N . THR B 1 145 ? -10.828 -15.898 -15.492 1 97.94 145 THR B N 1
ATOM 2664 C CA . THR B 1 145 ? -10.531 -15.672 -16.906 1 97.94 145 THR B CA 1
ATOM 2665 C C . THR B 1 145 ? -9.086 -15.219 -17.078 1 97.94 145 THR B C 1
ATOM 2667 O O . THR B 1 145 ? -8.562 -15.219 -18.203 1 97.94 145 THR B O 1
ATOM 2670 N N . ASN B 1 146 ? -8.43 -14.844 -16.094 1 97.62 146 ASN B N 1
ATOM 2671 C CA . ASN B 1 146 ? -7.031 -14.43 -16.188 1 97.62 146 ASN B CA 1
ATOM 2672 C C . ASN B 1 146 ? -6.086 -15.625 -16.078 1 97.62 146 ASN B C 1
ATOM 2674 O O . ASN B 1 146 ? -5.695 -16 -14.969 1 97.62 146 ASN B O 1
ATOM 2678 N N . ILE B 1 147 ? -5.633 -16.156 -17.156 1 97.12 147 ILE B N 1
ATOM 2679 C CA . ILE B 1 147 ? -4.93 -17.438 -17.234 1 97.12 147 ILE B CA 1
ATOM 2680 C C . ILE B 1 147 ? -3.635 -17.359 -16.422 1 97.12 147 ILE B C 1
ATOM 2682 O O . ILE B 1 147 ? -3.289 -18.297 -15.703 1 97.12 147 ILE B O 1
ATOM 2686 N N . GLN B 1 148 ? -2.932 -16.281 -16.531 1 95.06 148 GLN B N 1
ATOM 2687 C CA . GLN B 1 148 ? -1.661 -16.141 -15.828 1 95.06 148 GLN B CA 1
ATOM 2688 C C . GLN B 1 148 ? -1.872 -16.094 -14.312 1 95.06 148 GLN B C 1
ATOM 2690 O O . GLN B 1 148 ? -1.163 -16.766 -13.562 1 95.06 148 GLN B O 1
ATOM 2695 N N . VAL B 1 149 ? -2.832 -15.336 -13.883 1 98.38 149 VAL B N 1
ATOM 2696 C CA . VAL B 1 149 ? -3.104 -15.234 -12.453 1 98.38 149 VAL B CA 1
ATOM 2697 C C . VAL B 1 149 ? -3.605 -16.578 -11.922 1 98.38 149 VAL B C 1
ATOM 2699 O O . VAL B 1 149 ? -3.24 -16.984 -10.82 1 98.38 149 VAL B O 1
ATOM 2702 N N . ILE B 1 150 ? -4.387 -17.281 -12.719 1 98.69 150 ILE B N 1
ATOM 2703 C CA . ILE B 1 150 ? -4.938 -18.578 -12.336 1 98.69 150 ILE B CA 1
ATOM 2704 C C . ILE B 1 150 ? -3.803 -19.547 -12 1 98.69 150 ILE B C 1
ATOM 2706 O O . ILE B 1 150 ? -3.854 -20.234 -10.992 1 98.69 150 ILE B O 1
ATOM 2710 N N . GLU B 1 151 ? -2.783 -19.562 -12.766 1 97.25 151 GLU B N 1
ATOM 2711 C CA . GLU B 1 151 ? -1.646 -20.453 -12.531 1 97.25 151 GLU B CA 1
ATOM 2712 C C . GLU B 1 151 ? -0.962 -20.141 -11.203 1 97.25 151 GLU B C 1
ATOM 2714 O O . GLU B 1 151 ? -0.594 -21.047 -10.453 1 97.25 151 GLU B O 1
ATOM 2719 N N . HIS B 1 152 ? -0.835 -18.859 -10.938 1 96.69 152 HIS B N 1
ATOM 2720 C CA . HIS B 1 152 ? -0.192 -18.453 -9.688 1 96.69 152 HIS B CA 1
ATOM 2721 C C . HIS B 1 152 ? -1.086 -18.75 -8.492 1 96.69 152 HIS B C 1
ATOM 2723 O O . HIS B 1 152 ? -0.597 -19.141 -7.426 1 96.69 152 HIS B O 1
ATOM 2729 N N . LEU B 1 153 ? -2.406 -18.594 -8.664 1 98.56 153 LEU B N 1
ATOM 2730 C CA . LEU B 1 153 ? -3.357 -18.891 -7.598 1 98.56 153 LEU B CA 1
ATOM 2731 C C . LEU B 1 153 ? -3.361 -20.375 -7.27 1 98.56 153 LEU B C 1
ATOM 2733 O O . LEU B 1 153 ? -3.521 -20.766 -6.109 1 98.56 153 LEU B O 1
ATOM 2737 N N . LYS B 1 154 ? -3.16 -21.234 -8.273 1 97.88 154 LYS B N 1
ATOM 2738 C CA . LYS B 1 154 ? -3.074 -22.672 -8.047 1 97.88 154 LYS B CA 1
ATOM 2739 C C . LYS B 1 154 ? -1.869 -23.031 -7.172 1 97.88 154 LYS B C 1
ATOM 2741 O O . LYS B 1 154 ? -1.978 -23.828 -6.242 1 97.88 154 LYS B O 1
ATOM 2746 N N . VAL B 1 155 ? -0.787 -22.391 -7.5 1 94.88 155 VAL B N 1
ATOM 2747 C CA . VAL B 1 155 ? 0.416 -22.594 -6.699 1 94.88 155 VAL B CA 1
ATOM 2748 C C . VAL B 1 155 ? 0.153 -22.156 -5.258 1 94.88 155 VAL B C 1
ATOM 2750 O O . VAL B 1 155 ? 0.488 -22.875 -4.312 1 94.88 155 VAL B O 1
ATOM 2753 N N . LEU B 1 156 ? -0.464 -21 -5.074 1 96.5 156 LEU B N 1
ATOM 2754 C CA . LEU B 1 156 ? -0.757 -20.469 -3.748 1 96.5 156 LEU B CA 1
ATOM 2755 C C . LEU B 1 156 ? -1.702 -21.391 -2.984 1 96.5 156 LEU B C 1
ATOM 2757 O O . LEU B 1 156 ? -1.514 -21.625 -1.79 1 96.5 156 LEU B O 1
ATOM 2761 N N . SER B 1 157 ? -2.691 -21.922 -3.684 1 96.75 157 SER B N 1
ATOM 2762 C CA . SER B 1 157 ? -3.629 -22.859 -3.082 1 96.75 157 SER B CA 1
ATOM 2763 C C . SER B 1 157 ? -2.916 -24.125 -2.615 1 96.75 157 SER B C 1
ATOM 2765 O O . SER B 1 157 ? -3.166 -24.625 -1.511 1 96.75 157 SER B O 1
ATOM 2767 N N . GLU B 1 158 ? -2.014 -24.609 -3.385 1 95.44 158 GLU B N 1
ATOM 2768 C CA . GLU B 1 158 ? -1.245 -25.797 -3.049 1 95.44 158 GLU B CA 1
ATOM 2769 C C . GLU B 1 158 ? -0.347 -25.547 -1.839 1 95.44 158 GLU B C 1
ATOM 2771 O O . GLU B 1 158 ? -0.061 -26.484 -1.074 1 95.44 158 GLU B O 1
ATOM 2776 N N . ARG B 1 159 ? -0.034 -24.344 -1.677 1 93.38 159 ARG B N 1
ATOM 2777 C CA . ARG B 1 159 ? 0.863 -23.984 -0.585 1 93.38 159 ARG B CA 1
ATOM 2778 C C . ARG B 1 159 ? 0.079 -23.625 0.673 1 93.38 159 ARG B C 1
ATOM 2780 O O . ARG B 1 159 ? 0.657 -23.172 1.662 1 93.38 159 ARG B O 1
ATOM 2787 N N . GLY B 1 160 ? -1.209 -23.719 0.569 1 94.25 160 GLY B N 1
ATOM 2788 C CA . GLY B 1 160 ? -1.993 -23.656 1.792 1 94.25 160 GLY B CA 1
ATOM 2789 C C . GLY B 1 160 ? -2.883 -22.422 1.868 1 94.25 160 GLY B C 1
ATOM 2790 O O . GLY B 1 160 ? -3.617 -22.234 2.842 1 94.25 160 GLY B O 1
ATOM 2791 N N . CYS B 1 161 ? -2.924 -21.562 0.876 1 96.38 161 CYS B N 1
ATOM 2792 C CA . CYS B 1 161 ? -3.773 -20.391 0.873 1 96.38 161 CYS B CA 1
ATOM 2793 C C . CYS B 1 161 ? -5.219 -20.75 0.558 1 96.38 161 CYS B C 1
ATOM 2795 O O . CYS B 1 161 ? -5.484 -21.469 -0.403 1 96.38 161 CYS B O 1
ATOM 2797 N N . GLU B 1 162 ? -6.074 -20.266 1.383 1 97.06 162 GLU B N 1
ATOM 2798 C CA . GLU B 1 162 ? -7.492 -20.422 1.072 1 97.06 162 GLU B CA 1
ATOM 2799 C C . GLU B 1 162 ? -7.965 -19.375 0.076 1 97.06 162 GLU B C 1
ATOM 2801 O O . GLU B 1 162 ? -7.805 -18.172 0.312 1 97.06 162 GLU B O 1
ATOM 2806 N N . ILE B 1 163 ? -8.516 -19.844 -1.004 1 98.62 163 ILE B N 1
ATOM 2807 C CA . ILE B 1 163 ? -8.992 -18.938 -2.035 1 98.62 163 ILE B CA 1
ATOM 2808 C C . ILE B 1 163 ? -10.516 -18.906 -2.041 1 98.62 163 ILE B C 1
ATOM 2810 O O . ILE B 1 163 ? -11.164 -19.906 -2.322 1 98.62 163 ILE B O 1
ATOM 2814 N N . LEU B 1 164 ? -11.102 -17.75 -1.702 1 97.81 164 LEU B N 1
ATOM 2815 C CA . LEU B 1 164 ? -12.547 -17.578 -1.623 1 97.81 164 LEU B CA 1
ATOM 2816 C C . LEU B 1 164 ? -13.039 -16.578 -2.66 1 97.81 164 LEU B C 1
ATOM 2818 O O . LEU B 1 164 ? -12.516 -15.469 -2.75 1 97.81 164 LEU B O 1
ATOM 2822 N N . VAL B 1 165 ? -14.086 -16.969 -3.418 1 98.44 165 VAL B N 1
ATOM 2823 C CA . VAL B 1 165 ? -14.586 -16.172 -4.523 1 98.44 165 VAL B CA 1
ATOM 2824 C C . VAL B 1 165 ? -16.078 -15.875 -4.316 1 98.44 165 VAL B C 1
ATOM 2826 O O . VAL B 1 165 ? -16.875 -16.797 -4.117 1 98.44 165 VAL B O 1
ATOM 2829 N N . CYS B 1 166 ? -16.438 -14.664 -4.398 1 97.25 166 CYS B N 1
ATOM 2830 C CA . CYS B 1 166 ? -17.812 -14.234 -4.133 1 97.25 166 CYS B CA 1
ATOM 2831 C C . CYS B 1 166 ? -18.781 -14.805 -5.168 1 97.25 166 CYS B C 1
ATOM 2833 O O . CYS B 1 166 ? -18.719 -14.438 -6.344 1 97.25 166 CYS B O 1
ATOM 2835 N N . GLY B 1 167 ? -19.703 -15.5 -4.738 1 95.81 167 GLY B N 1
ATOM 2836 C CA . GLY B 1 167 ? -20.672 -16.141 -5.621 1 95.81 167 GLY B CA 1
ATOM 2837 C C . GLY B 1 167 ? -21.562 -15.164 -6.352 1 95.81 167 GLY B C 1
ATOM 2838 O O . GLY B 1 167 ? -21.766 -15.289 -7.562 1 95.81 167 GLY B O 1
ATOM 2839 N N . ALA B 1 168 ? -22.125 -14.203 -5.59 1 95.19 168 ALA B N 1
ATOM 2840 C CA . ALA B 1 168 ? -23 -13.211 -6.207 1 95.19 168 ALA B CA 1
ATOM 2841 C C . ALA B 1 168 ? -22.266 -12.445 -7.309 1 95.19 168 ALA B C 1
ATOM 2843 O O . ALA B 1 168 ? -22.859 -12.102 -8.328 1 95.19 168 ALA B O 1
ATOM 2844 N N . CYS B 1 169 ? -20.984 -12.242 -7.102 1 98.19 169 CYS B N 1
ATOM 2845 C CA . CYS B 1 169 ? -20.188 -11.555 -8.109 1 98.19 169 CYS B CA 1
ATOM 2846 C C . CYS B 1 169 ? -20 -12.438 -9.344 1 98.19 169 CYS B C 1
ATOM 2848 O O . CYS B 1 169 ? -20.125 -11.961 -10.469 1 98.19 169 CYS B O 1
ATOM 2850 N N . LEU B 1 170 ? -19.688 -13.742 -9.133 1 97.56 170 LEU B N 1
ATOM 2851 C CA . LEU B 1 170 ? -19.578 -14.68 -10.242 1 97.56 170 LEU B CA 1
ATOM 2852 C C . LEU B 1 170 ? -20.859 -14.719 -11.062 1 97.56 170 LEU B C 1
ATOM 2854 O O . LEU B 1 170 ? -20.812 -14.688 -12.297 1 97.56 170 LEU B O 1
ATOM 2858 N N . ASP B 1 171 ? -21.953 -14.68 -10.375 1 96.44 171 ASP B N 1
ATOM 2859 C CA . ASP B 1 171 ? -23.25 -14.711 -11.055 1 96.44 171 ASP B CA 1
ATOM 2860 C C . ASP B 1 171 ? -23.484 -13.445 -11.867 1 96.44 171 ASP B C 1
ATOM 2862 O O . ASP B 1 171 ? -23.906 -13.508 -13.023 1 96.44 171 ASP B O 1
ATOM 2866 N N . PHE B 1 172 ? -23.234 -12.336 -11.266 1 98.5 172 PHE B N 1
ATOM 2867 C CA . PHE B 1 172 ? -23.438 -11.047 -11.906 1 98.5 172 PHE B CA 1
ATOM 2868 C C . PHE B 1 172 ? -22.656 -10.961 -13.211 1 98.5 172 PHE B C 1
ATOM 2870 O O . PHE B 1 172 ? -23.172 -10.508 -14.227 1 98.5 172 PHE B O 1
ATOM 2877 N N . TYR B 1 173 ? -21.391 -11.477 -13.195 1 98.44 173 TYR B N 1
ATOM 2878 C CA . TYR B 1 173 ? -20.516 -11.367 -14.352 1 98.44 173 TYR B CA 1
ATOM 2879 C C . TYR B 1 173 ? -20.641 -12.602 -15.242 1 98.44 173 TYR B C 1
ATOM 2881 O O . TYR B 1 173 ? -19.906 -12.742 -16.219 1 98.44 173 TYR B O 1
ATOM 2889 N N . LYS B 1 174 ? -21.531 -13.516 -14.844 1 98.5 174 LYS B N 1
ATOM 2890 C CA . LYS B 1 174 ? -21.781 -14.75 -15.594 1 98.5 174 LYS B CA 1
ATOM 2891 C C . LYS B 1 174 ? -20.5 -15.57 -15.727 1 98.5 174 LYS B C 1
ATOM 2893 O O . LYS B 1 174 ? -20.172 -16.062 -16.812 1 98.5 174 LYS B O 1
ATOM 2898 N N . LEU B 1 175 ? -19.797 -15.711 -14.57 1 98.44 175 LEU B N 1
ATOM 2899 C CA . LEU B 1 175 ? -18.5 -16.391 -14.578 1 98.44 175 LEU B CA 1
ATOM 2900 C C . LEU B 1 175 ? -18.531 -17.625 -13.688 1 98.44 175 LEU B C 1
ATOM 2902 O O . LEU B 1 175 ? -17.484 -18.234 -13.438 1 98.44 175 LEU B O 1
ATOM 2906 N N . THR B 1 176 ? -19.688 -18 -13.203 1 96.06 176 THR B N 1
ATOM 2907 C CA . THR B 1 176 ? -19.797 -19.094 -12.234 1 96.06 176 THR B CA 1
ATOM 2908 C C . THR B 1 176 ? -19.172 -20.375 -12.773 1 96.06 176 THR B C 1
ATOM 2910 O O . THR B 1 176 ? -18.391 -21.031 -12.078 1 96.06 176 THR B O 1
ATOM 2913 N N . GLU B 1 177 ? -19.328 -20.656 -14.031 1 97.44 177 GLU B N 1
ATOM 2914 C CA . GLU B 1 177 ? -18.844 -21.906 -14.633 1 97.44 177 GLU B CA 1
ATOM 2915 C C . GLU B 1 177 ? -17.391 -21.781 -15.062 1 97.44 177 GLU B C 1
ATOM 2917 O O . GLU B 1 177 ? -16.766 -22.781 -15.453 1 97.44 177 GLU B O 1
ATOM 2922 N N . GLN B 1 178 ? -16.828 -20.641 -14.961 1 97.88 178 GLN B N 1
ATOM 2923 C CA . GLN B 1 178 ? -15.469 -20.406 -15.43 1 97.88 178 GLN B CA 1
ATOM 2924 C C . GLN B 1 178 ? -14.484 -20.359 -14.258 1 97.88 178 GLN B C 1
ATOM 2926 O O . GLN B 1 178 ? -13.297 -20.094 -14.445 1 97.88 178 GLN B O 1
ATOM 2931 N N . LEU B 1 179 ? -14.984 -20.625 -13.086 1 97.81 179 LEU B N 1
ATOM 2932 C CA . LEU B 1 179 ? -14.094 -20.625 -11.93 1 97.81 179 LEU B CA 1
ATOM 2933 C C . LEU B 1 179 ? -13.07 -21.75 -12.039 1 97.81 179 LEU B C 1
ATOM 2935 O O . LEU B 1 179 ? -13.438 -22.922 -12.18 1 97.81 179 LEU B O 1
ATOM 2939 N N . GLN B 1 180 ? -11.766 -21.391 -11.977 1 98.12 180 GLN B N 1
ATOM 2940 C CA . GLN B 1 180 ? -10.711 -22.375 -12.234 1 98.12 180 GLN B CA 1
ATOM 2941 C C . GLN B 1 180 ? -9.953 -22.703 -10.953 1 98.12 180 GLN B C 1
ATOM 2943 O O . GLN B 1 180 ? -9.258 -23.719 -10.891 1 98.12 180 GLN B O 1
ATOM 2948 N N . VAL B 1 181 ? -9.992 -21.906 -10 1 98.44 181 VAL B N 1
ATOM 2949 C CA . VAL B 1 181 ? -9.273 -22.109 -8.742 1 98.44 181 VAL B CA 1
ATOM 2950 C C . VAL B 1 181 ? -10.016 -21.406 -7.609 1 98.44 181 VAL B C 1
ATOM 2952 O O . VAL B 1 181 ? -10.547 -20.312 -7.793 1 98.44 181 VAL B O 1
ATOM 2955 N N . GLY B 1 182 ? -10.07 -21.969 -6.496 1 97.88 182 GLY B N 1
ATOM 2956 C CA . GLY B 1 182 ? -10.766 -21.438 -5.34 1 97.88 182 GLY B CA 1
ATOM 2957 C C . GLY B 1 182 ? -12.172 -21.984 -5.176 1 97.88 182 GLY B C 1
ATOM 2958 O O . GLY B 1 182 ? -12.578 -22.891 -5.91 1 97.88 182 GLY B O 1
ATOM 2959 N N . SER B 1 183 ? -12.812 -21.5 -4.145 1 97.25 183 SER B N 1
ATOM 2960 C CA . SER B 1 183 ? -14.164 -21.969 -3.846 1 97.25 183 SER B CA 1
ATOM 2961 C C . SER B 1 183 ? -15.148 -20.79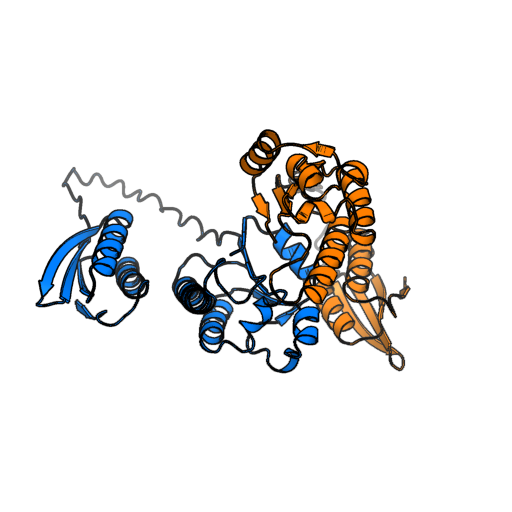7 -3.797 1 97.25 183 SER B C 1
ATOM 2963 O O . SER B 1 183 ? -14.805 -19.703 -3.334 1 97.25 183 SER B O 1
ATOM 2965 N N . VAL B 1 184 ? -16.297 -21.109 -4.215 1 95.5 184 VAL B N 1
ATOM 2966 C CA . VAL B 1 184 ? -17.375 -20.125 -4.141 1 95.5 184 VAL B CA 1
ATOM 2967 C C . VAL B 1 184 ? -17.719 -19.844 -2.68 1 95.5 184 VAL B C 1
ATOM 2969 O O . VAL B 1 184 ? -17.812 -20.766 -1.866 1 95.5 184 VAL B O 1
ATOM 2972 N N . SER B 1 185 ? -17.797 -18.578 -2.328 1 94.56 185 SER B N 1
ATOM 2973 C CA . SER B 1 185 ? -18.094 -18.141 -0.97 1 94.56 185 SER B CA 1
ATOM 2974 C C . SER B 1 185 ? -19.156 -17.031 -0.965 1 94.56 185 SER B C 1
ATOM 2976 O O . SER B 1 185 ? -19.797 -16.781 -1.982 1 94.56 185 SER B O 1
ATOM 2978 N N . ASN B 1 186 ? -19.438 -16.469 0.227 1 87.75 186 ASN B N 1
ATOM 2979 C CA . ASN B 1 186 ? -20.422 -15.406 0.365 1 87.75 186 ASN B CA 1
ATOM 2980 C C . ASN B 1 186 ? -19.953 -14.328 1.328 1 87.75 186 ASN B C 1
ATOM 2982 O O . ASN B 1 186 ? -18.891 -14.453 1.933 1 87.75 186 ASN B O 1
ATOM 2986 N N . MET B 1 187 ? -20.828 -13.305 1.362 1 89.56 187 MET B N 1
ATOM 2987 C CA . MET B 1 187 ? -20.438 -12.102 2.084 1 89.56 187 MET B CA 1
ATOM 2988 C C . MET B 1 187 ? -20.234 -12.398 3.566 1 89.56 187 MET B C 1
ATOM 2990 O O . MET B 1 187 ? -19.344 -11.82 4.199 1 89.56 187 MET B O 1
ATOM 2994 N N . TYR B 1 188 ? -20.922 -13.336 4.066 1 85.88 188 TYR B N 1
ATOM 2995 C CA . TYR B 1 188 ? -20.797 -13.68 5.48 1 85.88 188 TYR B CA 1
ATOM 2996 C C . TYR B 1 188 ? -19.438 -14.273 5.789 1 85.88 188 TYR B C 1
ATOM 2998 O O . TYR B 1 188 ? -18.734 -13.805 6.695 1 85.88 188 TYR B O 1
ATOM 3006 N N . VAL B 1 189 ? -19.062 -15.266 5.055 1 90.25 189 VAL B N 1
ATOM 3007 C CA . VAL B 1 189 ? -17.781 -15.945 5.266 1 90.25 189 VAL B CA 1
ATOM 3008 C C . VAL B 1 189 ? -16.641 -14.984 4.977 1 90.25 189 VAL B C 1
ATOM 3010 O O . VAL B 1 189 ? -15.664 -14.922 5.738 1 90.25 189 VAL B O 1
ATOM 3013 N N . ILE B 1 190 ? -16.75 -14.188 3.91 1 92.5 190 ILE B N 1
ATOM 3014 C CA . ILE B 1 190 ? -15.695 -13.25 3.531 1 92.5 190 ILE B CA 1
ATOM 3015 C C . ILE B 1 190 ? -15.516 -12.203 4.633 1 92.5 190 ILE B C 1
ATOM 3017 O O . ILE B 1 190 ? -14.391 -11.898 5.027 1 92.5 190 ILE B O 1
ATOM 3021 N N . THR B 1 191 ? -16.656 -11.711 5.168 1 92.94 191 THR B N 1
ATOM 3022 C CA . THR B 1 191 ? -16.609 -10.734 6.254 1 92.94 191 THR B CA 1
ATOM 3023 C C . THR B 1 191 ? -15.93 -11.336 7.484 1 92.94 191 THR B C 1
ATOM 3025 O O . THR B 1 191 ? -15.109 -10.68 8.133 1 92.94 191 THR B O 1
ATOM 3028 N N . GLU B 1 192 ? -16.188 -12.531 7.766 1 89.75 192 GLU B N 1
ATOM 3029 C CA . GLU B 1 192 ? -15.586 -13.203 8.906 1 89.75 192 GLU B CA 1
ATOM 3030 C C . GLU B 1 192 ? -14.07 -13.328 8.734 1 89.75 192 GLU B C 1
ATOM 3032 O O . GLU B 1 192 ? -13.312 -13.141 9.688 1 89.75 192 GLU B O 1
ATOM 3037 N N . LYS B 1 193 ? -13.648 -13.711 7.496 1 93.81 193 LYS B N 1
ATOM 3038 C CA . LYS B 1 193 ? -12.227 -13.836 7.207 1 93.81 193 LYS B CA 1
ATOM 3039 C C . LYS B 1 193 ? -11.516 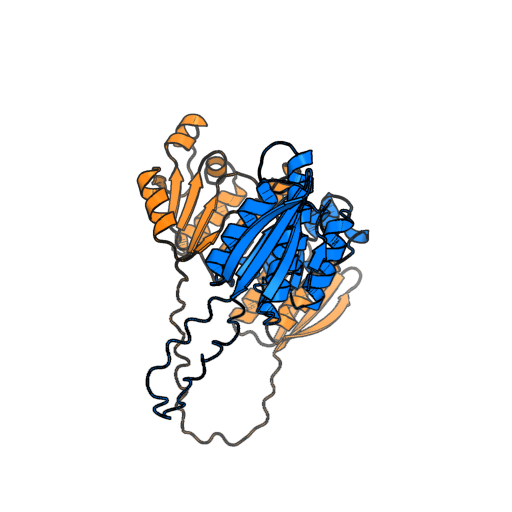-12.492 7.371 1 93.81 193 LYS B C 1
ATOM 3041 O O . LYS B 1 193 ? -10.414 -12.43 7.93 1 93.81 193 LYS B O 1
ATOM 3046 N N . ILE B 1 194 ? -12.195 -11.445 6.871 1 95.38 194 ILE B N 1
ATOM 3047 C CA . ILE B 1 194 ? -11.625 -10.102 6.969 1 95.38 194 ILE B CA 1
ATOM 3048 C C . ILE B 1 194 ? -11.484 -9.711 8.438 1 95.38 194 ILE B C 1
ATOM 3050 O O . ILE B 1 194 ? -10.422 -9.258 8.867 1 95.38 194 ILE B O 1
ATOM 3054 N N . ASN B 1 195 ? -12.508 -10.016 9.234 1 91.81 195 ASN B N 1
ATOM 3055 C CA . ASN B 1 195 ? -12.555 -9.602 10.633 1 91.81 195 ASN B CA 1
ATOM 3056 C C . ASN B 1 195 ? -11.57 -10.398 11.484 1 91.81 195 ASN B C 1
ATOM 3058 O O . ASN B 1 195 ? -11.016 -9.883 12.453 1 91.81 195 ASN B O 1
ATOM 3062 N N . ALA B 1 196 ? -11.328 -11.578 11.133 1 90.31 196 ALA B N 1
ATOM 3063 C CA . ALA B 1 196 ? -10.492 -12.477 11.922 1 90.31 196 ALA B CA 1
ATOM 3064 C C . ALA B 1 196 ? -9.008 -12.273 11.609 1 90.31 196 ALA B C 1
ATOM 3066 O O . ALA B 1 196 ? -8.141 -12.703 12.367 1 90.31 196 ALA B O 1
ATOM 3067 N N . ALA B 1 197 ? -8.727 -11.68 10.484 1 93.88 197 ALA B N 1
ATOM 3068 C CA . ALA B 1 197 ? -7.34 -11.516 10.07 1 93.88 197 ALA B CA 1
ATOM 3069 C C . ALA B 1 197 ? -6.629 -10.469 10.914 1 93.88 197 ALA B C 1
ATOM 3071 O O . ALA B 1 197 ? -7.215 -9.43 11.258 1 93.88 197 ALA B O 1
ATOM 3072 N N . ALA B 1 198 ? -5.418 -10.703 11.234 1 92.06 198 ALA B N 1
ATOM 3073 C CA . ALA B 1 198 ? -4.586 -9.734 11.938 1 92.06 198 ALA B CA 1
ATOM 3074 C C . ALA B 1 198 ? -4.273 -8.531 11.047 1 92.06 198 ALA B C 1
ATOM 3076 O O . ALA B 1 198 ? -4.086 -7.418 11.547 1 92.06 198 ALA B O 1
ATOM 3077 N N . LYS B 1 199 ? -4.203 -8.789 9.781 1 93.44 199 LYS B N 1
ATOM 3078 C CA . LYS B 1 199 ? -3.895 -7.801 8.758 1 93.44 199 LYS B CA 1
ATOM 3079 C C . LYS B 1 199 ? -4.617 -8.125 7.449 1 93.44 199 LYS B C 1
ATOM 3081 O O . LYS B 1 199 ? -4.684 -9.281 7.043 1 93.44 199 LYS B O 1
ATOM 3086 N N . VAL B 1 200 ? -5.234 -6.992 6.906 1 95.5 200 VAL B N 1
ATOM 3087 C CA . VAL B 1 200 ? -5.844 -7.133 5.59 1 95.5 200 VAL B CA 1
ATOM 3088 C C . VAL B 1 200 ? -5.141 -6.211 4.594 1 95.5 200 VAL B C 1
ATOM 3090 O O . VAL B 1 200 ? -4.984 -5.012 4.848 1 95.5 200 VAL B O 1
ATOM 3093 N N . VAL B 1 201 ? -4.684 -6.797 3.512 1 97 201 VAL B N 1
ATOM 3094 C CA . VAL B 1 201 ? -4.051 -6.031 2.443 1 97 201 VAL B CA 1
ATOM 3095 C C . VAL B 1 201 ? -5.031 -5.859 1.283 1 97 201 VAL B C 1
ATOM 3097 O O . VAL B 1 201 ? -5.645 -6.828 0.832 1 97 201 VAL B O 1
ATOM 3100 N N . THR B 1 202 ? -5.262 -4.598 0.884 1 95.31 202 THR B N 1
ATOM 3101 C CA . THR B 1 202 ? -6.082 -4.25 -0.27 1 95.31 202 THR B CA 1
ATOM 3102 C C . THR B 1 202 ? -5.27 -3.467 -1.297 1 95.31 202 THR B C 1
ATOM 3104 O O . THR B 1 202 ? -4.66 -2.445 -0.967 1 95.31 202 THR B O 1
ATOM 3107 N N . LEU B 1 203 ? -5.199 -3.977 -2.562 1 92.62 203 LEU B N 1
ATOM 3108 C CA . LEU B 1 203 ? -4.305 -3.383 -3.551 1 92.62 203 LEU B CA 1
ATOM 3109 C C . LEU B 1 203 ? -5.094 -2.822 -4.73 1 92.62 203 LEU B C 1
ATOM 3111 O O . LEU B 1 203 ? -6.145 -3.357 -5.094 1 92.62 203 LEU B O 1
#

Sequence (406 aa):
MTIDARGKNCPIPVILANKEIEKKVLVFTILVDNAIAVENLKKLAKNKDFQTEVSELGSDYSVAFAANNNSNQAAIEDSPVIESVSERPDSTENWALFMGKDVLGEGDPILGDSLIKMYFYTLSQGNHLPKAILFMNSGVKLPTTNIQVIEHLKVLSERGCEILVCGACLDFYKLTEQLQVGSVSNMYVITEKINAAAKVVTLMTIDARGKNCPIPVILANKEIEKKVLVFTILVDNAIAVENLKKLAKNKDFQTEVSELGSDYSVAFAANNNSNQAAIEDSPVIESVSERPDSTENWALFMGKDVLGEGDPILGDSLIKMYFYTLSQGNHLPKAILFMNSGVKLPTTNIQVIEHLKVLSERGCEILVCGACLDFYKLTEQLQVGSVSNMYVITEKINAAAKVVTL

Foldseek 3Di:
DEAECEPPDPPVQVLVVVVCVVVVPFKYKYKYQDPVNVVSNCVSCVVSQWDWDWDDDDNIIMIIIGHDPPPPDDDPPPPPCPVPPPVPPVPLQQEEEEEAACFQDDDDRVVRNVVVLNVLVSQLSDDNHHQEYEAHANSLCQQFPVV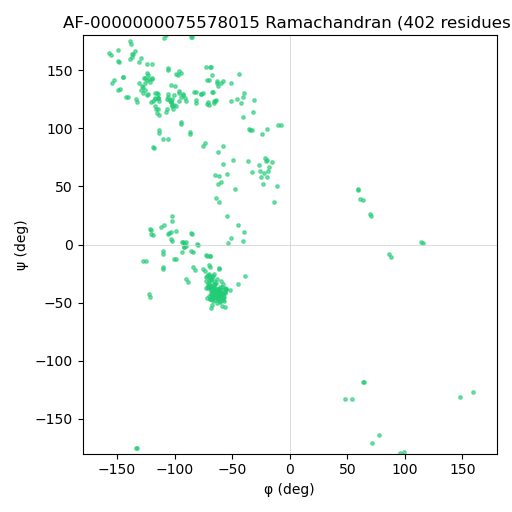SSVVSLVSNVVVRYAYEYEPVNCVVVVRNVRRHDHDYDHPVVRVVSNVPGPYYDYD/DEAECEPPDPPVQVLVVVVCVVVVPFKYKYKYQDPVNVVSNCVSCVVSQWDWDWDDDDNIIIIITGHDPPPPDDDCPPPPCPVCPVPVPLPLQQEEEEEAACFQDDDDRVNRNVVVLVVLVVQLSDSNHHQEYEYHANSLCQQFPVVSSVVSLVSSVVVRYAYEYEPVNCVVVVRNVRRNDHDYDHPVVRVVSNVPGPYYDYD

InterPro domains:
  IPR001455 TusA-like domain [PF01206] (1-62)
  IPR003787 Sulphur relay, DsrE/F-like [PF02635] (132-202)
  IPR019870 Selenium metabolism protein YedF [TIGR03527] (3-203)
  IPR027396 DsrEFH-like [SSF75169] (106-202)
  IPR036868 TusA-like domain superfamily [G3DSA:3.30.110.40] (1-80)
  IPR036868 TusA-like domain superfamily [SSF64307] (1-59)

Organism: Acetobacterium woodii (strain ATCC 29683 / DSM 1030 / JCM 2381 / KCTC 1655 / WB1) (NCBI:txid931626)

pLDDT: mean 85.59, std 20.16, range [23.56, 98.81]

Solvent-accessible surface area (backbone atoms only — not comparable to full-atom values): 21808 Å² total; per-residue (Å²): 98,78,43,83,32,54,90,52,58,86,64,47,50,49,51,55,52,49,52,40,48,74,68,64,50,51,59,39,32,40,32,33,60,50,70,66,57,52,52,54,43,49,52,50,27,58,75,68,52,27,43,73,50,78,41,77,53,83,83,29,35,35,40,32,41,34,50,64,73,84,72,76,79,71,82,76,70,68,76,64,70,65,66,67,70,62,66,58,64,80,64,70,55,52,24,28,37,42,31,25,31,62,40,40,68,86,76,60,66,71,59,13,42,54,46,38,42,49,48,40,47,52,52,50,72,49,89,81,54,47,48,30,39,41,24,29,48,36,13,44,44,34,39,39,70,35,66,69,40,35,57,26,50,48,52,33,40,73,72,63,26,42,42,38,29,33,39,69,39,24,56,74,70,70,36,63,90,41,59,73,58,66,40,80,38,48,66,50,62,51,51,49,50,58,60,69,27,67,36,55,47,60,94,97,80,44,83,31,54,88,51,58,86,51,48,47,48,51,56,51,50,53,39,48,75,70,64,52,51,59,38,31,40,30,32,59,48,70,65,56,53,52,50,42,48,50,50,25,56,77,69,51,28,45,73,49,77,42,78,53,84,84,28,36,37,39,32,40,35,50,69,76,86,73,80,76,76,81,76,72,67,80,64,71,66,65,65,65,63,63,60,65,83,60,69,56,51,22,28,37,42,31,59,43,62,37,32,39,45,70,58,68,69,58,14,42,55,47,38,41,49,46,40,45,44,51,51,71,49,88,70,54,47,50,30,39,39,24,32,56,56,13,43,44,33,39,39,69,36,66,70,40,33,57,26,50,47,51,31,41,75,72,64,27,42,42,37,30,33,40,70,37,24,54,75,70,70,36,64,88,41,59,74,56,66,41,79,40,45,71,67,60,53,49,48,52,60,70,69,30,75,28,62,43,58,91

Secondary structure (DSSP, 8-state):
-EEE-TTPPTTHHHHHHHHHHHTT--EEEEEESSHHHHHHHHHHHHHTTEEEEEEEETTEEEEEEEE---------------------------EEEEE-SSSSSSS-HHHHHHHHHHHHHHHHHSS---SEEEE-GGGGGTTTT-HHHHHHHHHHHHTT-EEEEEHHHHHHTT-GGG--SSEEE-HHHHHHHHHH-SEEEE-/-EEE-TTPPTTHHHHHHHHHHHTT--EEEEEESSHHHHHHHHHHHHHTTEEEEEEEETTEEEEEEEE---------------------------EEEEE-SSSSSSS-HHHHHHHHHHHHHHHHHSS---SEEEE-GGGGGTTTT-HHHHHHHHHHHHTT-EEEEEHHHHHHTT-GGG--SSEEE-HHHHHHHHHH-SEEEE-